Protein AF-A0A831RFX1-F1 (afdb_monomer)

Structure (mmCIF, N/CA/C/O backbone):
data_AF-A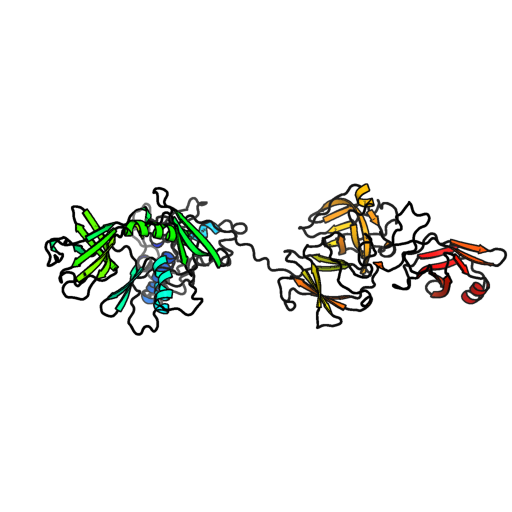0A831RFX1-F1
#
_entry.id   AF-A0A831RFX1-F1
#
loop_
_atom_site.group_PDB
_atom_site.id
_atom_site.type_symbol
_atom_site.label_atom_id
_atom_site.label_alt_id
_atom_site.label_comp_id
_atom_site.label_asym_id
_atom_site.label_entity_id
_atom_site.label_seq_id
_atom_site.pdbx_PDB_ins_code
_atom_site.Cartn_x
_atom_site.Cartn_y
_atom_site.Cartn_z
_atom_site.occupancy
_atom_site.B_iso_or_equiv
_atom_site.auth_seq_id
_atom_site.auth_comp_id
_atom_site.auth_asym_id
_atom_site.auth_atom_id
_atom_site.pdbx_PDB_model_num
ATOM 1 N N . ILE A 1 1 ? -43.584 5.632 16.855 1.00 89.50 1 ILE A N 1
ATOM 2 C CA . ILE A 1 1 ? -43.939 4.772 15.693 1.00 89.50 1 ILE A CA 1
ATOM 3 C C . ILE A 1 1 ? -45.349 4.185 15.824 1.00 89.50 1 ILE A C 1
ATOM 5 O O . ILE A 1 1 ? -46.243 4.682 15.152 1.00 89.50 1 ILE A O 1
ATOM 9 N N . ARG A 1 2 ? -45.600 3.218 16.727 1.00 91.12 2 ARG A N 1
ATOM 10 C CA . ARG A 1 2 ? -46.924 2.564 16.882 1.00 91.12 2 ARG A CA 1
ATOM 11 C C . ARG A 1 2 ? -48.089 3.548 17.038 1.00 91.12 2 ARG A C 1
ATOM 13 O O . ARG A 1 2 ? -49.099 3.414 16.359 1.00 91.12 2 ARG A O 1
ATOM 20 N N . GLY A 1 3 ? -47.924 4.561 17.892 1.00 93.25 3 GLY A N 1
ATOM 21 C CA . GLY A 1 3 ? -48.944 5.592 18.096 1.00 93.25 3 GLY A CA 1
ATO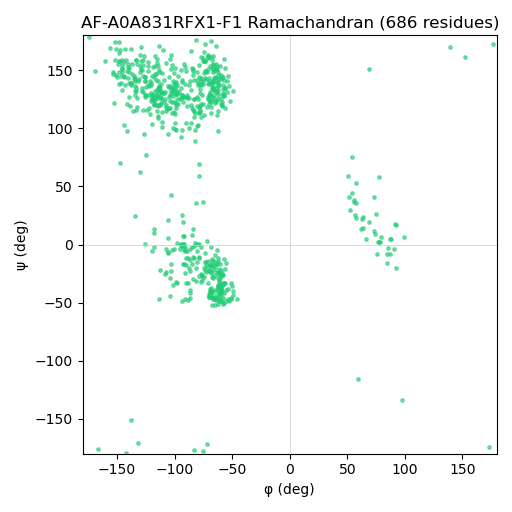M 22 C C . GLY A 1 3 ? -49.261 6.395 16.830 1.00 93.25 3 GLY A C 1
ATOM 23 O O . GLY A 1 3 ? -50.419 6.694 16.583 1.00 93.25 3 GLY A O 1
ATOM 24 N N . TRP A 1 4 ? -48.271 6.685 15.986 1.00 93.69 4 TRP A N 1
ATOM 25 C CA . TRP A 1 4 ? -48.515 7.366 14.713 1.00 93.69 4 TRP A CA 1
ATOM 26 C C . TRP A 1 4 ? -49.292 6.458 13.747 1.00 93.69 4 TRP A C 1
ATOM 28 O O . TRP A 1 4 ? -50.297 6.871 13.183 1.00 93.69 4 TRP A O 1
ATOM 38 N N . TRP A 1 5 ? -48.903 5.189 13.622 1.00 95.69 5 TRP A N 1
ATOM 39 C CA . TRP A 1 5 ? -49.553 4.238 12.713 1.00 95.69 5 TRP A CA 1
ATOM 40 C C . TRP A 1 5 ? -51.009 3.912 13.081 1.00 95.69 5 TRP A C 1
ATOM 42 O O . TRP A 1 5 ? -51.865 3.773 12.206 1.00 95.69 5 TRP A O 1
ATOM 52 N N . ALA A 1 6 ? -51.285 3.774 14.381 1.00 95.88 6 ALA A N 1
ATOM 53 C CA . ALA A 1 6 ? -52.551 3.257 14.894 1.00 95.88 6 ALA A CA 1
ATOM 54 C C . ALA A 1 6 ? -53.622 4.329 15.162 1.00 95.88 6 ALA A C 1
ATOM 56 O O . ALA A 1 6 ? -54.744 3.962 15.504 1.00 95.88 6 ALA A O 1
ATOM 57 N N . ASN A 1 7 ? -53.312 5.623 15.020 1.00 95.75 7 ASN A N 1
ATOM 58 C CA . ASN A 1 7 ? -54.237 6.708 15.363 1.00 95.75 7 ASN A CA 1
ATOM 59 C C . ASN A 1 7 ? -54.600 7.593 14.159 1.00 95.75 7 ASN A C 1
ATOM 61 O O . ASN A 1 7 ? -53.792 7.730 13.238 1.00 95.75 7 ASN A O 1
ATOM 65 N N . PRO A 1 8 ? -55.786 8.235 14.168 1.00 95.81 8 PRO A N 1
ATOM 66 C CA . PRO A 1 8 ? -56.120 9.284 13.208 1.00 95.81 8 PRO A CA 1
ATOM 67 C C . PRO A 1 8 ? -55.226 10.512 13.413 1.00 95.81 8 PRO A C 1
ATOM 69 O O . PRO A 1 8 ? -54.899 10.866 14.551 1.00 95.81 8 PRO A O 1
ATOM 72 N N . HIS A 1 9 ? -54.841 11.182 12.328 1.00 95.44 9 HIS A N 1
ATOM 73 C CA . HIS A 1 9 ? -53.984 12.372 12.392 1.00 95.44 9 HIS A CA 1
ATOM 74 C C . HIS A 1 9 ? -54.807 13.640 12.256 1.00 95.44 9 HIS A C 1
ATOM 76 O O . HIS A 1 9 ? -55.821 13.653 11.570 1.00 95.44 9 HIS A O 1
ATOM 82 N N . TYR A 1 10 ? -54.363 14.705 12.914 1.00 96.00 10 TYR A N 1
ATOM 83 C CA . TYR A 1 10 ? -55.032 16.000 12.924 1.00 96.00 10 TYR A CA 1
ATOM 84 C C . TYR A 1 10 ? -53.985 17.078 12.691 1.00 96.00 10 TYR A C 1
ATOM 86 O O . TYR A 1 10 ? -52.983 17.114 13.410 1.00 96.00 10 TYR A O 1
ATOM 94 N N . GLU A 1 11 ? -54.237 17.953 11.724 1.00 94.25 11 GLU A N 1
ATOM 95 C CA . GLU A 1 11 ? -53.376 19.102 11.469 1.00 94.25 11 GLU A CA 1
ATOM 96 C C . GLU A 1 11 ? -53.373 20.073 12.653 1.00 94.25 11 GLU A C 1
ATOM 98 O O . GLU A 1 11 ? -54.310 20.115 13.462 1.00 94.25 11 GLU A O 1
ATOM 103 N N . ARG A 1 12 ? -52.290 20.848 12.767 1.00 95.31 12 ARG A N 1
ATOM 104 C CA . ARG A 1 12 ? -52.111 21.862 13.817 1.00 95.31 12 ARG A CA 1
ATOM 105 C C . ARG A 1 12 ? -51.693 23.226 13.251 1.00 95.31 12 ARG A C 1
ATOM 107 O O . ARG A 1 12 ? -50.597 23.694 13.572 1.00 95.31 12 ARG A O 1
ATOM 114 N N . PRO A 1 13 ? -52.515 23.886 12.413 1.00 92.00 13 PRO A N 1
ATOM 115 C CA . PRO A 1 13 ? -52.197 25.224 11.915 1.00 92.00 13 PRO A CA 1
ATOM 116 C C . PRO A 1 13 ? -52.022 26.200 13.089 1.00 92.00 13 PRO A C 1
ATOM 118 O O . PRO A 1 13 ? -52.894 26.321 13.949 1.00 92.00 13 PRO A O 1
ATOM 121 N N . GLY A 1 14 ? -50.857 26.849 13.171 1.00 92.69 14 GLY A N 1
ATOM 122 C CA . GLY A 1 14 ? -50.517 27.738 14.291 1.00 92.69 14 GLY A CA 1
ATOM 123 C C . GLY A 1 14 ? -50.455 27.045 15.662 1.00 92.69 14 GLY A C 1
ATOM 124 O O . GLY A 1 14 ? -50.632 27.700 16.683 1.00 92.69 14 GLY A O 1
ATOM 125 N N . GLY A 1 15 ? -50.256 25.721 15.708 1.00 93.25 15 GLY A N 1
ATOM 126 C CA . GLY A 1 15 ? -50.188 24.933 16.947 1.00 93.25 15 GLY A CA 1
ATOM 127 C C . GLY A 1 15 ? -51.539 24.434 17.486 1.00 93.25 15 GLY A C 1
ATOM 128 O O . GLY A 1 15 ? -51.561 23.593 18.392 1.00 93.25 15 GLY A O 1
ATOM 129 N N . VAL A 1 16 ? -52.666 24.869 16.909 1.00 93.88 16 VAL A N 1
ATOM 130 C CA . VAL A 1 16 ? -54.023 24.495 17.349 1.00 93.88 16 VAL A CA 1
ATOM 131 C C . VAL A 1 16 ? -54.544 23.306 16.546 1.00 93.88 16 VAL A C 1
ATOM 133 O O . VAL A 1 16 ? -54.576 23.348 15.324 1.00 93.88 16 VAL A O 1
ATOM 136 N N . ARG A 1 17 ? -54.980 22.241 17.228 1.00 94.31 17 ARG A N 1
ATOM 137 C CA . ARG A 1 17 ? -55.474 21.005 16.595 1.00 94.31 17 ARG A CA 1
ATOM 138 C C . ARG A 1 17 ? -56.802 21.233 15.864 1.00 94.31 17 ARG A C 1
ATOM 140 O O . ARG A 1 17 ? -57.764 21.687 16.476 1.00 94.31 17 ARG A O 1
ATOM 147 N N . SER A 1 18 ? -56.873 20.834 14.597 1.00 95.62 18 SER A N 1
ATOM 148 C CA . SER A 1 18 ? -58.113 20.816 13.812 1.00 95.62 18 SER A CA 1
ATOM 149 C C . SER A 1 18 ? -59.157 19.850 14.394 1.00 95.62 18 SER A C 1
ATOM 151 O O . SER A 1 18 ? -58.810 18.829 14.985 1.00 95.62 18 SER A O 1
ATOM 153 N N . ALA A 1 19 ? -60.447 20.150 14.205 1.00 94.81 19 ALA A N 1
ATOM 154 C CA . ALA A 1 19 ? -61.547 19.295 14.668 1.00 94.81 19 ALA A CA 1
ATOM 155 C C . ALA A 1 19 ? -61.736 18.034 13.806 1.00 94.81 19 ALA A C 1
ATOM 157 O O . ALA A 1 19 ? -62.194 17.005 14.298 1.00 94.81 19 ALA A O 1
ATOM 158 N N . THR A 1 20 ? -61.371 18.103 12.526 1.00 95.31 20 THR A N 1
ATOM 159 C CA . THR A 1 20 ? -61.455 16.989 11.579 1.00 95.31 20 THR A CA 1
ATOM 160 C C . THR A 1 20 ? -60.089 16.326 11.396 1.00 95.31 20 THR A C 1
ATOM 162 O O . THR A 1 20 ? -59.081 17.036 11.302 1.00 95.31 20 THR A O 1
ATOM 165 N N . PRO A 1 21 ? -60.026 14.983 11.341 1.00 95.38 21 PRO A N 1
ATOM 166 C CA . PRO A 1 21 ? -58.794 14.292 11.001 1.00 95.38 21 PRO A CA 1
ATOM 167 C C . PRO A 1 21 ? -58.449 14.479 9.517 1.00 95.38 21 PRO A C 1
ATOM 169 O O . PRO A 1 21 ? -59.299 14.839 8.700 1.00 95.38 21 PRO A O 1
ATOM 172 N N . THR A 1 22 ? -57.195 14.210 9.168 1.00 95.69 22 THR A N 1
ATOM 173 C CA . THR A 1 22 ? -56.744 14.095 7.777 1.00 95.69 22 THR A CA 1
ATOM 174 C C . THR A 1 22 ? -57.339 12.846 7.114 1.00 95.69 22 THR A C 1
ATOM 176 O O . THR A 1 22 ? -57.982 12.017 7.760 1.00 95.69 22 THR A O 1
ATOM 179 N N . SER A 1 23 ? -57.095 12.665 5.813 1.00 95.56 23 SER A N 1
ATOM 180 C CA . SER A 1 23 ? -57.487 11.454 5.074 1.00 95.56 23 SER A CA 1
ATOM 181 C C . SER A 1 23 ? -56.714 10.192 5.484 1.00 95.56 23 SER A C 1
ATOM 183 O O . SER A 1 23 ? -56.991 9.109 4.963 1.00 95.56 23 SER A O 1
ATOM 185 N N . TRP A 1 24 ? -55.750 10.303 6.406 1.00 94.56 24 TRP A N 1
ATOM 186 C CA . TRP A 1 24 ? -55.017 9.161 6.936 1.00 94.56 24 TRP A CA 1
ATOM 187 C C . TRP A 1 24 ? -55.963 8.159 7.606 1.00 94.56 24 TRP A C 1
ATOM 189 O O . TRP A 1 24 ? -56.627 8.464 8.598 1.00 94.56 24 TRP A O 1
ATOM 199 N N . GLN A 1 25 ? -55.967 6.928 7.097 1.00 95.44 25 GLN A N 1
ATOM 200 C CA . GLN A 1 25 ? -56.646 5.808 7.736 1.00 95.44 25 GLN A CA 1
ATOM 201 C C . GLN A 1 25 ? -55.663 5.060 8.648 1.00 95.44 25 GLN A C 1
ATOM 203 O O . GLN A 1 25 ? -54.633 4.577 8.160 1.00 95.44 25 GLN A O 1
ATOM 208 N N . PRO A 1 26 ? -55.963 4.917 9.953 1.00 96.31 26 PRO A N 1
ATOM 209 C CA . PRO A 1 26 ? -55.135 4.138 10.862 1.00 96.31 26 PRO A CA 1
ATOM 210 C C . PRO A 1 26 ? -54.885 2.729 10.331 1.00 96.31 26 PRO A C 1
ATOM 212 O O . PRO A 1 26 ? -55.809 2.057 9.875 1.00 96.31 26 PRO A O 1
ATOM 215 N N . ARG A 1 27 ? -53.638 2.259 10.430 1.00 96.75 27 ARG A N 1
ATOM 216 C CA . ARG A 1 27 ? -53.227 0.901 10.030 1.00 96.75 27 ARG A CA 1
ATOM 217 C C . ARG A 1 27 ? -53.378 0.587 8.533 1.00 96.75 27 ARG A C 1
ATOM 219 O O . ARG A 1 27 ? -53.289 -0.578 8.154 1.00 96.75 27 ARG A O 1
ATOM 226 N N . SER A 1 28 ? -53.584 1.589 7.678 1.00 95.75 28 SER A N 1
ATOM 227 C CA . SER A 1 28 ? -53.876 1.387 6.247 1.00 95.75 28 SER A CA 1
ATOM 228 C C . SER A 1 28 ? -52.706 0.863 5.412 1.00 95.75 28 SER A C 1
ATOM 230 O O . SER A 1 28 ? -52.940 0.260 4.370 1.00 95.75 28 SER A O 1
ATOM 232 N N . LYS A 1 29 ? -51.460 1.053 5.861 1.00 95.19 29 LYS A N 1
ATOM 233 C CA . LYS A 1 29 ? -50.250 0.565 5.180 1.00 95.19 29 LYS A CA 1
ATOM 234 C C . LYS A 1 29 ? -49.127 0.237 6.172 1.00 95.19 29 LYS A C 1
ATOM 236 O O . LYS A 1 29 ? -49.134 0.815 7.263 1.00 95.19 29 LYS A O 1
ATOM 241 N N . PRO A 1 30 ? -48.173 -0.645 5.828 1.00 95.44 30 PRO A N 1
ATOM 242 C CA . PRO A 1 30 ? -46.989 -0.879 6.653 1.00 95.44 30 PRO A CA 1
ATOM 243 C C . PRO A 1 30 ? -46.065 0.352 6.701 1.00 95.44 30 PRO A C 1
ATOM 245 O O . PRO A 1 30 ? -46.152 1.257 5.866 1.00 95.44 30 PRO A O 1
ATOM 248 N N . ILE A 1 31 ? -45.178 0.377 7.694 1.00 95.00 31 ILE A N 1
ATOM 249 C CA . ILE A 1 31 ? -44.083 1.338 7.855 1.00 95.00 31 ILE A CA 1
ATOM 250 C C . ILE A 1 31 ? -42.795 0.687 7.373 1.00 95.00 31 ILE A C 1
ATOM 252 O O . ILE A 1 31 ? -42.556 -0.487 7.639 1.00 95.00 31 ILE A O 1
ATOM 256 N N . TRP A 1 32 ? -41.978 1.463 6.669 1.00 95.31 32 TRP A N 1
ATOM 257 C CA . TRP A 1 32 ? -40.612 1.105 6.307 1.00 95.31 32 TRP A CA 1
ATOM 258 C C . TRP A 1 32 ? -39.680 2.053 7.054 1.00 95.31 32 TRP A C 1
ATOM 260 O O . TRP A 1 32 ? -39.924 3.262 7.072 1.00 95.31 32 TRP A O 1
ATOM 270 N N . LEU A 1 33 ? -38.642 1.515 7.688 1.00 93.81 33 LEU A N 1
ATOM 271 C CA . LEU A 1 33 ? -37.573 2.328 8.261 1.00 93.81 33 LEU A CA 1
ATOM 272 C C . LEU A 1 33 ? -36.462 2.401 7.222 1.00 93.81 33 LEU A C 1
ATOM 274 O O . LEU A 1 33 ? -35.638 1.499 7.148 1.00 93.81 33 LEU A O 1
ATOM 278 N N . THR A 1 34 ? -36.487 3.438 6.385 1.00 93.19 34 THR A N 1
ATOM 279 C CA . THR A 1 34 ? -35.482 3.649 5.326 1.00 93.19 34 THR A CA 1
ATOM 280 C C . THR A 1 34 ? -34.107 3.995 5.887 1.00 93.19 34 THR A C 1
ATOM 282 O O . THR A 1 34 ? -33.106 3.730 5.236 1.00 93.19 34 THR A O 1
ATOM 285 N N . GLU A 1 35 ? -34.073 4.545 7.101 1.00 92.25 35 GLU A N 1
ATOM 286 C CA . GLU A 1 35 ? -32.866 4.776 7.886 1.00 92.25 35 GLU A CA 1
ATOM 287 C C . GLU A 1 35 ? -33.141 4.358 9.333 1.00 92.25 35 GLU A C 1
ATOM 289 O O . GLU A 1 35 ? -33.993 4.927 10.023 1.00 92.25 35 GLU A O 1
ATOM 294 N N . LEU A 1 36 ? -32.438 3.327 9.787 1.00 92.94 36 LEU A N 1
ATOM 295 C CA . LEU A 1 36 ? -32.452 2.850 11.162 1.00 92.94 36 LEU A CA 1
ATOM 296 C C . LEU A 1 36 ? -31.020 2.849 11.680 1.00 92.94 36 LEU A C 1
ATOM 298 O O . LEU A 1 36 ? -30.210 2.068 11.203 1.00 92.94 36 LEU A O 1
ATOM 302 N N . GLY A 1 37 ? -30.710 3.659 12.681 1.00 93.94 37 GLY A N 1
ATOM 303 C CA . GLY A 1 37 ? -29.394 3.649 13.311 1.00 93.94 37 GLY A CA 1
ATOM 304 C C . GLY A 1 37 ? -29.271 4.731 14.368 1.00 93.94 37 GLY A C 1
ATOM 305 O O . GLY A 1 37 ? -30.146 5.587 14.503 1.00 93.94 37 GLY A O 1
ATOM 306 N N . CYS A 1 38 ? -28.165 4.700 15.099 1.00 95.62 38 CYS A N 1
ATOM 307 C CA . CYS A 1 38 ? -27.728 5.800 15.947 1.00 95.62 38 CYS A CA 1
ATOM 308 C C . CYS A 1 38 ? -26.227 6.055 15.718 1.00 95.62 38 CYS A C 1
ATOM 310 O O . CYS A 1 38 ? -25.526 5.160 15.221 1.00 95.62 38 CYS A O 1
ATOM 312 N N . PRO A 1 39 ? -25.721 7.256 16.043 1.00 95.00 39 PRO A N 1
ATOM 313 C CA . PRO A 1 39 ? -24.295 7.526 15.930 1.00 95.00 39 PRO A CA 1
ATOM 314 C C . PRO A 1 39 ? -23.522 6.678 16.951 1.00 95.00 39 PRO A C 1
ATOM 316 O O . PRO A 1 39 ? -24.030 6.395 18.042 1.00 95.00 39 PRO A O 1
ATOM 319 N N . ALA A 1 40 ? -22.295 6.278 16.614 1.00 94.19 40 ALA A N 1
ATOM 320 C CA . ALA A 1 40 ? -21.407 5.535 17.514 1.00 94.19 40 ALA A CA 1
ATOM 321 C C . ALA A 1 40 ? -20.726 6.465 18.530 1.00 94.19 40 ALA A C 1
ATOM 323 O O . ALA A 1 40 ? -19.502 6.597 18.587 1.00 94.19 40 ALA A O 1
ATOM 324 N N . ILE A 1 41 ? -21.551 7.155 19.310 1.00 93.56 41 ILE A N 1
ATOM 325 C CA . ILE A 1 41 ? -21.161 8.111 20.344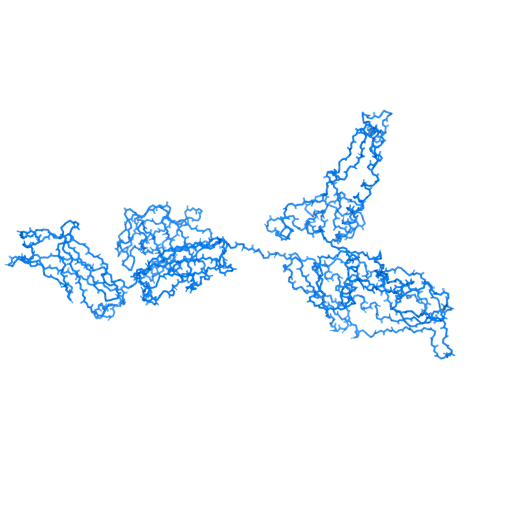 1.00 93.56 41 ILE A CA 1
ATOM 326 C C . ILE A 1 41 ? -21.834 7.665 21.634 1.00 93.56 41 ILE A C 1
ATOM 328 O O . ILE A 1 41 ? -22.971 7.196 21.590 1.00 93.56 41 ILE A O 1
ATOM 332 N N . ASP A 1 42 ? -21.176 7.819 22.779 1.00 91.81 42 ASP A N 1
ATOM 333 C CA . ASP A 1 42 ? -21.789 7.578 24.078 1.00 91.81 42 ASP A CA 1
ATOM 334 C C . ASP A 1 42 ? -23.140 8.302 24.170 1.00 91.81 42 ASP A C 1
ATOM 336 O O . ASP A 1 42 ? -23.276 9.470 23.798 1.00 91.81 42 ASP A O 1
ATOM 340 N N . MET A 1 43 ? -24.161 7.570 24.618 1.00 93.62 43 MET A N 1
ATOM 341 C CA . MET A 1 43 ? -25.557 8.018 24.613 1.00 93.62 43 MET A CA 1
ATOM 342 C C . MET A 1 43 ? -26.167 8.284 23.221 1.00 93.62 43 MET A C 1
ATOM 344 O O . MET A 1 43 ? -27.170 8.989 23.115 1.00 93.62 43 MET A O 1
ATOM 348 N N . GLY A 1 44 ? -25.635 7.681 22.153 1.00 94.38 44 GLY A N 1
ATOM 349 C CA . GLY A 1 44 ? -26.139 7.803 20.777 1.00 94.38 44 GLY A CA 1
ATOM 350 C C . GLY A 1 44 ? -27.639 7.538 20.633 1.00 94.38 44 GLY A C 1
ATOM 351 O O . GLY A 1 44 ? -28.327 8.199 19.855 1.00 94.38 44 GLY A O 1
ATOM 352 N N . THR A 1 45 ? -28.186 6.640 21.452 1.00 95.44 45 THR A N 1
ATOM 353 C CA . THR A 1 45 ? -29.620 6.329 21.483 1.00 95.44 45 THR A CA 1
ATOM 354 C C . THR A 1 45 ? -30.509 7.446 22.024 1.00 95.44 45 THR A C 1
ATOM 356 O O . THR A 1 45 ? -31.713 7.410 21.777 1.00 95.44 45 THR A O 1
ATOM 359 N N . ASN A 1 46 ? -29.965 8.437 22.742 1.00 95.69 46 ASN A N 1
ATOM 360 C CA . ASN A 1 46 ? -30.743 9.579 23.240 1.00 95.69 46 ASN A CA 1
ATOM 361 C C . ASN A 1 46 ? -31.234 10.469 22.098 1.00 95.69 46 ASN A C 1
ATOM 363 O O . ASN A 1 46 ? -32.261 11.137 22.226 1.00 95.69 46 ASN A O 1
ATOM 367 N N . GLN A 1 47 ? -30.497 10.487 20.987 1.00 94.38 47 GLN A N 1
ATOM 368 C CA . GLN A 1 47 ? -30.839 11.276 19.815 1.00 94.38 47 GLN A CA 1
ATOM 369 C C . GLN A 1 47 ? -30.383 10.553 18.534 1.00 94.38 47 GLN A C 1
ATOM 371 O O . GLN A 1 47 ? -29.450 10.991 17.873 1.00 94.38 47 GLN A O 1
ATOM 376 N N . PRO A 1 48 ? -31.025 9.434 18.141 1.00 93.56 48 PRO A N 1
ATOM 377 C CA . PRO A 1 48 ? -30.525 8.579 17.056 1.00 93.56 48 PRO A CA 1
ATOM 378 C C . PRO A 1 48 ? -30.394 9.290 15.698 1.00 93.56 48 PRO A C 1
ATOM 380 O O . PRO A 1 48 ? -29.627 8.862 14.840 1.00 93.56 48 PRO A O 1
ATOM 383 N N . ASN A 1 49 ? -31.133 10.386 15.511 1.00 90.50 49 ASN A N 1
ATOM 384 C CA . ASN A 1 49 ? -31.177 11.171 14.283 1.00 90.50 49 ASN A CA 1
ATOM 385 C C . ASN A 1 49 ? -30.037 12.194 14.128 1.00 90.50 49 ASN A C 1
ATOM 387 O O . ASN A 1 49 ? -29.938 12.789 13.058 1.00 90.50 49 ASN A O 1
ATOM 391 N N . VAL A 1 50 ? -29.237 12.476 15.166 1.00 91.44 50 VAL A N 1
ATOM 392 C CA . VAL A 1 50 ? -28.159 13.477 15.051 1.00 91.44 50 VAL A CA 1
ATOM 393 C C . VAL A 1 50 ? -26.914 12.867 14.439 1.00 91.44 50 VAL A C 1
ATOM 395 O O . VAL A 1 50 ? -26.563 11.731 14.751 1.00 91.44 50 VAL A O 1
ATOM 398 N N . PHE A 1 51 ? -26.233 13.636 13.596 1.00 86.75 51 PHE A N 1
ATOM 399 C CA . PHE A 1 51 ? -24.956 13.260 13.008 1.00 86.75 51 PHE A CA 1
ATOM 400 C C . PHE A 1 51 ? -23.858 14.226 13.454 1.00 86.75 51 PHE A C 1
ATOM 402 O O . PHE A 1 51 ? -24.090 15.421 13.649 1.00 86.75 51 PHE A O 1
ATOM 409 N N . TYR A 1 52 ? -22.649 13.689 13.594 1.00 87.81 52 TYR A N 1
ATOM 410 C CA . TYR A 1 52 ? -21.457 14.466 13.894 1.00 87.81 52 TYR A CA 1
ATOM 411 C C . TYR A 1 52 ? -20.662 14.708 12.609 1.00 87.81 52 TYR A C 1
ATOM 413 O O . TYR A 1 52 ? -20.102 13.778 12.029 1.00 87.81 52 TYR A O 1
ATOM 421 N N . ASP A 1 53 ? -20.605 15.965 12.178 1.00 88.56 53 ASP A N 1
ATOM 422 C CA . ASP A 1 53 ? -19.732 16.427 11.099 1.00 88.56 53 ASP A CA 1
ATOM 423 C C . ASP A 1 53 ? -19.226 17.840 11.422 1.00 88.56 53 ASP A C 1
ATOM 425 O O . ASP A 1 53 ? -19.966 18.805 11.246 1.00 88.56 53 ASP A O 1
ATOM 429 N N . PRO A 1 54 ? -17.976 18.019 11.882 1.00 83.44 54 PRO A N 1
ATOM 430 C CA . PRO A 1 54 ? -17.438 19.333 12.245 1.00 83.44 54 PRO A CA 1
ATOM 431 C C . PRO A 1 54 ? -17.510 20.396 11.138 1.00 83.44 54 PRO A C 1
ATOM 433 O O . PRO A 1 54 ? -17.333 21.579 11.419 1.00 83.44 54 PRO A O 1
ATOM 436 N N . LYS A 1 55 ? -17.734 19.990 9.881 1.00 84.88 55 LYS A N 1
ATOM 437 C CA . LYS A 1 55 ? -17.851 20.886 8.724 1.00 84.88 55 LYS A CA 1
ATOM 438 C C . LYS A 1 55 ? -19.288 21.356 8.465 1.00 84.88 55 LYS A C 1
ATOM 440 O O . LYS A 1 55 ? -19.477 22.264 7.659 1.00 84.88 55 LYS A O 1
ATOM 445 N N . SER A 1 56 ? -20.284 20.752 9.113 1.00 86.00 56 SER A N 1
ATOM 446 C CA . SER A 1 56 ? -21.705 21.040 8.914 1.00 86.00 56 SER A CA 1
ATOM 447 C C . SER A 1 56 ? -22.267 21.934 10.021 1.00 86.00 56 SER A C 1
ATOM 449 O O . SER A 1 56 ? -21.973 21.742 11.200 1.00 86.00 56 SER A O 1
ATOM 451 N N . SER A 1 57 ? -23.141 22.878 9.656 1.00 85.62 57 SER A N 1
ATOM 452 C CA . SER A 1 57 ? -23.908 23.687 10.617 1.00 85.62 57 SER A CA 1
ATOM 453 C C . SER A 1 57 ? -24.972 22.887 11.374 1.00 85.62 57 SER A C 1
ATOM 455 O O . SER A 1 57 ? -25.442 23.334 12.413 1.00 85.62 57 SER A O 1
ATOM 457 N N . GLU A 1 58 ? -25.339 21.712 10.862 1.00 84.00 58 GLU A N 1
ATOM 458 C CA . GLU A 1 58 ? -26.325 20.794 11.451 1.00 84.00 58 GLU A CA 1
ATOM 459 C C . GLU A 1 58 ? -25.668 19.736 12.364 1.00 84.00 58 GLU A C 1
ATOM 461 O O . GLU A 1 58 ? -26.316 18.789 12.805 1.00 84.00 58 GLU A O 1
ATOM 466 N N . SER A 1 59 ? -24.365 19.870 12.633 1.00 89.00 59 SER A N 1
ATOM 467 C CA . SER A 1 59 ? -23.602 18.946 13.471 1.00 89.00 59 SER A CA 1
ATOM 468 C C . SER A 1 59 ? -23.994 19.050 14.938 1.00 89.00 59 SER A C 1
ATOM 470 O O . SER A 1 59 ? -23.963 20.135 15.525 1.00 89.00 59 SER A O 1
ATOM 472 N N . ALA A 1 60 ? -24.308 17.913 15.554 1.00 91.44 60 ALA A N 1
ATOM 473 C CA . ALA A 1 60 ? -24.647 17.852 16.968 1.00 91.44 60 ALA A CA 1
ATOM 474 C C . ALA A 1 60 ? -24.163 16.552 17.617 1.00 91.44 60 ALA A C 1
ATOM 476 O O . ALA A 1 60 ? -24.077 15.502 16.981 1.00 91.44 60 ALA A O 1
ATOM 477 N N . LEU A 1 61 ? -23.879 16.631 18.918 1.00 93.50 61 LEU A N 1
ATOM 478 C CA . LEU A 1 61 ? -23.726 15.454 19.767 1.00 93.50 61 LEU A CA 1
ATOM 479 C C . LEU A 1 61 ? -25.086 15.078 20.376 1.00 93.50 61 LEU A C 1
ATOM 481 O O . LEU A 1 61 ? -25.890 15.978 20.642 1.00 93.50 61 LEU A O 1
ATOM 485 N N . PRO A 1 62 ? -25.342 13.783 20.637 1.00 95.25 62 PRO A N 1
ATOM 486 C CA . PRO A 1 62 ? -26.547 13.350 21.335 1.00 95.25 62 PRO A CA 1
ATOM 487 C C . PRO A 1 62 ? -26.694 14.034 22.697 1.00 95.25 62 PRO A C 1
ATOM 489 O O . PRO A 1 62 ? -25.707 14.367 23.358 1.00 95.25 62 PRO A O 1
ATOM 492 N N . TYR A 1 63 ? -27.932 14.205 23.163 1.00 94.56 63 TYR A N 1
ATOM 493 C CA . TYR A 1 63 ? -28.176 14.805 24.474 1.00 94.56 63 TYR A CA 1
ATOM 494 C C . TYR A 1 63 ? -27.429 14.081 25.599 1.00 94.56 63 TYR A C 1
ATOM 496 O O . TYR A 1 63 ? -27.524 12.859 25.733 1.00 94.56 63 TYR A O 1
ATOM 504 N N . TYR A 1 64 ? -26.743 14.876 26.428 1.00 94.12 64 TYR A N 1
ATOM 505 C CA . TYR A 1 64 ? -25.944 14.449 27.586 1.00 94.12 64 TYR A CA 1
ATOM 506 C C . TYR A 1 64 ? -24.689 13.623 27.259 1.00 94.12 64 TYR A C 1
ATOM 508 O O . TYR A 1 64 ? -23.990 13.200 28.178 1.00 94.12 64 TYR A O 1
ATOM 516 N N . SER A 1 65 ? -24.379 13.444 25.973 1.00 91.88 65 SER A N 1
ATOM 517 C CA . SER A 1 65 ? -23.174 12.766 25.506 1.00 91.88 65 SER A CA 1
ATOM 518 C C . SER A 1 65 ? -21.901 13.522 25.894 1.00 91.88 65 SER A C 1
ATOM 520 O O . SER A 1 65 ? -21.850 14.756 25.855 1.00 91.88 65 SER A O 1
ATOM 522 N N . LYS A 1 66 ? -20.845 12.771 26.213 1.00 88.50 66 LYS A N 1
ATOM 523 C CA . LYS A 1 66 ? -19.476 13.270 26.397 1.00 88.50 66 LYS A CA 1
ATOM 524 C C . LYS A 1 66 ? -18.705 13.361 25.066 1.00 88.50 66 LYS A C 1
ATOM 526 O O . LYS A 1 66 ? -17.562 13.815 25.070 1.00 88.50 66 LYS A O 1
ATOM 531 N N . GLY A 1 67 ? -19.299 12.957 23.939 1.00 88.56 67 GLY A N 1
ATOM 532 C CA . GLY A 1 67 ? -18.672 12.983 22.612 1.00 88.56 67 GLY A CA 1
ATOM 533 C C . GLY A 1 67 ? -17.623 11.885 22.405 1.00 88.56 67 GLY A C 1
ATOM 534 O O . GLY A 1 67 ? -16.680 12.061 21.633 1.00 88.56 67 GLY A O 1
ATOM 535 N N . ILE A 1 68 ? -17.749 10.770 23.121 1.00 87.62 68 ILE A N 1
ATOM 536 C CA . ILE A 1 68 ? -16.797 9.658 23.127 1.00 87.62 68 ILE A CA 1
ATOM 537 C C . ILE A 1 68 ? -17.300 8.567 22.184 1.00 87.62 68 ILE A C 1
ATOM 539 O O . ILE A 1 68 ? -18.478 8.233 22.208 1.00 87.62 68 ILE A O 1
ATOM 543 N N . ARG A 1 69 ? -16.409 7.971 21.381 1.00 89.50 69 ARG A N 1
ATOM 544 C CA . ARG A 1 69 ? -16.764 6.834 20.516 1.00 89.50 69 ARG A CA 1
ATOM 545 C C . ARG A 1 69 ? -17.326 5.678 21.347 1.00 89.50 69 ARG A C 1
ATOM 547 O O . ARG A 1 69 ? -16.698 5.230 22.308 1.00 89.50 69 ARG A O 1
ATOM 554 N N . ASP A 1 70 ? -18.472 5.162 20.924 1.00 90.25 70 ASP A N 1
ATOM 555 C CA . ASP A 1 70 ? -19.121 4.006 21.527 1.00 90.25 70 ASP A CA 1
ATOM 556 C C . ASP A 1 70 ? -19.731 3.125 20.431 1.00 90.25 70 ASP A C 1
ATOM 558 O O . ASP A 1 70 ? -20.818 3.382 19.924 1.00 90.25 70 ASP A O 1
ATOM 562 N N . ASP A 1 71 ? -19.017 2.072 20.044 1.00 92.38 71 ASP A N 1
ATOM 563 C CA . ASP A 1 71 ? -19.532 1.114 19.061 1.00 92.38 71 ASP A CA 1
ATOM 564 C C . ASP A 1 71 ? -20.558 0.155 19.703 1.00 92.38 71 ASP A C 1
ATOM 566 O O . ASP A 1 71 ? -21.455 -0.357 19.030 1.00 92.38 71 ASP A O 1
ATOM 570 N N . LEU A 1 72 ? -20.469 -0.067 21.025 1.00 93.00 72 LEU A N 1
ATOM 571 C CA . LEU A 1 72 ? -21.384 -0.946 21.755 1.00 93.00 72 LEU A CA 1
ATOM 572 C C . LEU A 1 72 ? -22.796 -0.360 21.781 1.00 93.00 72 LEU A C 1
ATOM 574 O O . LEU A 1 72 ? -23.748 -1.089 21.530 1.00 93.00 72 LEU A O 1
ATOM 578 N N . ILE A 1 73 ? -22.950 0.938 22.057 1.00 93.69 73 ILE A N 1
ATOM 579 C CA . ILE A 1 73 ? -24.281 1.566 22.088 1.00 93.69 73 ILE A CA 1
ATOM 580 C C . ILE A 1 73 ? -24.970 1.509 20.720 1.00 93.69 73 ILE A C 1
ATOM 582 O O . ILE A 1 73 ? -26.178 1.282 20.657 1.00 93.69 73 ILE A O 1
ATOM 586 N N . GLN A 1 74 ? -24.203 1.632 19.630 1.00 94.00 74 GLN A N 1
ATOM 587 C CA . GLN A 1 74 ? -24.722 1.466 18.274 1.00 94.00 74 GLN A CA 1
ATOM 588 C C . GLN A 1 74 ? -25.215 0.035 18.047 1.00 94.00 74 GLN A C 1
ATOM 590 O O . GLN A 1 74 ? -26.342 -0.164 17.593 1.00 94.00 74 GLN A O 1
ATOM 595 N N . ARG A 1 75 ? -24.416 -0.970 18.418 1.00 93.56 75 ARG A N 1
ATOM 596 C CA . ARG A 1 75 ? -24.840 -2.372 18.345 1.00 93.56 75 ARG A CA 1
ATOM 597 C C . ARG A 1 75 ? -26.112 -2.624 19.159 1.00 93.56 75 ARG A C 1
ATOM 599 O O . ARG A 1 75 ? -27.072 -3.158 18.612 1.00 93.56 75 ARG A O 1
ATOM 606 N N . LEU A 1 76 ? -26.136 -2.196 20.422 1.00 94.00 76 LEU A N 1
ATOM 607 C CA . LEU A 1 76 ? -27.279 -2.377 21.322 1.00 94.00 76 LEU A CA 1
ATOM 608 C C . LEU A 1 76 ? -28.548 -1.710 20.779 1.00 94.00 76 LEU A C 1
ATOM 610 O O . LEU A 1 76 ? -29.636 -2.258 20.926 1.00 94.00 76 LEU A O 1
ATOM 614 N N . TYR A 1 77 ? -28.427 -0.552 20.124 1.00 95.00 77 TYR A N 1
ATOM 615 C CA . TYR A 1 77 ? -29.551 0.090 19.444 1.00 95.00 77 TYR A CA 1
ATOM 616 C C . TYR A 1 77 ? -30.139 -0.805 18.349 1.00 95.00 77 TYR A C 1
ATOM 618 O O . TYR A 1 77 ? -31.356 -0.988 18.287 1.00 95.00 77 TYR A O 1
ATOM 626 N N . HIS A 1 78 ? -29.284 -1.364 17.488 1.00 93.06 78 HIS A N 1
ATOM 627 C CA . HIS A 1 78 ? -29.730 -2.244 16.412 1.00 93.06 78 HIS A CA 1
ATOM 628 C C . HIS A 1 78 ? -30.337 -3.539 16.951 1.00 93.06 78 HIS A C 1
ATOM 630 O O . HIS A 1 78 ? -31.426 -3.899 16.510 1.00 93.06 78 HIS A O 1
ATOM 636 N N . GLU A 1 79 ? -29.692 -4.189 17.923 1.00 92.62 79 GLU A N 1
ATOM 637 C CA . GLU A 1 79 ? -30.211 -5.395 18.585 1.00 92.62 79 GLU A CA 1
ATOM 638 C C . GLU A 1 79 ? -31.581 -5.116 19.213 1.00 92.62 79 GLU A C 1
ATOM 640 O O . GLU A 1 79 ? -32.561 -5.769 18.866 1.00 92.62 79 GLU A O 1
ATOM 645 N N . ALA A 1 80 ? -31.708 -4.055 20.018 1.00 94.31 80 ALA A N 1
ATOM 646 C CA . ALA A 1 80 ? -32.975 -3.698 20.654 1.00 94.31 80 ALA A CA 1
ATOM 647 C C . ALA A 1 80 ? -34.095 -3.411 19.639 1.00 94.31 80 ALA A C 1
ATOM 649 O O . ALA A 1 80 ? -35.244 -3.810 19.845 1.00 94.31 80 ALA A O 1
ATOM 650 N N . MET A 1 81 ? -33.786 -2.714 18.541 1.00 93.19 81 MET A N 1
ATOM 651 C CA . MET A 1 81 ? -34.772 -2.394 17.507 1.00 93.19 81 MET A CA 1
ATOM 652 C C . MET A 1 81 ? -35.197 -3.635 16.720 1.00 93.19 81 MET A C 1
ATOM 654 O O . MET A 1 81 ? -36.391 -3.812 16.472 1.00 93.19 81 MET A O 1
ATOM 658 N N . LEU A 1 82 ? -34.249 -4.488 16.334 1.00 92.25 82 LEU A N 1
ATOM 659 C CA . LEU A 1 82 ? -34.532 -5.711 15.589 1.00 92.25 82 LEU A CA 1
ATOM 660 C C . LEU A 1 82 ? -35.303 -6.710 16.458 1.00 92.25 82 LEU A C 1
ATOM 662 O O . LEU A 1 82 ? -36.391 -7.125 16.059 1.00 92.25 82 LEU A O 1
ATOM 666 N N . ASP A 1 83 ? -34.815 -7.010 17.660 1.00 93.56 83 ASP A N 1
ATOM 667 C CA . ASP A 1 83 ? -35.420 -7.992 18.567 1.00 93.56 83 ASP A CA 1
ATOM 668 C C . ASP A 1 83 ? -36.856 -7.608 18.940 1.00 93.56 83 ASP A C 1
ATOM 670 O O . ASP A 1 83 ? -37.778 -8.434 18.899 1.00 93.56 83 ASP A O 1
ATOM 674 N N . TYR A 1 84 ? -37.077 -6.327 19.261 1.00 93.56 84 TYR A N 1
ATOM 675 C CA . TYR A 1 84 ? -38.404 -5.845 19.624 1.00 93.56 84 TYR A CA 1
ATOM 676 C C . TYR A 1 84 ? -39.379 -5.955 18.451 1.00 93.56 84 TYR A C 1
ATOM 678 O O . TYR A 1 84 ? -40.469 -6.512 18.604 1.00 93.56 84 TYR A O 1
ATOM 686 N N . TRP A 1 85 ? -39.024 -5.430 17.274 1.00 92.44 85 TRP A N 1
ATOM 687 C CA . TRP A 1 85 ? -39.965 -5.361 16.152 1.00 92.44 85 TRP A CA 1
ATOM 688 C C . TRP A 1 85 ? -40.187 -6.702 15.456 1.00 92.44 85 TRP A C 1
ATOM 690 O O . TRP A 1 85 ? -41.290 -6.919 14.961 1.00 92.44 85 TRP A O 1
ATOM 700 N N . GLN A 1 86 ? -39.226 -7.626 15.502 1.00 91.81 86 GLN A N 1
ATOM 701 C CA . GLN A 1 86 ? -39.416 -9.000 15.023 1.00 91.81 86 GLN A CA 1
ATOM 702 C C . GLN A 1 86 ? -40.559 -9.728 15.743 1.00 91.81 86 GLN A C 1
ATOM 704 O O . GLN A 1 86 ? -41.265 -10.527 15.135 1.00 91.81 86 GLN A O 1
ATOM 709 N N . THR A 1 87 ? -40.764 -9.447 17.031 1.00 93.25 87 THR A N 1
ATOM 710 C CA . THR A 1 87 ? -41.692 -10.209 17.885 1.00 93.25 87 THR A CA 1
ATOM 711 C C . THR A 1 87 ? -42.917 -9.408 18.338 1.00 93.25 87 THR A C 1
ATOM 713 O O . THR A 1 87 ? -43.954 -9.991 18.645 1.00 93.25 87 THR A O 1
ATOM 716 N N . HIS A 1 88 ? -42.844 -8.071 18.342 1.00 93.44 88 HIS A N 1
ATOM 717 C CA . HIS A 1 88 ? -43.885 -7.184 18.885 1.00 93.44 88 HIS A CA 1
ATOM 718 C C . HIS A 1 88 ? -44.518 -6.239 17.844 1.00 93.44 88 HIS A C 1
ATOM 720 O O . HIS A 1 88 ? -45.211 -5.275 18.215 1.00 93.44 88 HIS A O 1
ATOM 726 N N . ALA A 1 89 ? -44.294 -6.467 16.544 1.00 94.31 89 ALA A N 1
ATOM 727 C CA . ALA A 1 89 ? -44.960 -5.711 15.486 1.00 94.31 89 ALA A CA 1
ATOM 728 C C . ALA A 1 89 ? -46.470 -6.034 15.442 1.00 94.31 89 ALA A C 1
ATOM 730 O O . ALA A 1 89 ? -46.856 -7.176 15.194 1.00 94.31 89 ALA A O 1
ATOM 731 N N . PRO A 1 90 ? -47.366 -5.048 15.656 1.00 95.06 90 PRO A N 1
ATOM 732 C CA . PRO A 1 90 ? -48.802 -5.301 15.600 1.00 95.06 90 PRO A CA 1
ATOM 733 C C . PRO A 1 90 ? -49.251 -5.577 14.161 1.00 95.06 90 PRO A C 1
ATOM 735 O O . PRO A 1 90 ? -48.844 -4.873 13.243 1.00 95.06 90 PRO A O 1
ATOM 738 N N . VAL A 1 91 ? -50.144 -6.544 13.963 1.00 95.69 91 VAL A N 1
ATOM 739 C CA . VAL A 1 91 ? -50.732 -6.862 12.648 1.00 95.69 91 VAL A CA 1
ATOM 740 C C . VAL A 1 91 ? -51.855 -5.884 12.320 1.00 95.69 91 VAL A C 1
ATOM 742 O O . VAL A 1 91 ? -52.599 -5.502 13.217 1.00 95.69 91 VAL A O 1
ATOM 745 N N . SER A 1 92 ? -52.003 -5.445 11.070 1.00 96.38 92 SER A N 1
ATOM 746 C CA . SER A 1 92 ? -53.126 -4.616 10.612 1.00 96.38 92 SER A CA 1
ATOM 747 C C . SER A 1 92 ? -54.380 -5.437 10.347 1.00 96.38 92 SER A C 1
ATOM 749 O O . SER A 1 92 ? -54.322 -6.463 9.682 1.00 96.38 92 SER A O 1
ATOM 751 N N . SER A 1 93 ? -55.540 -4.932 10.764 1.00 94.75 93 SER A N 1
ATOM 752 C CA . SER A 1 93 ? -56.835 -5.492 10.362 1.00 94.75 93 SER A CA 1
ATOM 753 C C . SER A 1 93 ? -57.268 -5.073 8.952 1.00 94.75 93 SER A C 1
ATOM 755 O O . SER A 1 93 ? -58.254 -5.602 8.459 1.00 94.75 93 SER A O 1
ATOM 757 N N . VAL A 1 94 ? -56.582 -4.108 8.324 1.00 95.12 94 VAL A N 1
ATOM 758 C CA . VAL A 1 94 ? -56.923 -3.598 6.983 1.00 95.12 94 VAL A CA 1
ATOM 759 C C . VAL A 1 94 ? -56.268 -4.445 5.892 1.00 95.12 94 VAL A C 1
ATOM 761 O O . VAL A 1 94 ? -56.934 -4.828 4.940 1.00 95.12 94 VAL A O 1
ATOM 764 N N . TYR A 1 95 ? -54.976 -4.755 6.040 1.00 94.88 95 TYR A N 1
ATOM 765 C CA . TYR A 1 95 ? -54.202 -5.504 5.039 1.00 94.88 95 TYR A CA 1
ATOM 766 C C . TYR A 1 95 ? -53.662 -6.856 5.539 1.00 94.88 95 TYR A C 1
ATOM 768 O O . TYR A 1 95 ? -53.019 -7.568 4.778 1.00 94.88 95 TYR A O 1
ATOM 776 N N . GLY A 1 96 ? -53.890 -7.222 6.806 1.00 95.38 96 GLY A N 1
ATOM 777 C CA . GLY A 1 96 ? -53.561 -8.549 7.344 1.00 95.38 96 GLY A CA 1
ATOM 778 C C . GLY A 1 96 ? -52.083 -8.826 7.657 1.00 95.38 96 GLY A C 1
ATOM 779 O O . GLY A 1 96 ? -51.774 -9.933 8.080 1.00 95.38 96 GLY A O 1
ATOM 780 N N . GLY A 1 97 ? -51.172 -7.860 7.484 1.00 94.75 97 GLY A N 1
ATOM 781 C CA . GLY A 1 97 ? -49.729 -8.021 7.746 1.00 94.75 97 GLY A CA 1
ATOM 782 C C . GLY A 1 97 ? -49.203 -7.166 8.910 1.00 94.75 97 GLY A C 1
ATOM 783 O O . GLY A 1 97 ? -49.933 -6.300 9.408 1.00 94.75 97 GLY A O 1
ATOM 784 N N . PRO A 1 98 ? -47.948 -7.367 9.357 1.00 95.44 98 PRO A N 1
ATOM 785 C CA . PRO A 1 98 ? -47.353 -6.591 10.444 1.00 95.44 98 PRO A CA 1
ATOM 786 C C . PRO A 1 98 ? -47.209 -5.106 10.081 1.00 95.44 98 PRO A C 1
ATOM 788 O O . PRO A 1 98 ? -47.068 -4.733 8.915 1.00 95.44 98 PRO A O 1
ATOM 791 N N . MET A 1 99 ? -47.255 -4.235 11.092 1.00 95.81 99 MET A N 1
ATOM 792 C CA . MET A 1 99 ? -47.010 -2.794 10.962 1.00 95.81 99 MET A CA 1
ATOM 793 C C . MET A 1 99 ? -45.616 -2.519 10.408 1.00 95.81 99 MET A C 1
ATOM 795 O O . MET A 1 99 ? -45.450 -1.604 9.611 1.00 95.81 99 MET A O 1
ATOM 799 N N . LEU A 1 100 ? -44.630 -3.278 10.873 1.00 94.94 100 LEU A N 1
ATOM 800 C CA . LEU A 1 100 ? -43.235 -3.165 10.493 1.00 94.94 100 LEU A CA 1
ATOM 801 C C . LEU A 1 100 ? -42.700 -4.586 10.341 1.00 94.94 100 LEU A C 1
ATOM 803 O O . LEU A 1 100 ? -42.751 -5.363 11.288 1.00 94.94 100 LEU A O 1
ATOM 807 N N . GLU A 1 101 ? -42.245 -4.911 9.141 1.00 91.44 101 GLU A N 1
ATOM 808 C CA . GLU A 1 101 ? -41.580 -6.176 8.837 1.00 91.44 101 GLU A CA 1
ATOM 809 C C . GLU A 1 101 ? -40.064 -5.952 8.962 1.00 91.44 101 GLU A C 1
ATOM 811 O O . GLU A 1 101 ? -39.584 -4.954 8.416 1.00 91.44 101 GLU A O 1
ATOM 816 N N . PRO A 1 102 ? -39.297 -6.843 9.613 1.00 88.62 102 PRO A N 1
ATOM 817 C CA . PRO A 1 102 ? -37.836 -6.757 9.678 1.00 88.62 102 PRO A CA 1
ATOM 818 C C . PRO A 1 102 ? -37.154 -6.572 8.316 1.00 88.62 102 PRO A C 1
ATOM 820 O O . PRO A 1 102 ? -36.207 -5.801 8.207 1.00 88.62 102 PRO A O 1
ATOM 823 N N . ALA A 1 103 ? -37.681 -7.192 7.254 1.00 91.44 103 ALA A N 1
ATOM 824 C CA . ALA A 1 103 ? -37.182 -7.013 5.886 1.00 91.44 103 ALA A CA 1
ATOM 825 C C . ALA A 1 103 ? -37.316 -5.570 5.348 1.00 91.44 103 ALA A C 1
ATOM 827 O O . ALA A 1 103 ? -36.669 -5.220 4.367 1.00 91.44 103 ALA A O 1
ATOM 828 N N . ASN A 1 104 ? -38.134 -4.731 5.991 1.00 93.94 104 ASN A N 1
ATOM 829 C CA . ASN A 1 104 ? -38.347 -3.321 5.656 1.00 93.94 104 ASN A CA 1
ATOM 830 C C . ASN A 1 104 ? -37.663 -2.370 6.663 1.00 93.94 104 ASN A C 1
ATOM 832 O O . ASN A 1 104 ? -38.069 -1.210 6.801 1.00 93.94 104 ASN A O 1
ATOM 836 N N . MET A 1 105 ? -36.664 -2.863 7.402 1.00 94.06 105 MET A N 1
ATOM 837 C CA . MET A 1 105 ? -35.824 -2.085 8.313 1.00 94.06 105 MET A CA 1
ATOM 838 C C . MET A 1 105 ? -34.403 -2.003 7.751 1.00 94.06 105 MET A C 1
ATOM 840 O O . MET A 1 105 ? -33.648 -2.969 7.800 1.00 94.06 105 MET A O 1
ATOM 844 N N . PHE A 1 106 ? -34.036 -0.841 7.218 1.00 93.50 106 PHE A N 1
ATOM 845 C CA . PHE A 1 106 ? -32.766 -0.626 6.534 1.00 93.50 106 PHE A CA 1
ATOM 846 C C . PHE A 1 106 ? -31.777 0.076 7.464 1.00 93.50 106 PHE A C 1
ATOM 848 O O . PHE A 1 106 ? -31.993 1.212 7.889 1.00 93.50 106 PHE A O 1
ATOM 855 N N . ALA A 1 107 ? -30.702 -0.629 7.816 1.00 91.62 107 ALA A N 1
ATOM 856 C CA . ALA A 1 107 ? -29.699 -0.124 8.739 1.00 91.62 107 ALA A CA 1
ATOM 857 C C . ALA A 1 107 ? -28.872 1.004 8.098 1.00 91.62 107 ALA A C 1
ATOM 859 O O . ALA A 1 107 ? -28.277 0.841 7.032 1.00 91.62 107 ALA A O 1
ATOM 860 N N . TRP A 1 108 ? -28.828 2.144 8.776 1.00 90.81 108 TRP A N 1
ATOM 861 C CA . TRP A 1 108 ? -28.026 3.301 8.416 1.00 90.81 108 TRP A CA 1
ATOM 862 C C . TRP A 1 108 ? -26.724 3.296 9.241 1.00 90.81 108 TRP A C 1
ATOM 864 O O . TRP A 1 108 ? -26.792 3.125 10.455 1.00 90.81 108 TRP A O 1
ATOM 874 N N . THR A 1 109 ? -25.527 3.479 8.677 1.00 88.81 109 THR A N 1
ATOM 875 C CA . THR A 1 109 ? -25.197 3.668 7.252 1.00 88.81 109 THR A CA 1
ATOM 876 C C . THR A 1 109 ? -24.264 2.562 6.759 1.00 88.81 109 THR A C 1
ATOM 878 O O . THR A 1 109 ? -23.076 2.511 7.094 1.00 88.81 109 THR A O 1
ATOM 881 N N . TRP A 1 110 ? -24.829 1.605 6.013 1.00 85.12 110 TRP A N 1
ATOM 882 C CA . TRP A 1 110 ? -24.032 0.635 5.266 1.00 85.12 110 TRP A CA 1
ATOM 883 C C . TRP A 1 110 ? -23.381 1.343 4.077 1.00 85.12 110 TRP A C 1
ATOM 885 O O . TRP A 1 110 ? -24.066 1.873 3.203 1.00 85.12 110 TRP A O 1
ATOM 895 N N . ASP A 1 111 ? -22.053 1.346 4.061 1.00 86.06 111 ASP A N 1
ATOM 896 C CA . ASP A 1 111 ? -21.234 2.055 3.084 1.00 86.06 111 ASP A CA 1
ATOM 897 C C . ASP A 1 111 ? -20.473 1.037 2.229 1.00 86.06 111 ASP A C 1
ATOM 899 O O . ASP A 1 111 ? -19.953 0.048 2.743 1.00 86.06 111 ASP A O 1
ATOM 903 N N . ALA A 1 112 ? -20.452 1.250 0.914 1.00 88.25 112 ALA A N 1
ATOM 904 C CA . ALA A 1 112 ? -19.804 0.340 -0.028 1.00 88.25 112 ALA A CA 1
ATOM 905 C C . ALA A 1 112 ? -18.276 0.504 -0.068 1.00 88.25 112 ALA A C 1
ATOM 907 O O . ALA A 1 112 ? -17.591 -0.322 -0.673 1.00 88.25 112 ALA A O 1
ATOM 908 N N . ARG A 1 113 ? -17.729 1.569 0.536 1.00 90.69 113 ARG A N 1
ATOM 909 C CA . ARG A 1 113 ? -16.282 1.766 0.630 1.00 90.69 113 ARG A CA 1
ATOM 910 C C . ARG A 1 113 ? -15.664 0.667 1.508 1.00 90.69 113 ARG A C 1
ATOM 912 O O . ARG A 1 113 ? -16.191 0.388 2.586 1.00 90.69 113 ARG A O 1
ATOM 919 N N . PRO A 1 114 ? -14.560 0.037 1.072 1.00 88.12 114 PRO A N 1
ATOM 920 C CA . PRO A 1 114 ? -13.956 -1.064 1.810 1.00 88.12 114 PRO A CA 1
ATOM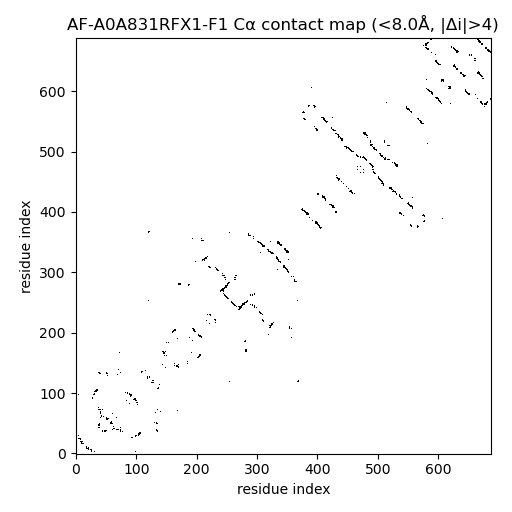 921 C C . PRO A 1 114 ? -13.378 -0.577 3.140 1.00 88.12 114 PRO A C 1
ATOM 923 O O . PRO A 1 114 ? -12.685 0.434 3.181 1.00 88.12 114 PRO A O 1
ATOM 926 N N . TYR A 1 115 ? -13.627 -1.317 4.217 1.00 85.12 115 TYR A N 1
ATOM 927 C CA . TYR A 1 115 ? -12.922 -1.143 5.488 1.00 85.12 115 TYR A CA 1
ATOM 928 C C . TYR A 1 115 ? -11.632 -1.991 5.474 1.00 85.12 115 TYR A C 1
ATOM 930 O O . TYR A 1 115 ? -11.701 -3.133 5.014 1.00 85.12 115 TYR A O 1
ATOM 938 N N . PRO A 1 116 ? -10.470 -1.494 5.950 1.00 84.12 116 PRO A N 1
ATOM 939 C CA . PRO A 1 116 ? -10.258 -0.222 6.652 1.00 84.12 116 PRO A CA 1
ATOM 940 C C . PRO A 1 116 ? -9.875 0.963 5.744 1.00 84.12 116 PRO A C 1
ATOM 942 O O . PRO A 1 116 ? -9.682 2.073 6.240 1.00 84.12 116 PRO A O 1
ATOM 945 N N . ASP A 1 117 ? -9.781 0.763 4.423 1.00 84.94 117 ASP A N 1
ATOM 946 C CA . ASP A 1 117 ? -9.424 1.821 3.465 1.00 84.94 117 ASP A CA 1
ATOM 947 C C . ASP A 1 117 ? -10.285 3.082 3.649 1.00 84.94 117 ASP A C 1
ATOM 949 O O . ASP A 1 117 ? -9.752 4.185 3.734 1.00 84.94 117 ASP A O 1
ATOM 953 N N . PHE A 1 118 ? -11.603 2.940 3.777 1.00 87.19 118 PHE A N 1
ATOM 954 C CA . PHE A 1 118 ? -12.435 3.908 4.479 1.00 87.19 118 PHE A CA 1
ATOM 955 C C . PHE A 1 118 ? -12.621 3.416 5.924 1.00 87.19 118 PHE A C 1
ATOM 957 O O . PHE A 1 118 ? -13.069 2.285 6.123 1.00 87.19 118 PHE A O 1
ATOM 964 N N . PRO A 1 119 ? -12.300 4.230 6.944 1.00 87.19 119 PRO A N 1
ATOM 965 C CA . PRO A 1 119 ? -12.100 5.683 6.885 1.00 87.19 119 PRO A CA 1
ATOM 966 C C . PRO A 1 119 ? -10.666 6.181 6.676 1.00 87.19 119 PRO A C 1
ATOM 968 O O . PRO A 1 119 ? -10.457 7.395 6.653 1.00 87.19 119 PRO A O 1
ATOM 971 N N . LEU A 1 120 ? -9.674 5.297 6.592 1.00 85.31 120 LEU A N 1
ATOM 972 C CA . LEU A 1 120 ? -8.291 5.700 6.826 1.00 85.31 120 LEU A CA 1
ATOM 973 C C . LEU A 1 120 ? -7.627 6.476 5.666 1.00 85.31 120 LEU A C 1
ATOM 975 O O . LEU A 1 120 ? -6.783 7.338 5.908 1.00 85.31 120 LEU A O 1
ATOM 979 N N . ARG A 1 121 ? -8.006 6.235 4.403 1.00 81.94 121 ARG A N 1
ATOM 980 C CA . ARG A 1 121 ? -7.453 6.918 3.215 1.00 81.94 121 ARG A CA 1
ATOM 981 C C . ARG A 1 121 ? -8.051 8.314 3.033 1.00 81.94 121 ARG A C 1
ATOM 983 O O . ARG A 1 121 ? -8.800 8.581 2.089 1.00 81.94 121 ARG A O 1
ATOM 990 N N . THR A 1 122 ? -7.699 9.233 3.930 1.00 82.38 122 THR A N 1
ATOM 991 C CA . THR A 1 122 ? -8.252 10.601 3.935 1.00 82.38 122 THR A CA 1
ATOM 992 C C . THR A 1 122 ? -7.835 11.458 2.731 1.00 82.38 122 THR A C 1
ATOM 994 O O . THR A 1 122 ? -8.519 12.429 2.397 1.00 82.38 122 THR A O 1
ATOM 997 N N . SER A 1 123 ? -6.771 11.060 2.023 1.00 80.12 123 SER A N 1
ATOM 998 C CA . SER A 1 123 ? -6.367 11.625 0.728 1.00 80.12 123 SER A CA 1
ATOM 999 C C . SER A 1 123 ? -7.367 11.329 -0.398 1.00 80.12 123 SER A C 1
ATOM 1001 O O . SER A 1 123 ? -7.509 12.136 -1.317 1.00 80.12 123 SER A O 1
ATOM 1003 N N . VAL A 1 124 ? -8.098 10.212 -0.306 1.00 85.19 124 VAL A N 1
ATOM 1004 C CA . VAL A 1 124 ? -9.165 9.824 -1.242 1.00 85.19 124 VAL A CA 1
ATOM 1005 C C . VAL A 1 124 ? -10.516 10.362 -0.766 1.00 85.19 124 VAL A C 1
ATOM 1007 O O . VAL A 1 124 ? -11.253 10.967 -1.547 1.00 85.19 124 VAL A O 1
ATOM 1010 N N . TRP A 1 125 ? -10.837 10.187 0.522 1.00 86.75 125 TRP A N 1
ATOM 1011 C CA . TRP A 1 125 ? -12.130 10.558 1.106 1.00 86.75 125 TRP A CA 1
ATOM 1012 C C . TRP A 1 125 ? -11.987 11.561 2.253 1.00 86.75 125 TRP A C 1
ATOM 1014 O O . TRP A 1 125 ? -11.512 11.244 3.342 1.00 86.75 125 TRP A O 1
ATOM 1024 N N . ARG A 1 126 ? -12.473 12.789 2.043 1.00 85.38 126 ARG A N 1
ATOM 1025 C CA . ARG A 1 126 ? -12.360 13.884 3.026 1.00 85.38 126 ARG A CA 1
ATOM 1026 C C . ARG A 1 126 ? -13.242 13.725 4.272 1.00 85.38 126 ARG A C 1
ATOM 1028 O O . ARG A 1 126 ? -13.075 14.497 5.220 1.00 85.38 126 ARG A O 1
ATOM 1035 N N . ASP A 1 127 ? -14.214 12.821 4.245 1.00 88.00 127 ASP A N 1
ATOM 1036 C CA . ASP A 1 127 ? -15.182 12.537 5.312 1.00 88.00 127 ASP A CA 1
ATOM 1037 C C . ASP A 1 127 ? -14.751 11.384 6.236 1.00 88.00 127 ASP A C 1
ATOM 1039 O O . ASP A 1 127 ? -15.438 11.117 7.217 1.00 88.00 127 ASP A O 1
ATOM 1043 N N . GLY A 1 128 ? -13.591 10.758 5.993 1.00 88.69 128 GLY A N 1
ATOM 1044 C CA . GLY A 1 128 ? -13.031 9.694 6.840 1.00 88.69 128 GLY A CA 1
ATOM 1045 C C . GLY A 1 128 ? -13.073 9.976 8.353 1.00 88.69 128 GLY A C 1
ATOM 1046 O O . GLY A 1 128 ? -13.563 9.130 9.102 1.00 88.69 128 GLY A O 1
ATOM 1047 N N . PRO A 1 129 ? -12.676 11.171 8.842 1.00 87.62 129 PRO A N 1
ATOM 1048 C CA . PRO A 1 129 ? -12.709 11.484 10.275 1.00 87.62 129 PRO A CA 1
ATOM 1049 C C . PRO A 1 129 ? -14.090 11.359 10.932 1.00 87.62 129 PRO A C 1
ATOM 1051 O O . PRO A 1 129 ? -14.176 11.093 12.133 1.00 87.62 129 PRO A O 1
ATOM 1054 N N . ASN A 1 130 ? -15.170 11.519 10.163 1.00 90.56 130 ASN A N 1
ATOM 1055 C CA . ASN A 1 130 ? -16.525 11.440 10.693 1.00 90.56 130 ASN A CA 1
ATOM 1056 C C . ASN A 1 130 ? -16.895 9.982 11.039 1.00 90.56 130 ASN A C 1
ATOM 1058 O O . ASN A 1 130 ? -17.744 9.779 11.907 1.00 90.56 130 ASN A O 1
ATOM 1062 N N . TRP A 1 131 ? -16.252 8.967 10.431 1.00 91.31 131 TRP A N 1
ATOM 1063 C CA . TRP A 1 131 ? -16.522 7.539 10.693 1.00 91.31 131 TRP A CA 1
ATOM 1064 C C . TRP A 1 131 ? -16.536 7.209 12.171 1.00 91.31 131 TRP A C 1
ATOM 1066 O O . TRP A 1 131 ? -17.461 6.562 12.660 1.00 91.31 131 TRP A O 1
ATOM 1076 N N . ARG A 1 132 ? -15.567 7.763 12.901 1.00 88.62 132 ARG A N 1
ATOM 1077 C CA . ARG A 1 132 ? -15.353 7.517 14.324 1.00 88.62 132 ARG A CA 1
ATOM 1078 C C . ARG A 1 132 ? -16.597 7.751 15.183 1.00 88.62 132 ARG A C 1
ATOM 1080 O O . ARG A 1 132 ? -16.797 7.001 16.129 1.00 88.62 132 ARG A O 1
ATOM 1087 N N . LEU A 1 133 ? -17.391 8.776 14.873 1.00 91.94 133 LEU A N 1
ATOM 1088 C CA . LEU A 1 133 ? -18.550 9.207 15.667 1.00 91.94 133 LEU A CA 1
ATOM 1089 C C . LEU A 1 133 ? -19.869 9.143 14.875 1.00 91.94 133 LEU A C 1
ATOM 1091 O O . LEU A 1 133 ? -20.938 9.379 15.426 1.00 91.94 133 LEU A O 1
ATOM 1095 N N . GLY A 1 134 ? -19.817 8.828 13.583 1.00 92.31 134 GLY A N 1
ATOM 1096 C CA . GLY A 1 134 ? -20.994 8.723 12.727 1.00 92.31 134 GLY A CA 1
ATOM 1097 C C . GLY A 1 134 ? -21.698 7.368 12.817 1.00 92.31 134 GLY A C 1
ATOM 1098 O O . GLY A 1 134 ? -21.300 6.466 13.559 1.00 92.31 134 GLY A O 1
ATOM 1099 N N . HIS A 1 135 ? -22.741 7.213 12.004 1.00 94.00 135 HIS A N 1
ATOM 1100 C CA . HIS A 1 135 ? -23.582 6.011 11.934 1.00 94.00 135 HIS A CA 1
ATOM 1101 C C . HIS A 1 135 ? -22.975 4.850 11.139 1.00 94.00 135 HIS A C 1
ATOM 1103 O O . HIS A 1 135 ? -23.628 3.822 10.983 1.00 94.00 135 HIS A O 1
ATOM 1109 N N . TRP A 1 136 ? -21.770 4.998 10.586 1.00 93.38 136 TRP A N 1
ATOM 1110 C CA . TRP A 1 136 ? -21.179 3.989 9.704 1.00 93.38 136 TRP A CA 1
ATOM 1111 C C . TRP A 1 136 ? -21.090 2.616 10.364 1.00 93.38 136 TRP A C 1
ATOM 1113 O O . TRP A 1 136 ? -20.682 2.493 11.515 1.00 93.38 136 TRP A O 1
ATOM 1123 N N . LEU A 1 137 ? -21.484 1.591 9.613 1.00 92.19 137 LEU A N 1
ATOM 1124 C CA . LEU A 1 137 ? -21.492 0.199 10.057 1.00 92.19 137 LEU A CA 1
ATOM 1125 C C . LEU A 1 137 ? -20.270 -0.619 9.595 1.00 92.19 137 LEU A C 1
ATOM 1127 O O . LEU A 1 137 ? -19.852 -1.511 10.343 1.00 92.19 137 LEU A O 1
ATOM 1131 N N . PRO A 1 138 ? -19.664 -0.365 8.412 1.00 90.56 138 PRO A N 1
ATOM 1132 C CA . PRO A 1 138 ? -18.446 -1.070 8.011 1.00 90.56 138 PRO A CA 1
ATOM 1133 C C . PRO A 1 138 ? -17.321 -0.911 9.039 1.00 90.56 138 PRO A C 1
ATOM 1135 O O . PRO A 1 138 ? -17.096 0.183 9.559 1.00 90.56 138 PRO A O 1
ATOM 1138 N N . GLY A 1 139 ? -16.656 -2.023 9.361 1.00 88.00 139 GLY A N 1
ATOM 1139 C CA . GLY A 1 139 ? -15.648 -2.123 10.426 1.00 88.00 139 GLY A CA 1
ATOM 1140 C C . GLY A 1 139 ? -16.208 -2.370 11.834 1.00 88.00 139 GLY A C 1
ATOM 1141 O O . GLY A 1 139 ? -15.468 -2.795 12.713 1.00 88.00 139 GLY A O 1
ATOM 1142 N N . ARG A 1 140 ? -17.513 -2.157 12.057 1.00 89.19 140 ARG A N 1
ATOM 1143 C CA . ARG A 1 140 ? -18.190 -2.408 13.348 1.00 89.19 140 ARG A CA 1
ATOM 1144 C C . ARG A 1 140 ? -19.095 -3.636 13.331 1.00 89.19 140 ARG A C 1
ATOM 1146 O O . ARG A 1 140 ? -19.394 -4.215 14.375 1.00 89.19 140 ARG A O 1
ATOM 1153 N N . LEU A 1 141 ? -19.563 -4.031 12.150 1.00 84.62 141 LEU A N 1
ATOM 1154 C CA . LEU A 1 141 ? -20.369 -5.236 11.981 1.00 84.62 141 LEU A CA 1
ATOM 1155 C C . LEU A 1 141 ? -19.519 -6.493 12.173 1.00 84.62 141 LEU A C 1
ATOM 1157 O O . LEU A 1 141 ? -18.400 -6.579 11.680 1.00 84.62 141 LEU A O 1
ATOM 1161 N N . GLY A 1 142 ? -20.076 -7.478 12.878 1.00 82.62 142 GLY A N 1
ATOM 1162 C CA . GLY A 1 142 ? -19.404 -8.750 13.158 1.00 82.62 142 GLY A CA 1
ATOM 1163 C C . GLY A 1 142 ? -18.495 -8.743 14.390 1.00 82.62 142 GLY A C 1
ATOM 1164 O O . GLY A 1 142 ? -17.980 -9.798 14.749 1.00 82.62 142 GLY A O 1
ATOM 1165 N N . LEU A 1 143 ? -18.338 -7.601 15.073 1.00 90.25 143 LEU A N 1
ATOM 1166 C CA . LEU A 1 143 ? -17.633 -7.552 16.354 1.00 90.25 143 LEU A CA 1
ATOM 1167 C C . LEU A 1 143 ? -18.311 -8.461 17.384 1.00 90.25 143 LEU A C 1
ATOM 1169 O O . LEU A 1 143 ? -19.538 -8.571 17.422 1.00 90.25 143 LEU A O 1
ATOM 1173 N N . VAL A 1 144 ? -17.523 -9.097 18.247 1.00 93.00 144 VAL A N 1
ATOM 1174 C CA . VAL A 1 144 ? -18.021 -10.049 19.252 1.00 93.00 144 VAL A CA 1
ATOM 1175 C C . VAL A 1 144 ? -18.186 -9.337 20.595 1.00 93.00 144 VAL A C 1
ATOM 1177 O O . VAL A 1 144 ? -17.419 -8.425 20.919 1.00 93.00 144 VAL A O 1
ATOM 1180 N N . THR A 1 145 ? -19.201 -9.710 21.381 1.00 94.75 145 THR A N 1
ATOM 1181 C CA . THR A 1 145 ? -19.347 -9.140 22.726 1.00 94.75 145 THR A CA 1
ATOM 1182 C C . THR A 1 145 ? -18.288 -9.709 23.664 1.00 94.75 145 THR A C 1
ATOM 1184 O O . THR A 1 145 ? -17.882 -10.865 23.546 1.00 94.75 145 THR A O 1
ATOM 1187 N N . LEU A 1 146 ? -17.873 -8.918 24.653 1.00 96.31 146 LEU A N 1
ATOM 1188 C CA . LEU A 1 146 ? -17.000 -9.401 25.722 1.00 96.31 146 LEU A CA 1
ATOM 1189 C C . LEU A 1 146 ? -17.608 -10.620 26.437 1.00 96.31 146 LEU A C 1
ATOM 1191 O O . LEU A 1 146 ? -16.895 -11.570 26.751 1.00 96.31 146 LEU A O 1
ATOM 1195 N N . ALA A 1 147 ? -18.926 -10.606 26.657 1.00 96.31 147 ALA A N 1
ATOM 1196 C CA . ALA A 1 147 ? -19.648 -11.707 27.283 1.00 96.31 147 ALA A CA 1
ATOM 1197 C C . ALA A 1 147 ? -19.522 -13.010 26.477 1.00 96.31 147 ALA A C 1
ATOM 1199 O O . ALA A 1 147 ? -19.289 -14.065 27.065 1.00 96.31 147 ALA A O 1
ATOM 1200 N N . ASP A 1 148 ? -19.620 -12.942 25.148 1.00 95.50 148 ASP A N 1
ATOM 1201 C CA . ASP A 1 148 ? -19.478 -14.112 24.276 1.00 95.50 148 ASP A CA 1
ATOM 1202 C C . ASP A 1 148 ? -18.044 -14.648 24.269 1.00 95.50 148 ASP A C 1
ATOM 1204 O O . ASP A 1 148 ? -17.856 -15.860 24.357 1.00 95.50 148 ASP A O 1
ATOM 1208 N N . VAL A 1 149 ? -17.034 -13.768 24.254 1.00 96.31 149 VAL A N 1
ATOM 1209 C CA . VAL A 1 149 ? -15.622 -14.183 24.351 1.00 96.31 149 VAL A CA 1
ATOM 1210 C C . VAL A 1 149 ? -15.359 -14.896 25.679 1.00 96.31 149 VAL A C 1
ATOM 1212 O O . VAL A 1 149 ? -14.815 -15.996 25.692 1.00 96.31 149 VAL A O 1
ATOM 1215 N N . VAL A 1 150 ? -15.790 -14.322 26.807 1.00 96.69 150 VAL A N 1
ATOM 1216 C CA . VAL A 1 150 ? -15.614 -14.950 28.129 1.00 96.69 150 VAL A CA 1
ATOM 1217 C C . VAL A 1 150 ? -16.383 -16.270 28.223 1.00 96.69 150 VAL A C 1
ATOM 1219 O O . VAL A 1 150 ? -15.872 -17.247 28.773 1.00 96.69 150 VAL A O 1
ATOM 1222 N N . ARG A 1 151 ? -17.591 -16.342 27.654 1.00 95.69 151 ARG A N 1
ATOM 1223 C CA . ARG A 1 151 ? -18.383 -17.577 27.595 1.00 95.69 151 ARG A CA 1
ATOM 1224 C C . ARG A 1 151 ? -17.673 -18.674 26.804 1.00 95.69 151 ARG A C 1
ATOM 1226 O O . ARG A 1 151 ? -17.707 -19.828 27.222 1.00 95.69 151 ARG A O 1
ATOM 1233 N N . ASP A 1 152 ? -17.032 -18.330 25.691 1.00 95.12 152 ASP A N 1
ATOM 1234 C CA . ASP A 1 152 ? -16.294 -19.300 24.883 1.00 95.12 152 ASP A CA 1
ATOM 1235 C C . ASP A 1 152 ? -15.015 -19.775 25.591 1.00 95.12 152 ASP A C 1
ATOM 1237 O O . ASP A 1 152 ? -14.777 -20.977 25.689 1.00 95.12 152 ASP A O 1
ATOM 1241 N N . LEU A 1 153 ? -14.259 -18.865 26.219 1.00 94.50 153 LEU A N 1
ATOM 1242 C CA . LEU A 1 153 ? -13.056 -19.209 26.996 1.00 94.50 153 LEU A CA 1
ATOM 1243 C C . LEU A 1 153 ? -13.342 -20.087 28.220 1.00 94.50 153 LEU A C 1
ATOM 1245 O O . LEU A 1 153 ? -12.481 -20.845 28.666 1.00 94.50 153 LEU A O 1
ATOM 1249 N N . THR A 1 154 ? -14.542 -19.977 28.782 1.00 94.25 154 THR A N 1
ATOM 1250 C CA . THR A 1 154 ? -14.976 -20.756 29.951 1.00 94.25 154 THR A CA 1
ATOM 1251 C C . THR A 1 154 ? -15.743 -22.023 29.574 1.00 94.25 154 THR A C 1
ATOM 1253 O O . THR A 1 154 ? -16.153 -22.804 30.442 1.00 94.25 154 THR A O 1
ATOM 1256 N N . LYS A 1 155 ? -15.914 -22.280 28.275 1.00 90.88 155 LYS A N 1
ATOM 1257 C CA . LYS A 1 155 ? -16.576 -23.478 27.778 1.00 90.88 155 LYS A CA 1
ATOM 1258 C C . LYS A 1 155 ? -15.790 -24.720 28.195 1.00 90.88 155 LYS A C 1
ATOM 1260 O O . LYS A 1 155 ? -14.591 -24.832 27.975 1.00 90.88 155 LYS A O 1
ATOM 1265 N N . GLY A 1 156 ? -16.489 -25.686 28.786 1.00 83.88 156 GLY A N 1
ATOM 1266 C CA . GLY A 1 156 ? -15.888 -26.958 29.196 1.00 83.88 156 GLY A CA 1
ATOM 1267 C C . GLY A 1 156 ? -15.274 -26.976 30.600 1.00 83.88 156 GLY A C 1
ATOM 1268 O O . GLY A 1 156 ? -14.759 -28.017 30.992 1.00 83.88 156 GLY A O 1
ATOM 1269 N N . LEU A 1 157 ? -15.392 -25.901 31.394 1.00 86.81 157 LEU A N 1
ATOM 1270 C CA . LEU A 1 157 ? -14.960 -25.905 32.804 1.00 86.81 157 LEU A CA 1
ATOM 1271 C C . LEU A 1 157 ? -15.784 -26.844 33.708 1.00 86.81 157 LEU A C 1
ATOM 1273 O O . LEU A 1 157 ? -15.377 -27.126 34.830 1.00 86.81 157 LEU A O 1
ATOM 1277 N N . GLY A 1 158 ? -16.945 -27.319 33.244 1.00 87.75 158 GLY A N 1
ATOM 1278 C CA . GLY A 1 158 ? -17.817 -28.216 34.013 1.00 87.75 158 GLY A CA 1
ATOM 1279 C C . GLY A 1 158 ? -18.578 -27.536 35.158 1.00 87.75 158 GLY A C 1
ATOM 1280 O O . GLY A 1 158 ? -19.222 -28.223 35.945 1.00 87.75 158 GLY A O 1
ATOM 1281 N N . VAL A 1 159 ? -18.532 -26.204 35.236 1.00 90.50 159 VAL A N 1
ATOM 1282 C CA . VAL A 1 159 ? -19.255 -25.378 36.213 1.00 90.50 159 VAL A CA 1
ATOM 1283 C C . VAL A 1 159 ? -20.134 -24.353 35.493 1.00 90.50 159 VAL A C 1
ATOM 1285 O O . VAL A 1 159 ? -19.785 -23.932 34.386 1.00 90.50 159 VAL A O 1
ATOM 1288 N N . PRO A 1 160 ? -21.279 -23.955 36.073 1.00 95.19 160 PRO A N 1
ATOM 1289 C CA . PRO A 1 160 ? -22.104 -22.902 35.499 1.00 95.19 160 PRO A CA 1
ATOM 1290 C C . PRO A 1 160 ? -21.382 -21.551 35.572 1.00 95.19 160 PRO A C 1
ATOM 1292 O O . PRO A 1 160 ? -20.741 -21.217 36.571 1.00 95.19 160 PRO A O 1
ATOM 1295 N N . VAL A 1 161 ? -21.509 -20.772 34.498 1.00 96.38 161 VAL A N 1
ATOM 1296 C CA . VAL A 1 161 ? -20.875 -19.459 34.348 1.00 96.38 161 VAL A CA 1
ATOM 1297 C C . VAL A 1 161 ? -21.923 -18.426 33.955 1.00 96.38 161 VAL A C 1
ATOM 1299 O O . VAL A 1 161 ? -22.692 -18.637 33.013 1.00 96.38 161 VAL A O 1
ATOM 1302 N N . ASP A 1 162 ? -21.915 -17.296 34.654 1.00 96.69 162 ASP A N 1
ATOM 1303 C CA . ASP A 1 162 ? -22.739 -16.129 34.375 1.00 96.69 162 ASP A CA 1
ATOM 1304 C C . ASP A 1 162 ? -21.869 -14.958 33.895 1.00 96.69 162 ASP A C 1
ATOM 1306 O O . ASP A 1 162 ? -20.962 -14.493 34.586 1.00 96.69 162 ASP A O 1
ATOM 1310 N N . VAL A 1 163 ? -22.171 -14.478 32.691 1.00 97.00 163 VAL A N 1
ATOM 1311 C CA . VAL A 1 163 ? -21.507 -13.342 32.034 1.00 97.00 163 VAL A CA 1
ATOM 1312 C C . VAL A 1 163 ? -22.475 -12.184 31.781 1.00 97.00 163 VAL A C 1
ATOM 1314 O O . VAL A 1 163 ? -22.129 -11.248 31.066 1.00 97.00 163 VAL A O 1
ATOM 1317 N N . SER A 1 164 ? -23.693 -12.216 32.338 1.00 95.56 164 SER A N 1
ATOM 1318 C CA . SER A 1 164 ? -24.695 -11.166 32.105 1.00 95.56 164 SER A CA 1
ATOM 1319 C C . SER A 1 164 ? -24.282 -9.807 32.681 1.00 95.56 164 SER A C 1
ATOM 1321 O O . SER A 1 164 ? -24.851 -8.784 32.313 1.00 95.56 164 SER A O 1
ATOM 1323 N N . GLY A 1 165 ? -23.305 -9.791 33.593 1.00 93.94 165 GLY A N 1
ATOM 1324 C CA . GLY A 1 165 ? -22.701 -8.580 34.148 1.00 93.94 165 GLY A CA 1
ATOM 1325 C C . GLY A 1 165 ? -21.605 -7.957 33.278 1.00 93.94 165 GLY A C 1
ATOM 1326 O O . GLY A 1 165 ? -21.011 -6.962 33.697 1.00 93.94 165 GLY A O 1
ATOM 1327 N N . LEU A 1 166 ? -21.312 -8.529 32.104 1.00 95.62 166 LEU A N 1
ATOM 1328 C CA . LEU A 1 166 ? -20.299 -8.029 31.179 1.00 95.62 166 LEU A CA 1
ATOM 1329 C C . LEU A 1 166 ? -20.927 -7.269 30.012 1.00 95.62 166 LEU A C 1
ATOM 1331 O O . LEU A 1 166 ? -21.854 -7.730 29.352 1.00 95.62 166 LEU A O 1
ATOM 1335 N N . SER A 1 167 ? -20.345 -6.114 29.715 1.00 92.56 167 SER A N 1
ATOM 1336 C CA . SER A 1 167 ? -20.680 -5.278 28.564 1.00 92.56 167 SER A CA 1
ATOM 1337 C C . SER A 1 167 ? -19.405 -4.803 27.865 1.00 92.56 167 SER A C 1
ATOM 1339 O O . SER A 1 167 ? -18.425 -4.430 28.505 1.00 92.56 167 SER A O 1
ATOM 1341 N N . GLY A 1 168 ? -19.370 -4.843 26.540 1.00 91.75 168 GLY A N 1
ATOM 1342 C CA . GLY A 1 168 ? -18.178 -4.459 25.785 1.00 91.75 168 GLY A CA 1
ATOM 1343 C C . GLY A 1 168 ? -18.101 -5.170 24.449 1.00 91.75 168 GLY A C 1
ATOM 1344 O O . GLY A 1 168 ? -18.746 -6.200 24.250 1.00 91.75 168 GLY A O 1
ATOM 1345 N N . LEU A 1 169 ? -17.299 -4.614 23.548 1.00 93.06 169 LEU A N 1
ATOM 1346 C CA . LEU A 1 169 ? -16.963 -5.228 22.269 1.00 93.06 169 LEU A CA 1
ATOM 1347 C C . LEU A 1 169 ? -15.481 -5.567 22.237 1.00 93.06 169 LEU A C 1
ATOM 1349 O O . LEU A 1 169 ? -14.654 -4.789 22.716 1.00 93.06 169 LEU A O 1
ATOM 1353 N N . VAL A 1 170 ? -15.173 -6.721 21.657 1.00 93.38 170 VAL A N 1
ATOM 1354 C CA . VAL A 1 170 ? -13.814 -7.192 21.406 1.00 93.38 170 VAL A CA 1
ATOM 1355 C C . VAL A 1 170 ? -13.588 -7.159 19.900 1.00 93.38 170 VAL A C 1
ATOM 1357 O O . VAL A 1 170 ? -14.240 -7.897 19.161 1.00 93.38 170 VAL A O 1
ATOM 1360 N N . THR A 1 171 ? -12.683 -6.285 19.450 1.00 91.00 171 THR A N 1
ATOM 1361 C CA . THR A 1 171 ? -12.331 -6.155 18.025 1.00 91.00 171 THR A CA 1
ATOM 1362 C C . THR A 1 171 ? -11.586 -7.385 17.526 1.00 91.00 171 THR A C 1
ATOM 1364 O O . THR A 1 171 ? -11.861 -7.899 16.448 1.00 91.00 171 THR A O 1
ATOM 1367 N N . GLY A 1 172 ? -10.675 -7.895 18.349 1.00 92.19 172 GLY A N 1
ATOM 1368 C CA . GLY A 1 172 ? -9.950 -9.129 18.103 1.00 92.19 172 GLY A CA 1
ATOM 1369 C C . GLY A 1 172 ? -9.198 -9.555 19.355 1.00 92.19 172 GLY A C 1
ATOM 1370 O O . GLY A 1 172 ? -8.785 -8.719 20.158 1.00 92.19 172 GLY A O 1
ATOM 1371 N N . PHE A 1 173 ? -9.035 -10.858 19.534 1.00 94.38 173 PHE A N 1
ATOM 1372 C CA . PHE A 1 173 ? -8.285 -11.447 20.636 1.00 94.38 173 PHE A CA 1
ATOM 1373 C C . PHE A 1 173 ? -7.587 -12.708 20.134 1.00 94.38 173 PHE A C 1
ATOM 1375 O O . PHE A 1 173 ? -8.213 -13.518 19.450 1.00 94.38 173 PHE A O 1
ATOM 1382 N N . VAL A 1 174 ? -6.298 -12.857 20.441 1.00 92.12 174 VAL A N 1
ATOM 1383 C CA . VAL A 1 174 ? -5.473 -13.942 19.896 1.00 92.12 174 VAL A CA 1
ATOM 1384 C C . VAL A 1 174 ? -4.901 -14.801 21.021 1.00 92.12 174 VAL A C 1
ATOM 1386 O O . VAL A 1 174 ? -4.286 -14.300 21.960 1.00 92.12 174 VAL A O 1
ATOM 1389 N N . ILE A 1 175 ? -5.069 -16.119 20.889 1.00 91.44 175 ILE A N 1
ATOM 1390 C CA . ILE A 1 175 ? -4.418 -17.138 21.720 1.00 91.44 175 ILE A CA 1
ATOM 1391 C C . ILE A 1 175 ? -3.412 -17.878 20.836 1.00 91.44 175 ILE A C 1
ATOM 1393 O O . ILE A 1 175 ? -3.778 -18.743 20.048 1.00 91.44 175 ILE A O 1
ATOM 1397 N N . GLU A 1 176 ? -2.133 -17.529 20.956 1.00 86.69 176 GLU A N 1
ATOM 1398 C CA . GLU A 1 176 ? -1.069 -18.049 20.075 1.00 86.69 176 GLU A CA 1
ATOM 1399 C C . GLU A 1 176 ? -0.465 -19.376 20.555 1.00 86.69 176 GLU A C 1
ATOM 1401 O O . GLU A 1 176 ? 0.281 -20.040 19.837 1.00 86.69 176 GLU A O 1
ATOM 1406 N N . ARG A 1 177 ? -0.754 -19.763 21.799 1.00 90.00 177 ARG A N 1
ATOM 1407 C CA . ARG A 1 177 ? -0.203 -20.959 22.439 1.00 90.00 177 ARG A CA 1
ATOM 1408 C C . ARG A 1 177 ? -1.218 -21.588 23.376 1.00 90.00 177 ARG A C 1
ATOM 1410 O O . ARG A 1 177 ? -2.109 -20.912 23.882 1.00 90.00 177 ARG A O 1
ATOM 1417 N N . ILE A 1 178 ? -1.024 -22.870 23.665 1.00 91.69 178 ILE A N 1
ATOM 1418 C CA . ILE A 1 178 ? -1.792 -23.573 24.694 1.00 91.69 178 ILE A CA 1
ATOM 1419 C C . ILE A 1 178 ? -1.565 -22.869 26.040 1.00 91.69 178 ILE A C 1
ATOM 1421 O O . ILE A 1 178 ? -0.423 -22.678 26.460 1.00 91.69 178 ILE A O 1
ATOM 1425 N N . MET A 1 179 ? -2.652 -22.477 26.700 1.00 92.56 179 MET A N 1
ATOM 1426 C CA . MET A 1 179 ? -2.651 -21.819 28.008 1.00 92.56 179 MET A CA 1
ATOM 1427 C C . MET A 1 179 ? -3.934 -22.155 28.772 1.00 92.56 179 MET A C 1
ATOM 1429 O O . MET A 1 179 ? -4.865 -22.728 28.201 1.00 92.56 179 MET A O 1
ATOM 1433 N N . SER A 1 180 ? -3.986 -21.832 30.065 1.00 92.38 180 SER A N 1
ATOM 1434 C CA . SER A 1 180 ? -5.204 -22.039 30.848 1.00 92.38 180 SER A CA 1
ATOM 1435 C C . SER A 1 180 ? -6.271 -20.988 30.514 1.00 92.38 180 SER A C 1
ATOM 1437 O O . SER A 1 180 ? -5.955 -19.883 30.071 1.00 92.38 180 SER A O 1
ATOM 1439 N N . ALA A 1 181 ? -7.546 -21.298 30.779 1.00 91.50 181 ALA A N 1
ATOM 1440 C CA . ALA A 1 181 ? -8.634 -20.326 30.631 1.00 91.50 181 ALA A CA 1
ATOM 1441 C C . ALA A 1 181 ? -8.407 -19.073 31.496 1.00 91.50 181 ALA A C 1
ATOM 1443 O O . ALA A 1 181 ? -8.748 -17.969 31.086 1.00 91.50 181 ALA A O 1
ATOM 1444 N N . ARG A 1 182 ? -7.783 -19.231 32.671 1.00 92.19 182 ARG A N 1
ATOM 1445 C CA . ARG A 1 182 ? -7.402 -18.112 33.540 1.00 92.19 182 ARG A CA 1
ATOM 1446 C C . ARG A 1 182 ? -6.391 -17.197 32.851 1.00 92.19 182 ARG A C 1
ATOM 1448 O O . ARG A 1 182 ? -6.643 -16.001 32.775 1.00 92.19 182 ARG A O 1
ATOM 1455 N N . ASP A 1 183 ? -5.312 -17.760 32.309 1.00 92.75 183 ASP A N 1
ATOM 1456 C CA . ASP A 1 183 ? -4.267 -16.976 31.634 1.00 92.75 183 ASP A CA 1
ATOM 1457 C C . ASP A 1 183 ? -4.824 -16.239 30.406 1.00 92.75 183 ASP A C 1
ATOM 1459 O O . ASP A 1 183 ? -4.424 -15.114 30.121 1.00 92.75 183 ASP A O 1
ATOM 1463 N N . ALA A 1 184 ? -5.777 -16.850 29.693 1.00 93.94 184 ALA A N 1
ATOM 1464 C CA . ALA A 1 184 ? -6.463 -16.212 28.570 1.00 93.94 184 ALA A CA 1
ATOM 1465 C C . ALA A 1 184 ? -7.420 -15.087 29.014 1.00 93.94 184 ALA A C 1
ATOM 1467 O O . ALA A 1 184 ? -7.583 -14.095 28.305 1.00 93.94 184 ALA A O 1
ATOM 1468 N N . LEU A 1 185 ? -8.054 -15.218 30.185 1.00 94.81 185 LEU A N 1
ATOM 1469 C CA . LEU A 1 185 ? -8.976 -14.217 30.729 1.00 94.81 185 LEU A CA 1
ATOM 1470 C C . LEU A 1 185 ? -8.258 -13.008 31.335 1.00 94.81 185 LEU A C 1
ATOM 1472 O O . LEU A 1 185 ? -8.790 -11.905 31.256 1.00 94.81 185 LEU A O 1
ATOM 1476 N N . GLU A 1 186 ? -7.071 -13.178 31.916 1.00 93.50 186 GLU A N 1
ATOM 1477 C CA . GLU A 1 186 ? -6.343 -12.104 32.608 1.00 93.50 186 GLU A CA 1
ATOM 1478 C C . GLU A 1 186 ? -6.136 -10.829 31.761 1.00 93.50 186 GLU A C 1
ATOM 1480 O O . GLU A 1 186 ? -6.462 -9.740 32.251 1.00 93.50 186 GLU A O 1
ATOM 1485 N N . PRO A 1 187 ? -5.688 -10.903 30.488 1.00 93.88 187 PRO A N 1
ATOM 1486 C CA . PRO A 1 187 ? -5.591 -9.727 29.625 1.00 93.88 187 PRO A CA 1
ATOM 1487 C C . PRO A 1 187 ? -6.939 -9.029 29.409 1.00 93.88 187 PRO A C 1
ATOM 1489 O O . PRO A 1 187 ? -7.002 -7.800 29.403 1.00 93.88 187 PRO A O 1
ATOM 1492 N N . LEU A 1 188 ? -8.029 -9.793 29.270 1.00 95.38 188 LEU A N 1
ATOM 1493 C CA . LEU A 1 188 ? -9.377 -9.249 29.092 1.00 95.38 188 LEU A CA 1
ATOM 1494 C C . LEU A 1 188 ? -9.878 -8.590 30.382 1.00 95.38 188 LEU A C 1
ATOM 1496 O O . LEU A 1 188 ? -10.380 -7.468 30.335 1.00 95.38 188 LEU A O 1
ATOM 1500 N N . MET A 1 189 ? -9.689 -9.241 31.533 1.00 95.19 189 MET A N 1
ATOM 1501 C CA . MET A 1 189 ? -10.023 -8.700 32.856 1.00 95.19 189 MET A CA 1
ATOM 1502 C C . MET A 1 189 ? -9.305 -7.374 33.103 1.00 95.19 189 MET A C 1
ATOM 1504 O O . MET A 1 189 ? -9.904 -6.415 33.594 1.00 95.19 189 MET A O 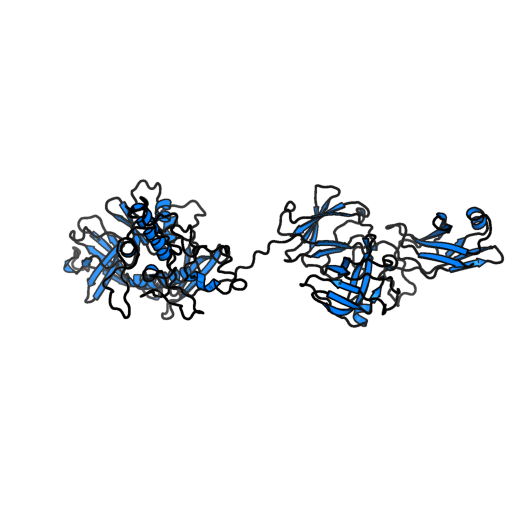1
ATOM 1508 N N . MET A 1 190 ? -8.032 -7.293 32.705 1.00 92.94 190 MET A N 1
ATOM 1509 C CA . MET A 1 190 ? -7.243 -6.074 32.811 1.00 92.94 190 MET A CA 1
ATOM 1510 C C . MET A 1 190 ? -7.718 -4.985 31.847 1.00 92.94 190 MET A C 1
ATOM 1512 O O . MET A 1 190 ? -7.853 -3.840 32.273 1.00 92.94 190 MET A O 1
ATOM 1516 N N . ALA A 1 191 ? -7.980 -5.316 30.579 1.00 92.75 191 ALA A N 1
ATOM 1517 C CA . ALA A 1 191 ? -8.390 -4.360 29.550 1.00 92.75 191 ALA A CA 1
ATOM 1518 C C . ALA A 1 191 ? -9.781 -3.764 29.822 1.00 92.75 191 ALA A C 1
ATOM 1520 O O . ALA A 1 191 ? -9.954 -2.543 29.794 1.00 92.75 191 ALA A O 1
ATOM 1521 N N . TYR A 1 192 ? -10.747 -4.622 30.152 1.00 92.75 192 TYR A N 1
ATOM 1522 C CA . TYR A 1 192 ? -12.158 -4.266 30.310 1.00 92.75 192 TYR A CA 1
ATOM 1523 C C . TYR A 1 192 ? -12.582 -4.038 31.767 1.00 92.75 192 TYR A C 1
ATOM 1525 O O . TYR A 1 192 ? -13.735 -3.709 31.999 1.00 92.75 192 TYR A O 1
ATOM 1533 N N . ALA A 1 193 ? -11.663 -4.159 32.732 1.00 94.50 193 ALA A N 1
ATOM 1534 C CA . ALA A 1 193 ? -11.891 -3.880 34.153 1.00 94.50 193 ALA A CA 1
ATOM 1535 C C . ALA A 1 193 ? -13.033 -4.693 34.788 1.00 94.50 193 ALA A C 1
ATOM 1537 O O . ALA A 1 193 ? -13.913 -4.134 35.442 1.00 94.50 193 ALA A O 1
ATOM 1538 N N . PHE A 1 194 ? -12.993 -6.018 34.650 1.00 95.69 194 PHE A N 1
ATOM 1539 C CA . PHE A 1 194 ? -13.953 -6.917 35.295 1.00 95.69 194 PHE A CA 1
ATOM 1540 C C . PHE A 1 194 ? -13.266 -7.951 36.185 1.00 95.69 194 PHE A C 1
ATOM 1542 O O . PHE A 1 194 ? -12.090 -8.272 36.007 1.00 95.69 194 PHE A O 1
ATOM 1549 N N . ASP A 1 195 ? -14.025 -8.476 37.142 1.00 95.31 195 ASP A N 1
ATOM 1550 C CA . ASP A 1 195 ? -13.607 -9.547 38.040 1.00 95.31 195 ASP A CA 1
ATOM 1551 C C . ASP A 1 195 ? -14.443 -10.806 37.792 1.00 95.31 195 ASP A C 1
ATOM 1553 O O . ASP A 1 195 ? -15.580 -10.731 37.324 1.00 95.31 195 ASP A O 1
ATOM 1557 N N . GLY A 1 196 ? -13.858 -11.963 38.105 1.00 94.38 196 GLY A N 1
ATOM 1558 C CA . GLY A 1 196 ? -14.530 -13.258 38.113 1.00 94.38 196 GLY A CA 1
ATOM 1559 C C . GLY A 1 196 ? -14.485 -13.845 39.517 1.00 94.38 196 GLY A C 1
ATOM 1560 O O . GLY A 1 196 ? -13.401 -13.983 40.086 1.00 94.38 196 GLY A O 1
ATOM 1561 N N . PHE A 1 197 ? -15.644 -14.182 40.069 1.00 93.19 197 PHE A N 1
ATOM 1562 C CA . PHE A 1 197 ? -15.780 -14.723 41.420 1.00 93.19 197 PHE A CA 1
ATOM 1563 C C . PHE A 1 197 ? -16.867 -15.793 41.464 1.00 93.19 197 PHE A C 1
ATOM 1565 O O . PHE A 1 197 ? -17.719 -15.866 40.582 1.00 93.19 197 PHE A O 1
ATOM 1572 N N . GLU A 1 198 ? -16.808 -16.659 42.467 1.00 91.81 198 GLU A N 1
ATOM 1573 C CA . GLU A 1 198 ? -17.834 -17.673 42.693 1.00 91.81 198 GLU A CA 1
ATOM 1574 C C . GLU A 1 198 ? -18.908 -17.116 43.629 1.00 91.81 198 GLU A C 1
ATOM 1576 O O . GLU A 1 198 ? -18.599 -16.390 44.570 1.00 91.81 198 GLU A O 1
ATOM 1581 N N . SER A 1 199 ? -20.166 -17.410 43.311 1.00 91.69 199 SER A N 1
ATOM 1582 C CA . SER A 1 199 ? -21.334 -17.049 44.104 1.00 91.69 199 SER A CA 1
ATOM 1583 C C . SER A 1 199 ? -22.432 -18.077 43.838 1.00 91.69 199 SER A C 1
ATOM 1585 O O . SER A 1 199 ? -22.846 -18.276 42.690 1.00 91.69 199 SER A O 1
ATOM 1587 N N . GLU A 1 200 ? -22.900 -18.743 44.894 1.00 90.62 200 GLU A N 1
ATOM 1588 C CA . GLU A 1 200 ? -23.979 -19.744 44.848 1.00 90.62 200 GLU A CA 1
ATOM 1589 C C . GLU A 1 200 ? -23.719 -20.912 43.869 1.00 90.62 200 GLU A C 1
ATOM 1591 O O . GLU A 1 200 ? -24.625 -21.415 43.204 1.00 90.62 200 GLU A O 1
ATOM 1596 N N . GLY A 1 201 ? -22.467 -21.356 43.760 1.00 90.56 201 GLY A N 1
ATOM 1597 C CA . GLY A 1 201 ? -22.021 -22.424 42.866 1.00 90.56 201 GLY A CA 1
ATOM 1598 C C . GLY A 1 201 ? -21.837 -21.995 41.408 1.00 90.56 201 GLY A C 1
ATOM 1599 O O . GLY A 1 201 ? -21.589 -22.852 40.558 1.00 90.56 201 GLY A O 1
ATOM 1600 N N . VAL A 1 202 ? -21.958 -20.698 41.103 1.00 95.06 202 VAL A N 1
ATOM 1601 C CA . VAL A 1 202 ? -21.832 -20.124 39.757 1.00 95.06 202 VAL A CA 1
ATOM 1602 C C . VAL A 1 202 ? -20.646 -19.170 39.715 1.00 95.06 202 VAL A C 1
ATOM 1604 O O . VAL A 1 202 ? -20.517 -18.290 40.564 1.00 95.06 202 VAL A O 1
ATOM 1607 N N . ILE A 1 203 ? -19.795 -19.291 38.695 1.00 95.31 203 ILE A N 1
ATOM 1608 C CA . ILE A 1 203 ? -18.759 -18.282 38.448 1.00 95.31 203 ILE A CA 1
ATOM 1609 C C . ILE A 1 203 ? -19.416 -17.091 37.752 1.00 95.31 203 ILE A C 1
ATOM 1611 O O . ILE A 1 203 ? -19.872 -17.209 36.615 1.00 95.31 203 ILE A O 1
ATOM 1615 N N . ARG A 1 204 ? -19.467 -15.946 38.429 1.00 96.00 204 ARG A N 1
ATOM 1616 C CA . ARG A 1 204 ? -20.030 -14.695 37.923 1.00 96.00 204 ARG A CA 1
ATOM 1617 C C . ARG A 1 204 ? -18.903 -13.768 37.481 1.00 96.00 204 ARG A C 1
ATOM 1619 O O . ARG A 1 204 ? -17.948 -13.547 38.224 1.00 96.00 204 ARG A O 1
ATOM 1626 N N . PHE A 1 205 ? -19.036 -13.201 36.288 1.00 97.00 205 PHE A N 1
ATOM 1627 C CA . PHE A 1 205 ? -18.154 -12.150 35.790 1.00 97.00 205 PHE A CA 1
ATOM 1628 C C . PHE A 1 205 ? -18.886 -10.811 35.774 1.00 97.00 205 PHE A C 1
ATOM 1630 O O . PHE A 1 205 ? -19.961 -10.686 35.179 1.00 97.00 205 PHE A O 1
ATOM 1637 N N . ARG A 1 206 ? -18.313 -9.802 36.436 1.00 95.25 206 ARG A N 1
ATOM 1638 C CA . ARG A 1 206 ? -18.920 -8.469 36.561 1.00 95.25 206 ARG A CA 1
ATOM 1639 C C . ARG A 1 206 ? -17.887 -7.361 36.445 1.00 95.25 206 ARG A C 1
ATOM 1641 O O . ARG A 1 206 ? -16.769 -7.482 36.946 1.00 95.25 206 ARG A O 1
ATOM 1648 N N . HIS A 1 207 ? -18.294 -6.266 35.811 1.00 94.75 207 HIS A N 1
ATOM 1649 C CA . HIS A 1 207 ? -17.502 -5.039 35.737 1.00 94.75 207 HIS A CA 1
ATOM 1650 C C . HIS A 1 207 ? -17.250 -4.413 37.108 1.00 94.75 207 HIS A C 1
ATOM 1652 O O . HIS A 1 207 ? -18.104 -4.437 37.998 1.00 94.75 207 HIS A O 1
ATOM 1658 N N . ARG A 1 208 ? -16.074 -3.802 37.252 1.00 93.69 208 ARG A N 1
ATOM 1659 C CA . ARG A 1 208 ? -15.728 -2.942 38.386 1.00 93.69 208 ARG A CA 1
ATOM 1660 C C . ARG A 1 208 ? -16.439 -1.590 38.271 1.00 93.69 208 ARG A C 1
ATOM 1662 O O . ARG A 1 208 ? -16.960 -1.229 37.221 1.00 93.69 208 ARG A O 1
ATOM 1669 N N . GLY A 1 209 ? -16.450 -0.835 39.370 1.00 90.19 209 GLY A N 1
ATOM 1670 C CA . GLY A 1 209 ? -17.063 0.500 39.425 1.00 90.19 209 GLY A CA 1
ATOM 1671 C C . GLY A 1 209 ? -18.523 0.525 39.884 1.00 90.19 209 GLY A C 1
ATOM 1672 O O . GLY A 1 209 ? -19.204 1.529 39.699 1.00 90.19 209 GLY A O 1
ATOM 1673 N N . SER A 1 210 ? -19.004 -0.557 40.502 1.00 89.31 210 SER A N 1
ATOM 1674 C CA . SER A 1 210 ? -20.328 -0.585 41.132 1.00 89.31 210 SER A CA 1
ATOM 1675 C C . SER A 1 210 ? -20.402 0.347 42.347 1.00 89.31 210 SER A C 1
ATOM 1677 O O . SER A 1 210 ? -19.406 0.574 43.037 1.00 89.31 210 SER A O 1
ATOM 1679 N N . ALA A 1 211 ? -21.598 0.871 42.623 1.00 91.62 211 ALA A N 1
ATOM 1680 C CA . ALA A 1 211 ? -21.866 1.623 43.846 1.00 91.62 211 ALA A CA 1
ATOM 1681 C C . ALA A 1 211 ? -21.787 0.708 45.089 1.00 91.62 211 ALA A C 1
ATOM 1683 O O . ALA A 1 211 ? -22.020 -0.498 44.962 1.00 91.62 211 ALA A O 1
ATOM 1684 N N . PRO A 1 212 ? -21.503 1.256 46.288 1.00 94.56 212 PRO A N 1
ATOM 1685 C CA . PRO A 1 212 ? -21.492 0.467 47.512 1.00 94.56 212 PRO A CA 1
ATOM 1686 C C . PRO A 1 212 ? -22.831 -0.238 47.765 1.00 94.56 212 PRO A C 1
ATOM 1688 O O . PRO A 1 212 ? -23.883 0.401 47.765 1.00 94.56 212 PRO A O 1
ATOM 1691 N N . VAL A 1 213 ? -22.788 -1.548 48.013 1.00 95.56 213 VAL A N 1
ATOM 1692 C CA . VAL A 1 213 ? -23.977 -2.374 48.297 1.00 95.56 213 VAL A CA 1
ATOM 1693 C C . VAL A 1 213 ? -24.331 -2.393 49.785 1.00 95.56 213 VAL A C 1
ATOM 1695 O O . VAL A 1 213 ? -25.462 -2.702 50.156 1.00 95.56 213 VAL A O 1
ATOM 1698 N N . MET A 1 214 ? -23.369 -2.053 50.645 1.00 94.94 214 MET A N 1
ATOM 1699 C CA . MET A 1 214 ? -23.520 -2.039 52.097 1.00 94.94 214 MET A CA 1
ATOM 1700 C C . MET A 1 214 ? -22.620 -0.971 52.723 1.00 94.94 214 MET A C 1
ATOM 1702 O O . MET A 1 214 ? -21.490 -0.762 52.280 1.00 94.94 214 MET A O 1
ATOM 1706 N N . THR A 1 215 ? -23.109 -0.328 53.782 1.00 95.69 215 THR A N 1
ATOM 1707 C CA . THR A 1 215 ? -22.304 0.541 54.650 1.00 95.69 215 THR A CA 1
ATOM 1708 C C . THR A 1 215 ? -21.946 -0.231 55.911 1.00 95.69 215 THR A C 1
ATOM 1710 O O . THR A 1 215 ? -22.842 -0.758 56.563 1.00 95.69 215 THR A O 1
ATOM 1713 N N . LEU A 1 216 ? -20.659 -0.278 56.252 1.00 94.06 216 LEU A N 1
ATOM 1714 C CA . LEU A 1 216 ? -20.146 -0.937 57.451 1.00 94.06 216 LEU A CA 1
ATOM 1715 C C . LEU A 1 216 ? -19.621 0.112 58.430 1.00 94.06 216 LEU A C 1
ATOM 1717 O O . LEU A 1 216 ? -18.816 0.974 58.064 1.00 94.06 216 LEU A O 1
ATOM 1721 N N . GLN A 1 217 ? -20.052 0.028 59.681 1.00 93.06 217 GLN A N 1
ATOM 1722 C CA . GLN A 1 217 ? -19.505 0.780 60.805 1.00 93.06 217 GLN A CA 1
ATOM 1723 C C . GLN A 1 217 ? -18.613 -0.129 61.661 1.00 93.06 217 GLN A C 1
ATOM 1725 O O . GLN A 1 217 ? -18.717 -1.351 61.576 1.00 93.06 217 GLN A O 1
ATOM 1730 N N . PRO A 1 218 ? -17.748 0.417 62.536 1.00 88.19 218 PRO A N 1
ATOM 1731 C CA . PRO A 1 218 ? -16.869 -0.408 63.364 1.00 88.19 218 PRO A CA 1
ATOM 1732 C C . PRO A 1 218 ? -17.630 -1.381 64.276 1.00 88.19 218 PRO A C 1
ATOM 1734 O O . PRO A 1 218 ? -17.102 -2.437 64.598 1.00 88.19 218 PRO A O 1
ATOM 1737 N N . GLY A 1 219 ? -18.869 -1.047 64.662 1.00 88.25 219 GLY A N 1
ATOM 1738 C CA . GLY A 1 219 ? -19.746 -1.933 65.434 1.00 88.25 219 GLY A CA 1
ATOM 1739 C C . GLY A 1 219 ? -20.325 -3.112 64.642 1.00 88.25 219 GLY A C 1
ATOM 1740 O O . GLY A 1 219 ? -20.800 -4.061 65.255 1.00 88.25 219 GLY A O 1
ATOM 1741 N N . ASP A 1 220 ? -20.258 -3.077 63.309 1.00 90.62 220 ASP A N 1
ATOM 1742 C CA . ASP A 1 220 ? -20.696 -4.170 62.429 1.00 90.62 220 ASP A CA 1
ATOM 1743 C C . ASP A 1 220 ? -19.568 -5.185 62.153 1.00 90.62 220 ASP A C 1
ATOM 1745 O O . ASP A 1 220 ? -19.774 -6.213 61.500 1.00 90.62 220 ASP A O 1
ATOM 1749 N N . LEU A 1 221 ? -18.355 -4.885 62.627 1.00 92.75 221 LEU A N 1
ATOM 1750 C CA . LEU A 1 221 ? -17.160 -5.703 62.462 1.00 92.75 221 LEU A CA 1
ATOM 1751 C C . LEU A 1 221 ? -16.890 -6.529 63.722 1.00 92.75 221 LEU A C 1
ATOM 1753 O O . LEU A 1 221 ? -17.205 -6.128 64.841 1.00 92.75 221 LEU A O 1
ATOM 1757 N N . ILE A 1 222 ? -16.250 -7.680 63.540 1.00 91.62 222 ILE A N 1
ATOM 1758 C CA . ILE A 1 222 ? -15.837 -8.539 64.647 1.00 91.62 222 ILE A CA 1
ATOM 1759 C C . ILE A 1 222 ? -14.480 -8.064 65.165 1.00 91.62 222 ILE A C 1
ATOM 1761 O O . ILE A 1 222 ? -13.491 -8.037 64.429 1.00 91.62 222 ILE A O 1
ATOM 1765 N N . ALA A 1 223 ? -14.439 -7.687 66.442 1.00 87.31 223 ALA A N 1
ATOM 1766 C CA . ALA A 1 223 ? -13.189 -7.397 67.124 1.00 87.31 223 ALA A CA 1
ATOM 1767 C C . ALA A 1 223 ? -12.384 -8.696 67.335 1.00 87.31 223 ALA A C 1
ATOM 1769 O O . ALA A 1 223 ? -12.974 -9.739 67.622 1.00 87.31 223 ALA A O 1
ATOM 1770 N N . PRO A 1 224 ? -11.054 -8.657 67.181 1.00 83.69 224 PRO A N 1
ATOM 1771 C CA . PRO A 1 224 ? -10.198 -9.791 67.513 1.00 83.69 224 PRO A CA 1
ATOM 1772 C C . PRO A 1 224 ? -10.249 -10.103 69.018 1.00 83.69 224 PRO A C 1
ATOM 1774 O O . PRO A 1 224 ? -10.389 -9.193 69.826 1.00 83.69 224 PRO A O 1
ATOM 1777 N N . ASP A 1 225 ? -10.050 -11.373 69.394 1.00 81.50 225 ASP A N 1
ATOM 1778 C CA . ASP A 1 225 ? -10.021 -11.824 70.805 1.00 81.50 225 ASP A CA 1
ATOM 1779 C C . ASP A 1 225 ? -8.906 -11.164 71.646 1.00 81.50 225 ASP A C 1
ATOM 1781 O O . ASP A 1 225 ? -8.901 -11.228 72.874 1.00 81.50 225 ASP A O 1
ATOM 1785 N N . ASP A 1 226 ? -7.926 -10.569 70.971 1.00 83.00 226 ASP A N 1
ATOM 1786 C CA . ASP A 1 226 ? -6.806 -9.840 71.547 1.00 83.00 226 ASP A CA 1
ATOM 1787 C C . ASP A 1 226 ? -7.096 -8.335 71.469 1.00 83.00 226 ASP A C 1
ATOM 1789 O O . ASP A 1 226 ? -6.952 -7.737 70.400 1.00 83.00 226 ASP A O 1
ATOM 1793 N N . ASP A 1 227 ? -7.459 -7.726 72.604 1.00 74.44 227 ASP A N 1
ATOM 1794 C CA . ASP A 1 227 ? -7.789 -6.294 72.739 1.00 74.44 227 ASP A CA 1
ATOM 1795 C C . ASP A 1 227 ? -6.659 -5.347 72.279 1.00 74.44 227 ASP A C 1
ATOM 1797 O O . ASP A 1 227 ? -6.873 -4.144 72.114 1.00 74.44 227 ASP A O 1
ATOM 1801 N N . THR A 1 228 ? -5.438 -5.855 72.060 1.00 74.75 228 THR A N 1
ATOM 1802 C CA . THR A 1 228 ? -4.330 -5.064 71.499 1.00 74.75 228 THR A CA 1
ATOM 1803 C C . THR A 1 228 ? -4.391 -4.927 69.975 1.00 74.75 228 THR A C 1
ATOM 1805 O O . THR A 1 228 ? -3.712 -4.068 69.403 1.00 74.75 228 THR A O 1
ATOM 1808 N N . ARG A 1 229 ? -5.202 -5.744 69.294 1.00 77.50 229 ARG A N 1
ATOM 1809 C CA . ARG A 1 229 ? -5.369 -5.712 67.838 1.00 77.50 229 ARG A CA 1
ATOM 1810 C C . ARG A 1 229 ? -6.548 -4.832 67.444 1.00 77.50 229 ARG A C 1
ATOM 1812 O O . ARG A 1 229 ? -7.612 -4.846 68.049 1.00 77.50 229 ARG A O 1
ATOM 1819 N N . SER A 1 230 ? -6.360 -4.067 66.374 1.00 84.12 230 SER A N 1
ATOM 1820 C CA . SER A 1 230 ? -7.409 -3.197 65.838 1.00 84.12 230 SER A CA 1
ATOM 1821 C C . SER A 1 230 ? -8.507 -4.008 65.140 1.00 84.12 230 SER A C 1
ATOM 1823 O O . SER A 1 230 ? -8.212 -4.966 64.430 1.00 84.12 230 SER A O 1
ATOM 1825 N N . THR A 1 231 ? -9.767 -3.583 65.283 1.00 88.75 231 THR A N 1
ATOM 1826 C CA . THR A 1 231 ? -10.948 -4.183 64.620 1.00 88.75 231 THR A CA 1
ATOM 1827 C C . THR A 1 231 ? -10.854 -4.169 63.089 1.00 88.75 231 THR A C 1
ATOM 1829 O O . THR A 1 231 ? -11.446 -4.998 62.404 1.00 88.75 231 THR A O 1
ATOM 1832 N N . PHE A 1 232 ? -10.096 -3.224 62.538 1.00 91.19 232 PHE A N 1
ATOM 1833 C CA . PHE A 1 232 ? -9.770 -3.150 61.122 1.00 91.19 232 PHE A CA 1
ATOM 1834 C C . PHE A 1 232 ? -8.350 -2.603 60.955 1.00 91.19 232 PHE A C 1
ATOM 1836 O O . PHE A 1 232 ? -7.855 -1.852 61.798 1.00 91.19 232 PHE A O 1
ATOM 1843 N N . THR A 1 233 ? -7.710 -2.940 59.840 1.00 93.25 233 THR A N 1
ATOM 1844 C CA . THR A 1 233 ? -6.409 -2.397 59.437 1.00 93.25 233 THR A CA 1
ATOM 1845 C C . THR A 1 233 ? -6.547 -1.751 58.070 1.00 93.25 233 THR A C 1
ATOM 1847 O O . THR A 1 233 ? -7.055 -2.386 57.154 1.00 93.25 233 THR A O 1
ATOM 1850 N N . ILE A 1 234 ? -6.093 -0.502 57.915 1.00 93.44 234 ILE A N 1
ATOM 1851 C CA . ILE A 1 234 ? -5.964 0.157 56.606 1.00 93.44 234 ILE A CA 1
ATOM 1852 C C . ILE A 1 234 ? -4.484 0.417 56.352 1.00 93.44 234 ILE A C 1
ATOM 1854 O O . ILE A 1 234 ? -3.847 1.208 57.048 1.00 93.44 234 ILE A O 1
ATOM 1858 N N . THR A 1 235 ? -3.942 -0.235 55.332 1.00 94.31 235 THR A N 1
ATOM 1859 C CA . THR A 1 235 ? -2.555 -0.092 54.898 1.00 94.31 235 THR A CA 1
ATOM 1860 C C . THR A 1 235 ? -2.500 0.773 53.651 1.00 94.31 235 THR A C 1
ATOM 1862 O O . THR A 1 235 ? -3.252 0.563 52.702 1.00 94.31 235 THR A O 1
ATOM 1865 N N . ARG A 1 236 ? -1.585 1.742 53.631 1.00 94.56 236 ARG A N 1
ATOM 1866 C CA . ARG A 1 236 ? -1.359 2.624 52.486 1.00 94.56 236 ARG A CA 1
ATOM 1867 C C . ARG A 1 236 ? 0.056 2.442 51.953 1.00 94.56 236 ARG A C 1
ATOM 1869 O O . ARG A 1 236 ? 1.011 2.700 52.680 1.00 94.56 236 ARG A O 1
ATOM 1876 N N . ALA A 1 237 ? 0.171 2.037 50.692 1.00 93.19 237 ALA A N 1
ATOM 1877 C CA . ALA A 1 237 ? 1.454 1.869 50.014 1.00 93.19 237 ALA A CA 1
ATOM 1878 C C . ALA A 1 237 ? 2.204 3.204 49.857 1.00 93.19 237 ALA A C 1
ATOM 1880 O O . ALA A 1 237 ? 1.588 4.277 49.752 1.00 93.19 237 ALA A O 1
ATOM 1881 N N . GLN A 1 238 ? 3.538 3.136 49.830 1.00 90.94 238 GLN A N 1
ATOM 1882 C CA . GLN A 1 238 ? 4.385 4.316 49.649 1.00 90.94 238 GLN A CA 1
ATOM 1883 C C . GLN A 1 238 ? 4.325 4.807 48.201 1.00 90.94 238 GLN A C 1
ATOM 1885 O O . GLN A 1 238 ? 4.183 4.025 47.265 1.00 90.94 238 GLN A O 1
ATOM 1890 N N . GLU A 1 239 ? 4.472 6.115 47.980 1.00 86.25 239 GLU A N 1
ATOM 1891 C CA . GLU A 1 239 ? 4.385 6.676 46.624 1.00 86.25 239 GLU A CA 1
ATOM 1892 C C . GLU A 1 239 ? 5.466 6.121 45.680 1.00 86.25 239 GLU A C 1
ATOM 1894 O O . GLU A 1 239 ? 5.189 5.902 44.503 1.00 86.25 239 GLU A O 1
ATOM 1899 N N . SER A 1 240 ? 6.664 5.837 46.197 1.00 86.81 240 SER A N 1
ATOM 1900 C CA . SER A 1 240 ? 7.785 5.237 45.458 1.00 86.81 240 SER A CA 1
ATOM 1901 C C . SER A 1 240 ? 7.517 3.806 44.976 1.00 86.81 240 SER A C 1
ATOM 1903 O O . SER A 1 240 ? 8.198 3.332 44.067 1.00 86.81 240 SER A O 1
ATOM 1905 N N . GLU A 1 241 ? 6.538 3.113 45.563 1.00 87.38 241 GLU A N 1
ATOM 1906 C CA . GLU A 1 241 ? 6.160 1.749 45.186 1.00 87.38 241 GLU A CA 1
ATOM 1907 C C . GLU A 1 241 ? 5.148 1.730 44.032 1.00 87.38 241 GLU A C 1
ATOM 1909 O O . GLU A 1 241 ? 5.084 0.743 43.294 1.00 87.38 241 GLU A O 1
ATOM 1914 N N . LEU A 1 242 ? 4.409 2.827 43.841 1.00 91.62 242 LEU A N 1
ATOM 1915 C CA . LEU A 1 242 ? 3.369 2.982 42.824 1.00 91.62 242 LEU A CA 1
ATOM 1916 C C . LEU A 1 242 ? 3.968 3.393 41.467 1.00 91.62 242 LEU A C 1
ATOM 1918 O O . LEU A 1 242 ? 4.987 4.087 41.436 1.00 91.62 242 LEU A O 1
ATOM 1922 N N . PRO A 1 243 ? 3.348 3.028 40.332 1.00 92.19 243 PRO A N 1
ATOM 1923 C CA . PRO A 1 243 ? 3.839 3.424 39.014 1.00 92.19 243 PRO A CA 1
ATOM 1924 C C . PRO A 1 243 ? 3.747 4.945 38.802 1.00 92.19 243 PRO A C 1
ATOM 1926 O O . PRO A 1 243 ? 2.724 5.574 39.082 1.00 92.19 243 PRO A O 1
ATOM 1929 N N . GLY A 1 244 ? 4.827 5.541 38.295 1.00 91.69 244 GLY A N 1
ATOM 1930 C CA . GLY A 1 244 ? 4.853 6.908 37.768 1.00 91.69 244 GLY A CA 1
ATOM 1931 C C . GLY A 1 244 ? 4.383 6.977 36.311 1.00 91.69 244 GLY A C 1
ATOM 1932 O O . GLY A 1 244 ? 3.780 7.975 35.907 1.00 91.69 244 GLY A O 1
ATOM 1933 N N . SER A 1 245 ? 4.601 5.904 35.544 1.00 93.69 245 SER A N 1
ATOM 1934 C CA . SER A 1 245 ? 3.986 5.692 34.233 1.00 93.69 245 SER A CA 1
ATOM 1935 C C . SER A 1 245 ? 3.573 4.237 33.995 1.00 93.69 245 SER A C 1
ATOM 1937 O O . SER A 1 245 ? 4.106 3.306 34.607 1.00 93.69 245 SER A O 1
ATOM 1939 N N . VAL A 1 246 ? 2.594 4.057 33.109 1.00 94.69 246 VAL A N 1
ATOM 1940 C CA . VAL A 1 246 ? 2.114 2.763 32.613 1.00 94.69 246 VAL A CA 1
ATOM 1941 C C . VAL A 1 246 ? 2.299 2.737 31.101 1.00 94.69 246 VAL A C 1
ATOM 1943 O O . VAL A 1 246 ? 1.780 3.606 30.402 1.00 94.69 246 VAL A O 1
ATOM 1946 N N . LYS A 1 247 ? 3.034 1.744 30.602 1.00 95.75 247 LYS A N 1
ATOM 1947 C CA . LYS A 1 247 ? 3.211 1.458 29.178 1.00 95.75 247 LYS A CA 1
ATOM 1948 C C . LYS A 1 247 ? 2.364 0.257 28.796 1.00 95.75 247 LYS A C 1
ATOM 1950 O O . LYS A 1 247 ? 2.523 -0.820 29.369 1.00 95.75 247 LYS A O 1
ATOM 1955 N N . LEU A 1 248 ? 1.493 0.442 27.814 1.00 95.06 248 LEU A N 1
ATOM 1956 C CA . LEU A 1 248 ? 0.620 -0.605 27.307 1.00 95.06 248 LEU A CA 1
ATOM 1957 C C . LEU A 1 248 ? 0.994 -0.925 25.863 1.00 95.06 248 LEU A C 1
ATOM 1959 O O . LEU A 1 248 ? 1.061 -0.020 25.030 1.00 95.06 248 LEU A O 1
ATOM 1963 N N . ARG A 1 249 ? 1.218 -2.207 25.578 1.00 95.31 249 ARG A N 1
ATOM 1964 C CA . ARG A 1 249 ? 1.362 -2.739 24.222 1.00 95.31 249 ARG A CA 1
ATOM 1965 C C . ARG A 1 249 ? 0.112 -3.509 23.831 1.00 95.31 249 ARG A C 1
ATOM 1967 O O . ARG A 1 249 ? -0.392 -4.298 24.629 1.00 95.31 249 ARG A O 1
ATOM 1974 N N . ALA A 1 250 ? -0.354 -3.288 22.613 1.00 94.25 250 ALA A N 1
ATOM 1975 C CA . ALA A 1 250 ? -1.518 -3.954 22.040 1.00 94.25 250 ALA A CA 1
ATOM 1976 C C . ALA A 1 250 ? -1.341 -4.113 20.523 1.00 94.25 250 ALA A C 1
ATOM 1978 O O . ALA A 1 250 ? -0.376 -3.601 19.949 1.00 94.25 250 ALA A O 1
ATOM 1979 N N . ILE A 1 251 ? -2.270 -4.817 19.880 1.00 93.69 251 ILE A N 1
ATOM 1980 C CA . ILE A 1 251 ? -2.302 -4.976 18.423 1.00 93.69 251 ILE A CA 1
ATOM 1981 C C . ILE A 1 251 ? -3.120 -3.818 17.833 1.00 93.69 251 ILE A C 1
ATOM 1983 O O . ILE A 1 251 ? -4.225 -3.547 18.307 1.00 93.69 251 ILE A O 1
ATOM 1987 N N . ASP A 1 252 ? -2.579 -3.111 16.840 1.00 90.38 252 ASP A N 1
ATOM 1988 C CA . ASP A 1 252 ? -3.255 -2.001 16.159 1.00 90.38 252 ASP A CA 1
ATOM 1989 C C . ASP A 1 252 ? -4.054 -2.495 14.951 1.00 90.38 252 ASP A C 1
ATOM 1991 O O . ASP A 1 252 ? -3.486 -2.810 13.908 1.00 90.38 252 ASP A O 1
ATOM 1995 N N . GLY A 1 253 ? -5.380 -2.558 15.088 1.00 84.25 253 GLY A N 1
ATOM 1996 C CA . GLY A 1 253 ? -6.260 -3.002 14.003 1.00 84.25 253 GLY A CA 1
ATOM 1997 C C . GLY A 1 253 ? -6.282 -2.058 12.796 1.00 84.25 253 GLY A C 1
ATOM 1998 O O . GLY A 1 253 ? -6.513 -2.517 11.680 1.00 84.25 253 GLY A O 1
ATOM 1999 N N . ASP A 1 254 ? -6.002 -0.767 13.001 1.00 80.19 254 ASP A N 1
ATOM 2000 C CA . ASP A 1 254 ? -5.994 0.238 11.931 1.00 80.19 254 ASP A CA 1
ATOM 2001 C C . ASP A 1 254 ? -4.599 0.362 11.272 1.00 80.19 254 ASP A C 1
ATOM 2003 O O . ASP A 1 254 ? -4.472 0.872 10.159 1.00 80.19 254 ASP A O 1
ATOM 2007 N N . GLY A 1 255 ? -3.549 -0.130 11.939 1.00 79.50 255 GLY A N 1
ATOM 2008 C CA . GLY A 1 255 ? -2.147 -0.094 11.507 1.00 79.50 255 GLY A CA 1
ATOM 2009 C C . GLY A 1 255 ? -1.625 -1.425 10.958 1.00 79.50 255 GLY A C 1
ATOM 2010 O O . GLY A 1 255 ? -0.522 -1.832 11.318 1.00 79.50 255 GLY A O 1
ATOM 2011 N N . ASP A 1 256 ? -2.414 -2.123 10.134 1.00 80.25 256 ASP A N 1
ATOM 2012 C CA . ASP A 1 256 ? -2.060 -3.432 9.546 1.00 80.25 256 ASP A CA 1
ATOM 2013 C C . ASP A 1 256 ? -1.688 -4.497 10.602 1.00 80.25 256 ASP A C 1
ATOM 2015 O O . ASP A 1 256 ? -0.754 -5.281 10.443 1.00 80.25 256 ASP A O 1
ATOM 2019 N N . TYR A 1 257 ? -2.398 -4.493 11.737 1.00 88.00 257 TYR A N 1
ATOM 2020 C CA . TYR A 1 257 ? -2.196 -5.423 12.858 1.00 88.00 257 TYR A CA 1
ATOM 2021 C C . TYR A 1 257 ? -0.776 -5.413 13.450 1.00 88.00 257 TYR A C 1
ATOM 2023 O O . TYR A 1 257 ? -0.360 -6.366 14.115 1.00 88.00 257 TYR A O 1
ATOM 2031 N N . GLN A 1 258 ? -0.026 -4.324 13.267 1.00 89.31 258 GLN A N 1
ATOM 2032 C CA . GLN A 1 258 ? 1.280 -4.152 13.894 1.00 89.31 258 GLN A CA 1
ATOM 2033 C C . GLN A 1 258 ? 1.156 -3.920 15.407 1.00 89.31 258 GLN A C 1
ATOM 2035 O O . GLN A 1 258 ? 0.112 -3.527 15.934 1.00 89.31 258 GLN A O 1
ATOM 2040 N N . GLN A 1 259 ? 2.247 -4.154 16.141 1.00 91.56 259 GLN A N 1
ATOM 2041 C CA . GLN A 1 259 ? 2.289 -3.817 17.562 1.00 91.56 259 GLN A CA 1
ATOM 2042 C C . GLN A 1 259 ? 2.338 -2.300 17.752 1.00 91.56 259 GLN A C 1
ATOM 2044 O O . GLN A 1 259 ? 3.250 -1.631 17.266 1.00 91.56 259 GLN A O 1
ATOM 2049 N N . GLN A 1 260 ? 1.418 -1.776 18.557 1.00 91.19 260 GLN A N 1
ATOM 2050 C CA . GLN A 1 260 ? 1.447 -0.397 19.032 1.00 91.19 260 GLN A CA 1
ATOM 2051 C C . GLN A 1 260 ? 1.821 -0.321 20.511 1.00 91.19 260 GLN A C 1
ATOM 2053 O O . GLN A 1 260 ? 1.614 -1.260 21.283 1.00 91.19 260 GLN A O 1
ATOM 2058 N N . ALA A 1 261 ? 2.342 0.839 20.914 1.00 93.25 261 ALA A N 1
ATOM 2059 C CA . ALA A 1 261 ? 2.588 1.176 22.308 1.00 93.25 261 ALA A CA 1
ATOM 2060 C C . ALA A 1 261 ? 2.046 2.571 22.646 1.00 93.25 261 ALA A C 1
ATOM 2062 O O . ALA A 1 261 ? 2.172 3.528 21.866 1.00 93.25 261 ALA A O 1
ATOM 2063 N N . VAL A 1 262 ? 1.468 2.681 23.838 1.00 92.38 262 VAL A N 1
ATOM 2064 C CA . VAL A 1 262 ? 0.999 3.930 24.447 1.00 92.38 262 VAL A CA 1
ATOM 2065 C C . VAL A 1 262 ? 1.546 4.047 25.866 1.00 92.38 262 VAL A C 1
ATOM 2067 O O . VAL A 1 262 ? 1.860 3.041 26.506 1.00 92.38 262 VAL A O 1
ATOM 2070 N N . GLU A 1 263 ? 1.687 5.276 26.357 1.00 93.56 263 GLU A N 1
ATOM 2071 C CA . GLU A 1 263 ? 2.183 5.542 27.706 1.00 93.56 263 GLU A CA 1
ATOM 2072 C C . GLU A 1 263 ? 1.280 6.555 28.409 1.00 93.56 263 GLU A C 1
ATOM 2074 O O . GLU A 1 263 ? 1.051 7.659 27.917 1.00 93.56 263 GLU A O 1
ATOM 2079 N N . ALA A 1 264 ? 0.795 6.183 29.589 1.00 91.19 264 ALA A N 1
ATOM 2080 C CA . ALA A 1 264 ? 0.156 7.087 30.531 1.00 91.19 264 ALA A CA 1
ATOM 2081 C C . ALA A 1 264 ? 1.186 7.504 31.578 1.00 91.19 264 ALA A C 1
ATOM 2083 O O . ALA A 1 264 ? 1.844 6.653 32.180 1.00 91.19 264 ALA A O 1
ATOM 2084 N N . LYS A 1 265 ? 1.335 8.808 31.826 1.00 91.00 265 LYS A N 1
ATOM 2085 C CA . LYS A 1 265 ? 2.316 9.329 32.785 1.00 91.00 265 LYS A CA 1
ATOM 2086 C C . LYS A 1 265 ? 1.673 10.283 33.774 1.00 91.00 265 LYS A C 1
ATOM 2088 O O . LYS A 1 265 ? 0.955 11.210 33.404 1.00 91.00 265 LYS A O 1
ATOM 2093 N N . ARG A 1 266 ? 2.010 10.113 35.050 1.00 86.88 266 ARG A N 1
ATOM 2094 C CA . ARG A 1 266 ? 1.578 11.026 36.102 1.00 86.88 266 ARG A CA 1
ATOM 2095 C C . ARG A 1 266 ? 2.418 12.305 36.053 1.00 86.88 266 ARG A C 1
ATOM 2097 O O . ARG A 1 266 ? 3.634 12.264 36.200 1.00 86.88 266 ARG A O 1
ATOM 2104 N N . LEU A 1 267 ? 1.765 13.455 35.875 1.00 82.31 267 LEU A N 1
ATOM 2105 C CA . LEU A 1 267 ? 2.444 14.758 35.764 1.00 82.31 267 LEU A CA 1
ATOM 2106 C C . LEU A 1 267 ? 2.971 15.304 37.102 1.00 82.31 267 LEU A C 1
ATOM 2108 O O . LEU A 1 267 ? 3.835 16.177 37.118 1.00 82.31 267 LEU A O 1
ATOM 2112 N N . LYS A 1 268 ? 2.434 14.821 38.228 1.00 76.00 268 LYS A N 1
ATOM 2113 C CA . LYS A 1 268 ? 2.829 15.213 39.587 1.00 76.00 268 LYS A CA 1
ATOM 2114 C C . LYS A 1 268 ? 3.160 13.973 40.410 1.00 76.00 268 LYS A C 1
ATOM 2116 O O . LYS A 1 268 ? 2.351 13.049 40.458 1.00 76.00 268 LYS A O 1
ATOM 2121 N N . GLY A 1 269 ? 4.299 13.997 41.089 1.00 76.00 269 GLY A N 1
ATOM 2122 C CA . GLY A 1 269 ? 4.777 12.918 41.953 1.00 76.00 269 GLY A CA 1
ATOM 2123 C C . GLY A 1 269 ? 6.278 12.699 41.792 1.00 76.00 269 GLY A C 1
ATOM 2124 O O . GLY A 1 269 ? 6.895 13.277 40.898 1.00 76.00 269 GLY A O 1
ATOM 2125 N N . GLN A 1 270 ? 6.861 11.886 42.670 1.00 74.00 270 GLN A N 1
ATOM 2126 C CA . GLN A 1 270 ? 8.300 11.566 42.644 1.00 74.00 270 GLN A CA 1
ATOM 2127 C C . GLN A 1 270 ? 8.605 10.154 42.125 1.00 74.00 270 GLN A C 1
ATOM 2129 O O . GLN A 1 270 ? 9.772 9.809 41.940 1.00 74.00 270 GLN A O 1
ATOM 2134 N N . SER A 1 271 ? 7.581 9.328 41.886 1.00 81.25 271 SER A N 1
ATOM 2135 C CA . SER A 1 271 ? 7.800 7.970 41.387 1.00 81.25 271 SER A CA 1
ATOM 2136 C C . SER A 1 271 ? 8.319 7.971 39.948 1.00 81.25 271 SER A C 1
ATOM 2138 O O . SER A 1 271 ? 7.726 8.575 39.054 1.00 81.25 271 SER A O 1
ATOM 2140 N N . VAL A 1 272 ? 9.409 7.235 39.731 1.00 84.75 272 VAL A N 1
ATOM 2141 C CA . VAL A 1 272 ? 10.010 6.965 38.415 1.00 84.75 272 VAL A CA 1
ATOM 2142 C C . VAL A 1 272 ? 9.739 5.536 37.932 1.00 84.75 272 VAL A C 1
ATOM 2144 O O . VAL A 1 272 ? 10.279 5.118 36.911 1.00 84.75 272 VAL A O 1
ATOM 2147 N N . ARG A 1 273 ? 8.927 4.761 38.666 1.00 88.38 273 ARG A N 1
ATOM 2148 C CA . ARG A 1 273 ? 8.592 3.384 38.287 1.00 88.38 273 ARG A CA 1
ATOM 2149 C C . ARG A 1 273 ? 7.751 3.364 37.016 1.00 88.38 273 ARG A C 1
ATOM 2151 O O . ARG A 1 273 ? 6.770 4.098 36.909 1.00 88.38 273 ARG A O 1
ATOM 2158 N N . VAL A 1 274 ? 8.102 2.461 36.110 1.00 90.44 274 VAL A N 1
ATOM 2159 C CA . VAL A 1 274 ? 7.344 2.177 34.891 1.00 90.44 274 VAL A CA 1
ATOM 2160 C C . VAL A 1 274 ? 6.745 0.784 35.030 1.00 90.44 274 VAL A C 1
ATOM 2162 O O . VAL A 1 274 ? 7.473 -0.169 35.302 1.00 90.44 274 VAL A O 1
ATOM 2165 N N . SER A 1 275 ? 5.430 0.670 34.870 1.00 92.44 275 SER A N 1
ATOM 2166 C CA . SER A 1 275 ? 4.752 -0.619 34.718 1.00 92.44 275 SER A CA 1
ATOM 2167 C C . SER A 1 275 ? 4.521 -0.866 33.232 1.00 92.44 275 SER A C 1
ATOM 2169 O O . SER A 1 275 ? 3.970 -0.005 32.554 1.00 92.44 275 SER A O 1
ATOM 2171 N N . GLU A 1 276 ? 4.976 -2.002 32.712 1.00 93.75 276 GLU A N 1
ATOM 2172 C CA . GLU A 1 276 ? 4.777 -2.383 31.313 1.00 93.75 276 GLU A CA 1
ATOM 2173 C C . GLU A 1 276 ? 3.848 -3.594 31.238 1.00 93.75 276 GLU A C 1
ATOM 2175 O O . GLU A 1 276 ? 3.977 -4.541 32.012 1.00 93.75 276 GLU A O 1
ATOM 2180 N N . THR A 1 277 ? 2.877 -3.547 30.331 1.00 90.62 277 THR A N 1
ATOM 2181 C CA . THR A 1 277 ? 1.888 -4.607 30.119 1.00 90.62 277 THR A CA 1
ATOM 2182 C C . THR A 1 277 ? 1.684 -4.811 28.626 1.00 90.62 277 THR A C 1
ATOM 2184 O O . THR A 1 277 ? 1.599 -3.847 27.869 1.00 90.62 277 THR A O 1
ATOM 2187 N N . THR A 1 278 ? 1.581 -6.069 28.204 1.00 92.62 278 THR A N 1
ATOM 2188 C CA . THR A 1 278 ? 1.237 -6.437 26.826 1.00 92.62 278 THR A CA 1
ATOM 2189 C C . THR A 1 278 ? -0.095 -7.172 26.815 1.00 92.62 278 THR A C 1
ATOM 2191 O O . THR A 1 278 ? -0.271 -8.132 27.561 1.00 92.62 278 THR A O 1
ATOM 2194 N N . LEU A 1 279 ? -1.025 -6.721 25.975 1.00 92.44 279 LEU A N 1
ATOM 2195 C CA . LEU A 1 279 ? -2.338 -7.325 25.783 1.00 92.44 279 LEU A CA 1
ATOM 2196 C C . LEU A 1 279 ? -2.421 -7.952 24.390 1.00 92.44 279 LEU A C 1
ATOM 2198 O O . LEU A 1 279 ? -2.136 -7.293 23.393 1.00 92.44 279 LEU A O 1
ATOM 2202 N N . ALA A 1 280 ? -2.888 -9.197 24.312 1.00 92.00 280 ALA A N 1
ATOM 2203 C CA . ALA A 1 280 ? -3.153 -9.898 23.050 1.00 92.00 280 ALA A CA 1
ATOM 2204 C C . ALA A 1 280 ? -4.522 -9.519 22.441 1.00 92.00 280 ALA A C 1
ATOM 2206 O O . ALA A 1 280 ? -5.235 -10.362 21.898 1.00 92.00 280 ALA A O 1
ATOM 2207 N N . VAL A 1 281 ? -4.921 -8.254 22.596 1.00 93.25 281 VAL A N 1
ATOM 2208 C CA . VAL A 1 281 ? -6.215 -7.711 22.167 1.00 93.25 281 VAL A CA 1
ATOM 2209 C C . VAL A 1 281 ? -5.966 -6.681 21.067 1.00 93.25 281 VAL A C 1
ATOM 2211 O O . VAL A 1 281 ? -5.072 -5.839 21.191 1.00 93.25 281 VAL A O 1
ATOM 2214 N N . VAL A 1 282 ? -6.760 -6.750 20.001 1.00 93.00 282 VAL A N 1
ATOM 2215 C CA . VAL A 1 282 ? -6.796 -5.749 18.932 1.00 93.00 282 VAL A CA 1
ATOM 2216 C C . VAL A 1 282 ? -7.634 -4.571 19.409 1.00 93.00 282 VAL A C 1
ATOM 2218 O O . VAL A 1 282 ? -8.778 -4.751 19.827 1.00 93.00 282 VAL A O 1
ATOM 2221 N N . MET A 1 283 ? -7.072 -3.369 19.363 1.00 89.38 283 MET A N 1
ATOM 2222 C CA . MET A 1 283 ? -7.753 -2.140 19.774 1.00 89.38 283 MET A CA 1
ATOM 2223 C C . MET A 1 283 ? -7.197 -0.940 19.016 1.00 89.38 283 MET A C 1
ATOM 2225 O O . MET A 1 283 ? -6.074 -0.989 18.521 1.00 89.38 283 MET A O 1
ATOM 2229 N N . ASP A 1 284 ? -7.961 0.146 18.943 1.00 86.31 284 ASP A N 1
ATOM 2230 C CA . ASP A 1 284 ? -7.442 1.405 18.407 1.00 86.31 284 ASP A CA 1
ATOM 2231 C C . ASP A 1 284 ? -6.545 2.124 19.435 1.00 86.31 284 ASP A C 1
ATOM 2233 O O . ASP A 1 284 ? -6.581 1.853 20.643 1.00 86.31 284 ASP A O 1
ATOM 2237 N N . ARG A 1 285 ? -5.718 3.064 18.966 1.00 85.94 285 ARG A N 1
ATOM 2238 C CA . ARG A 1 285 ? -4.782 3.808 19.827 1.00 85.94 285 ARG A CA 1
ATOM 2239 C C . ARG A 1 285 ? -5.475 4.592 20.947 1.00 85.94 285 ARG A C 1
ATOM 2241 O O . ARG A 1 285 ? -4.923 4.718 22.041 1.00 85.94 285 ARG A O 1
ATOM 2248 N N . GLY A 1 286 ? -6.670 5.123 20.691 1.00 84.88 286 GLY A N 1
ATOM 2249 C CA . GLY A 1 286 ? -7.447 5.869 21.680 1.00 84.88 286 GLY A CA 1
ATOM 2250 C C . GLY A 1 286 ? -7.965 4.966 22.798 1.00 84.88 286 GLY A C 1
ATOM 2251 O O . GLY A 1 286 ? -7.872 5.335 23.969 1.00 84.88 286 GLY A O 1
ATOM 2252 N N . GLN A 1 287 ? -8.449 3.771 22.447 1.00 87.44 287 GLN A N 1
ATOM 2253 C CA . GLN A 1 287 ? -8.827 2.721 23.396 1.00 87.44 287 GLN A CA 1
ATOM 2254 C C . GLN A 1 287 ? -7.624 2.282 24.239 1.00 87.44 287 GLN A C 1
ATOM 2256 O O . GLN A 1 287 ? -7.719 2.257 25.468 1.00 87.44 287 GLN A O 1
ATOM 2261 N N . ALA A 1 288 ? -6.478 2.012 23.604 1.00 91.06 288 ALA A N 1
ATOM 2262 C CA . ALA A 1 288 ? -5.251 1.638 24.305 1.00 91.06 288 ALA A CA 1
ATOM 2263 C C . ALA A 1 288 ? -4.823 2.716 25.314 1.00 91.06 288 ALA A C 1
ATOM 2265 O O . ALA A 1 288 ? -4.507 2.405 26.464 1.00 91.06 288 ALA A O 1
ATOM 2266 N N . GLN A 1 289 ? -4.840 3.993 24.911 1.00 90.19 289 GLN A N 1
ATOM 2267 C CA . GLN A 1 289 ? -4.479 5.099 25.799 1.00 90.19 289 GLN A CA 1
ATOM 2268 C C . GLN A 1 289 ? -5.459 5.225 26.974 1.00 90.19 289 GLN A C 1
ATOM 2270 O O . GLN A 1 289 ? -5.011 5.364 28.109 1.00 90.19 289 GLN A O 1
ATOM 2275 N N . GLY A 1 290 ? -6.771 5.105 26.736 1.00 89.00 290 GLY A N 1
ATOM 2276 C CA . GLY A 1 290 ? -7.777 5.131 27.803 1.00 89.00 290 GLY A CA 1
ATOM 2277 C C . GLY A 1 290 ? -7.586 4.009 28.830 1.00 89.00 290 GLY A C 1
ATOM 2278 O O . GLY A 1 290 ? -7.694 4.245 30.035 1.00 89.00 290 GLY A O 1
ATOM 2279 N N . ILE A 1 291 ? -7.212 2.804 28.379 1.00 91.56 291 ILE A N 1
ATOM 2280 C CA . ILE A 1 291 ? -6.857 1.688 29.269 1.00 91.56 291 ILE A CA 1
ATOM 2281 C C . ILE A 1 291 ? -5.588 2.013 30.067 1.00 91.56 291 ILE A C 1
ATOM 2283 O O . ILE A 1 291 ? -5.578 1.814 31.279 1.00 91.56 291 ILE A O 1
ATOM 2287 N N . ALA A 1 292 ? -4.534 2.532 29.431 1.00 92.81 292 ALA A N 1
ATOM 2288 C CA . ALA A 1 292 ? -3.295 2.896 30.123 1.00 92.81 292 ALA A CA 1
ATOM 2289 C C . ALA A 1 292 ? -3.525 3.980 31.194 1.00 92.81 292 ALA A C 1
ATOM 2291 O O . ALA A 1 292 ? -3.015 3.863 32.312 1.00 92.81 292 ALA A O 1
ATOM 2292 N N . ASP A 1 293 ? -4.333 4.997 30.879 1.00 91.44 293 ASP A N 1
ATOM 2293 C CA . ASP A 1 293 ? -4.710 6.064 31.810 1.00 91.44 293 ASP A CA 1
ATOM 2294 C C . ASP A 1 293 ? -5.499 5.498 32.998 1.00 91.44 293 ASP A C 1
ATOM 2296 O O . ASP A 1 293 ? -5.171 5.786 34.154 1.00 91.44 293 ASP A O 1
ATOM 2300 N N . ARG A 1 294 ? -6.487 4.631 32.731 1.00 92.19 294 ARG A N 1
ATOM 2301 C CA . ARG A 1 294 ? -7.256 3.948 33.777 1.00 92.19 294 ARG A CA 1
ATOM 2302 C C . ARG A 1 294 ? -6.357 3.100 34.668 1.00 92.19 294 ARG A C 1
ATOM 2304 O O . ARG A 1 294 ? -6.444 3.229 35.880 1.00 92.19 294 ARG A O 1
ATOM 2311 N N . LEU A 1 295 ? -5.473 2.276 34.101 1.00 93.19 295 LEU A N 1
ATOM 2312 C CA . LEU A 1 295 ? -4.557 1.423 34.868 1.00 93.19 295 LEU A CA 1
ATOM 2313 C C . LEU A 1 295 ? -3.629 2.243 35.774 1.00 93.19 295 LEU A C 1
ATOM 2315 O O . LEU A 1 295 ? -3.369 1.850 36.913 1.00 93.19 295 LEU A O 1
ATOM 2319 N N . LEU A 1 296 ? -3.154 3.396 35.295 1.00 93.38 296 LEU A N 1
ATOM 2320 C CA . LEU A 1 296 ? -2.353 4.307 36.105 1.00 93.38 296 LEU A CA 1
ATOM 2321 C C . LEU A 1 296 ? -3.173 4.877 37.272 1.00 93.38 296 LEU A C 1
ATOM 2323 O O . LEU A 1 296 ? -2.692 4.877 38.405 1.00 93.38 296 LEU A O 1
ATOM 2327 N N . ILE A 1 297 ? -4.395 5.354 37.021 1.00 92.50 297 ILE A N 1
ATOM 2328 C CA . ILE A 1 297 ? -5.264 5.907 38.071 1.00 92.50 297 ILE A CA 1
ATOM 2329 C C . ILE A 1 297 ? -5.666 4.813 39.071 1.00 92.50 297 ILE A C 1
ATOM 2331 O O . ILE A 1 297 ? -5.509 5.022 40.276 1.00 92.50 297 ILE A O 1
ATOM 2335 N N . ASP A 1 298 ? -6.087 3.641 38.587 1.00 92.50 298 ASP A N 1
ATOM 2336 C CA . ASP A 1 298 ? -6.437 2.460 39.386 1.00 92.50 298 ASP A CA 1
ATOM 2337 C C . ASP A 1 298 ? -5.298 2.099 40.342 1.00 92.50 298 ASP A C 1
ATOM 2339 O O . ASP A 1 298 ? -5.526 1.979 41.543 1.00 92.50 298 ASP A O 1
ATOM 2343 N N . ALA A 1 299 ? -4.053 2.016 39.859 1.00 93.12 299 ALA A N 1
ATOM 2344 C CA . ALA A 1 299 ? -2.902 1.698 40.705 1.00 93.12 299 ALA A CA 1
ATOM 2345 C C . ALA A 1 299 ? -2.719 2.693 41.868 1.00 93.12 299 ALA A C 1
ATOM 2347 O O . ALA A 1 299 ? -2.320 2.303 42.967 1.00 93.12 299 ALA A O 1
ATOM 2348 N N . HIS A 1 300 ? -3.036 3.977 41.660 1.00 93.00 300 HIS A N 1
ATOM 2349 C CA . HIS A 1 300 ? -2.966 5.002 42.709 1.00 93.00 300 HIS A CA 1
ATOM 2350 C C . HIS A 1 300 ? -4.183 5.010 43.637 1.00 93.00 300 HIS A C 1
ATOM 2352 O O . HIS A 1 300 ? -4.027 5.335 44.816 1.00 93.00 300 HIS A O 1
ATOM 2358 N N . VAL A 1 301 ? -5.373 4.660 43.147 1.00 93.56 301 VAL A N 1
ATOM 2359 C CA . VAL A 1 301 ? -6.579 4.506 43.976 1.00 93.56 301 VAL A CA 1
ATOM 2360 C C . VAL A 1 301 ? -6.448 3.274 44.873 1.00 93.56 301 VAL A C 1
ATOM 2362 O O . VAL A 1 301 ? -6.626 3.379 46.086 1.00 93.56 301 VAL A O 1
ATOM 2365 N N . MET A 1 302 ? -5.996 2.154 44.307 1.00 94.06 302 MET A N 1
ATOM 2366 C CA . MET A 1 302 ? -5.807 0.858 44.970 1.00 94.06 302 MET A CA 1
ATOM 2367 C C . MET A 1 302 ? -4.625 0.812 45.953 1.00 94.06 302 MET A C 1
ATOM 2369 O O . MET A 1 302 ? -4.337 -0.231 46.542 1.00 94.06 302 MET A O 1
ATOM 2373 N N . ARG A 1 303 ? -3.934 1.938 46.171 1.00 94.31 303 ARG A N 1
ATOM 2374 C CA . ARG A 1 303 ? -2.821 2.035 47.130 1.00 94.31 303 ARG A CA 1
ATOM 2375 C C . ARG A 1 303 ? -3.252 1.837 48.584 1.00 94.31 303 ARG A C 1
ATOM 2377 O O . ARG A 1 303 ? -2.398 1.603 49.434 1.00 94.31 303 ARG A O 1
ATOM 2384 N N . GLU A 1 304 ? -4.534 2.045 48.885 1.00 95.12 304 GLU A N 1
ATOM 2385 C CA . GLU A 1 304 ? -5.120 1.821 50.207 1.00 95.12 304 GLU A CA 1
ATOM 2386 C C . GLU A 1 304 ? -5.819 0.457 50.206 1.00 95.12 304 GLU A C 1
ATOM 2388 O O . GLU A 1 304 ? -6.728 0.216 49.413 1.00 95.12 304 GLU A O 1
ATOM 2393 N N . ARG A 1 305 ? -5.374 -0.440 51.086 1.00 96.25 305 ARG A N 1
ATOM 2394 C CA . ARG A 1 305 ? -5.915 -1.789 51.285 1.00 96.25 305 ARG A CA 1
ATOM 2395 C C . ARG A 1 305 ? -6.441 -1.908 52.705 1.00 96.25 305 ARG A C 1
ATOM 2397 O O . ARG A 1 305 ? -5.864 -1.316 53.614 1.00 96.25 305 ARG A O 1
ATOM 2404 N N . ALA A 1 306 ? -7.523 -2.648 52.887 1.00 95.81 306 ALA A N 1
ATOM 2405 C CA . ALA A 1 306 ? -8.155 -2.849 54.177 1.00 95.81 306 ALA A CA 1
ATOM 2406 C C . ALA A 1 306 ? -8.295 -4.340 54.493 1.00 95.81 306 ALA A C 1
ATOM 2408 O O . ALA A 1 306 ? -8.640 -5.134 53.619 1.00 95.81 306 ALA A O 1
ATOM 2409 N N . GLU A 1 307 ? -8.061 -4.697 55.750 1.00 95.81 307 GLU A N 1
ATOM 2410 C CA . GLU A 1 307 ? -8.338 -6.024 56.297 1.00 95.81 307 GLU A CA 1
ATOM 2411 C C . GLU A 1 307 ? -9.242 -5.870 57.524 1.00 95.81 307 GLU A C 1
ATOM 2413 O O . GLU A 1 307 ? -8.974 -5.049 58.407 1.00 95.81 307 GLU A O 1
ATOM 2418 N N . PHE A 1 308 ? -10.340 -6.619 57.557 1.00 94.94 308 PHE A N 1
ATOM 2419 C CA . PHE A 1 308 ? -11.328 -6.610 58.639 1.00 94.94 308 PHE A CA 1
ATOM 2420 C C . PHE A 1 308 ? -12.091 -7.936 58.665 1.00 94.94 308 PHE A C 1
ATOM 2422 O O . PHE A 1 308 ? -11.983 -8.737 57.740 1.00 94.94 308 PHE A O 1
ATOM 2429 N N . VAL A 1 309 ? -12.863 -8.182 59.722 1.00 94.88 309 VAL A N 1
ATOM 2430 C CA . VAL A 1 309 ? -13.701 -9.381 59.841 1.00 94.88 309 VAL A CA 1
ATOM 2431 C C . VAL A 1 309 ? -15.163 -8.958 59.923 1.00 94.88 309 VAL A C 1
ATOM 2433 O O . VAL A 1 309 ? -15.543 -8.201 60.813 1.00 94.88 309 VAL A O 1
ATOM 2436 N N . CYS A 1 310 ? -15.983 -9.429 58.988 1.00 93.81 310 CYS A N 1
ATOM 2437 C CA . CYS A 1 310 ? -17.415 -9.155 58.952 1.00 93.81 310 CYS A CA 1
ATOM 2438 C C . CYS A 1 310 ? -18.200 -10.120 59.847 1.00 93.81 310 CYS A C 1
ATOM 2440 O O . CYS A 1 310 ? -17.881 -11.309 59.948 1.00 93.81 310 CYS A O 1
ATOM 2442 N N . ALA A 1 311 ? -19.275 -9.613 60.450 1.00 91.50 311 ALA A N 1
ATOM 2443 C CA . ALA A 1 311 ? -20.249 -10.429 61.163 1.00 91.50 311 ALA A CA 1
ATOM 2444 C C . ALA A 1 311 ? -21.100 -11.296 60.200 1.00 91.50 311 ALA A C 1
ATOM 2446 O O . ALA A 1 311 ? -21.220 -10.965 59.015 1.00 91.50 311 ALA A O 1
ATOM 2447 N N . PRO A 1 312 ? -21.768 -12.361 60.697 1.00 88.81 312 PRO A N 1
ATOM 2448 C CA . PRO A 1 312 ? -22.674 -13.191 59.893 1.00 88.81 312 PRO A CA 1
ATOM 2449 C C . PRO A 1 312 ? -23.812 -12.421 59.200 1.00 88.81 312 PRO A C 1
ATOM 2451 O O . PRO A 1 312 ? -24.378 -12.908 58.226 1.00 88.81 312 PRO A O 1
ATOM 2454 N N . SER A 1 313 ? -24.167 -11.223 59.678 1.00 89.31 313 SER A N 1
ATOM 2455 C CA . SER A 1 313 ? -25.159 -10.347 59.035 1.00 89.31 313 SER A CA 1
ATOM 2456 C C . SER A 1 313 ? -24.759 -9.915 57.621 1.00 89.31 313 SER A C 1
ATOM 2458 O O . SER A 1 313 ? -25.628 -9.577 56.823 1.00 89.31 313 SER A O 1
ATOM 2460 N N . ALA A 1 314 ? -23.468 -9.972 57.293 1.00 91.19 314 ALA A N 1
ATOM 2461 C CA . ALA A 1 314 ? -22.921 -9.637 55.987 1.00 91.19 314 ALA A CA 1
ATOM 2462 C C . ALA A 1 314 ? -22.775 -10.865 55.066 1.00 91.19 314 ALA A C 1
ATOM 2464 O O . ALA A 1 314 ? -21.908 -10.881 54.195 1.00 91.19 314 ALA A O 1
ATOM 2465 N N . LEU A 1 315 ? -23.568 -11.929 55.266 1.00 90.00 315 LEU A N 1
ATOM 2466 C CA . LEU A 1 315 ? -23.499 -13.168 54.470 1.00 90.00 315 LEU A CA 1
ATOM 2467 C C . LEU A 1 315 ? -23.793 -12.949 52.976 1.00 90.00 315 LEU A C 1
ATOM 2469 O O . LEU A 1 315 ? -23.339 -13.720 52.144 1.00 90.00 315 LEU A O 1
ATOM 2473 N N . ASN A 1 316 ? -24.525 -11.888 52.640 1.00 90.50 316 ASN A N 1
ATOM 2474 C CA . ASN A 1 316 ? -24.870 -11.518 51.269 1.00 90.50 316 ASN A CA 1
ATOM 2475 C C . ASN A 1 316 ? -23.730 -10.841 50.485 1.00 90.50 316 ASN A C 1
ATOM 2477 O O . ASN A 1 316 ? -23.958 -10.477 49.337 1.00 90.50 316 ASN A O 1
ATOM 2481 N N . LEU A 1 317 ? -22.565 -10.613 51.104 1.00 93.44 317 LEU A N 1
ATOM 2482 C CA . LEU A 1 317 ? -21.400 -10.036 50.433 1.00 93.44 317 LEU A CA 1
ATOM 2483 C C . LEU A 1 317 ? -20.571 -11.113 49.729 1.00 93.44 317 LEU A C 1
ATOM 2485 O O . LEU A 1 317 ? -20.188 -12.104 50.360 1.00 93.44 317 LEU A O 1
ATOM 2489 N N . ASP A 1 318 ? -20.205 -10.849 48.482 1.00 93.94 318 ASP A N 1
ATOM 2490 C CA . ASP A 1 318 ? -19.309 -11.674 47.672 1.00 93.94 318 ASP A CA 1
ATOM 2491 C C . ASP A 1 318 ? -18.024 -10.910 47.298 1.00 93.94 318 ASP A C 1
ATOM 2493 O O . ASP A 1 318 ? -17.972 -9.675 47.367 1.00 93.94 318 ASP A O 1
ATOM 2497 N N . PRO A 1 319 ? -16.944 -11.604 46.883 1.00 94.50 319 PRO A N 1
ATOM 2498 C CA . PRO A 1 319 ? -15.815 -10.934 46.246 1.00 94.50 319 PRO A CA 1
ATOM 2499 C C . PRO A 1 319 ? -16.289 -10.099 45.045 1.00 94.50 319 PRO A C 1
ATOM 2501 O O . PRO A 1 319 ? -17.150 -10.520 44.283 1.00 94.50 319 PRO A O 1
ATOM 2504 N N . GLY A 1 320 ? -15.718 -8.912 44.861 1.00 93.12 320 GLY A N 1
ATOM 2505 C CA . GLY A 1 320 ? -16.126 -7.952 43.832 1.00 93.12 320 GLY A CA 1
ATOM 2506 C C . GLY A 1 320 ? -17.159 -6.922 44.299 1.00 93.12 320 GLY A C 1
ATOM 2507 O O . GLY A 1 320 ? -17.219 -5.843 43.704 1.00 93.12 320 GLY A O 1
ATOM 2508 N N . ASP A 1 321 ? -17.901 -7.184 45.381 1.00 95.44 321 ASP A N 1
ATOM 2509 C CA . ASP A 1 321 ? -18.807 -6.191 45.963 1.00 95.44 321 ASP A CA 1
ATOM 2510 C C . ASP A 1 321 ? -18.039 -4.998 46.534 1.00 95.44 321 ASP A C 1
ATOM 2512 O O . ASP A 1 321 ? -16.904 -5.111 47.008 1.00 95.44 321 ASP A O 1
ATOM 2516 N N . VAL A 1 322 ? -18.680 -3.830 46.504 1.00 96.56 322 VAL A N 1
ATOM 2517 C CA . VAL A 1 322 ? -18.144 -2.602 47.092 1.00 96.56 322 VAL A CA 1
ATOM 2518 C C . VAL A 1 322 ? -18.863 -2.322 48.405 1.00 96.56 322 VAL A C 1
ATOM 2520 O O . VAL A 1 322 ? -20.090 -2.279 48.451 1.00 96.56 322 VAL A O 1
ATOM 2523 N N . VAL A 1 323 ? -18.106 -2.094 49.473 1.00 96.69 323 VAL A N 1
ATOM 2524 C CA . VAL A 1 323 ? -18.628 -1.686 50.781 1.00 96.69 323 VAL A CA 1
ATOM 2525 C C . VAL A 1 323 ? -18.120 -0.299 51.151 1.00 96.69 323 VAL A C 1
ATOM 2527 O O . VAL A 1 323 ? -16.967 0.040 50.892 1.00 96.69 323 VAL A O 1
ATOM 2530 N N . ALA A 1 324 ? -18.979 0.503 51.774 1.00 96.88 324 ALA A N 1
ATOM 2531 C CA . ALA A 1 324 ? -18.625 1.803 52.323 1.00 96.88 324 ALA A CA 1
ATOM 2532 C C . ALA A 1 324 ? -18.257 1.640 53.805 1.00 96.88 324 ALA A C 1
ATOM 2534 O O . ALA A 1 324 ? -19.133 1.574 54.668 1.00 96.88 324 ALA A O 1
ATOM 25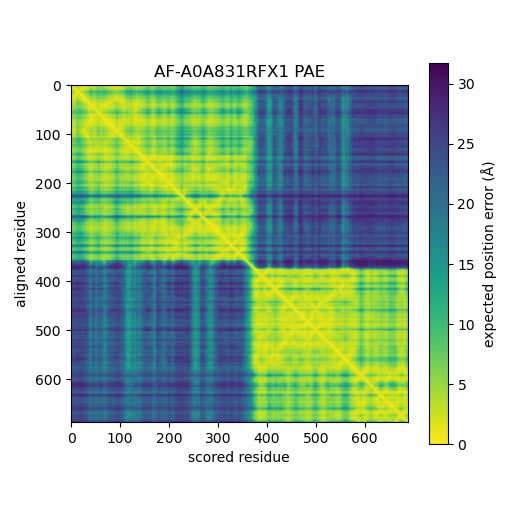35 N N . LEU A 1 325 ? -16.963 1.561 54.118 1.00 95.56 325 LEU A N 1
ATOM 2536 C CA . LEU A 1 325 ? -16.485 1.469 55.498 1.00 95.56 325 LEU A CA 1
ATOM 2537 C C . LEU A 1 325 ? -16.386 2.869 56.116 1.00 95.56 325 LEU A C 1
ATOM 2539 O O . LEU A 1 325 ? -15.565 3.687 55.695 1.00 95.56 325 LEU A O 1
ATOM 2543 N N . GLN A 1 326 ? -17.193 3.138 57.139 1.00 94.62 326 GLN A N 1
ATOM 2544 C CA . GLN A 1 326 ? -17.118 4.360 57.938 1.00 94.62 326 GLN A CA 1
ATOM 2545 C C . GLN A 1 326 ? -16.124 4.159 59.083 1.00 94.62 326 GLN A C 1
ATOM 2547 O O . GLN A 1 326 ? -16.442 3.556 60.102 1.00 94.62 326 GLN A O 1
ATOM 2552 N N . ALA A 1 327 ? -14.905 4.669 58.927 1.00 87.62 327 ALA A N 1
ATOM 2553 C CA . ALA A 1 327 ? -13.826 4.479 59.889 1.00 87.62 327 ALA A CA 1
ATOM 2554 C C . ALA A 1 327 ? -13.033 5.772 60.105 1.00 87.62 327 ALA A C 1
ATOM 2556 O O . ALA A 1 327 ? -12.695 6.486 59.159 1.00 87.62 327 ALA A O 1
ATOM 2557 N N . SER A 1 328 ? -12.710 6.077 61.365 1.00 83.62 328 SER A N 1
ATOM 2558 C CA . SER A 1 328 ? -11.868 7.227 61.741 1.00 83.62 328 SER A CA 1
ATOM 2559 C C . SER A 1 328 ? -12.335 8.563 61.132 1.00 83.62 328 SER A C 1
ATOM 2561 O O . SER A 1 328 ? -11.525 9.354 60.649 1.00 83.62 328 SER A O 1
ATOM 2563 N N . GLY A 1 329 ? -13.654 8.797 61.106 1.00 86.06 329 GLY A N 1
ATOM 2564 C CA . GLY A 1 329 ? -14.266 10.022 60.572 1.00 86.06 329 GLY A CA 1
ATOM 2565 C C . GLY A 1 329 ? -14.254 10.148 59.043 1.00 86.06 329 GLY A C 1
ATOM 2566 O O . GLY A 1 329 ? -14.517 11.231 58.523 1.00 86.06 329 GLY A O 1
ATOM 2567 N N . ARG A 1 330 ? -13.930 9.073 58.311 1.00 91.69 330 ARG A N 1
ATOM 2568 C CA . ARG A 1 330 ? -13.905 9.028 56.842 1.00 91.69 330 ARG A CA 1
ATOM 2569 C C . ARG A 1 330 ? -14.707 7.832 56.332 1.00 91.69 330 ARG A C 1
ATOM 2571 O O . ARG A 1 330 ? -14.774 6.803 56.997 1.00 91.69 330 ARG A O 1
ATOM 2578 N N . THR A 1 331 ? -15.266 7.966 55.135 1.00 94.25 331 THR A N 1
ATOM 2579 C CA . THR A 1 331 ? -15.870 6.850 54.396 1.00 94.25 331 THR A CA 1
ATOM 2580 C C . THR A 1 331 ? -14.877 6.348 53.357 1.00 94.25 331 THR A C 1
ATOM 2582 O O . THR A 1 331 ? -14.308 7.148 52.607 1.00 94.25 331 THR A O 1
ATOM 2585 N N . TYR A 1 332 ? -14.653 5.039 53.335 1.00 94.06 332 TYR A N 1
ATOM 2586 C CA . TYR A 1 332 ? -13.812 4.361 52.357 1.00 94.06 332 TYR A CA 1
ATOM 2587 C C . TYR A 1 332 ? -14.679 3.443 51.506 1.00 94.06 332 TYR A C 1
ATOM 2589 O O . TYR A 1 332 ? -15.263 2.501 52.036 1.00 94.06 332 TYR A O 1
ATOM 2597 N N . ASP A 1 333 ? -14.709 3.686 50.201 1.00 96.38 333 ASP A N 1
ATOM 2598 C CA . ASP A 1 333 ? -15.306 2.753 49.250 1.00 96.38 333 ASP A CA 1
ATOM 2599 C C . ASP A 1 333 ? -14.275 1.666 48.940 1.00 96.38 333 ASP A C 1
ATOM 2601 O O . ASP A 1 333 ? -13.199 1.925 48.386 1.00 96.38 333 ASP A O 1
ATOM 2605 N N . LEU A 1 334 ? -14.578 0.448 49.375 1.00 96.62 334 LEU A N 1
ATOM 2606 C CA . LEU A 1 334 ? -13.669 -0.688 49.372 1.00 96.62 334 LEU A CA 1
ATOM 2607 C C . LEU A 1 334 ? -14.286 -1.825 48.560 1.00 96.62 334 LEU A C 1
ATOM 2609 O O . LEU A 1 334 ? -15.327 -2.355 48.933 1.00 96.62 334 LEU A O 1
ATOM 2613 N N . ARG A 1 335 ? -13.633 -2.219 47.466 1.00 96.75 335 ARG A N 1
ATOM 2614 C CA . ARG A 1 335 ? -13.984 -3.426 46.712 1.00 96.75 335 ARG A CA 1
ATOM 2615 C C . ARG A 1 335 ? -13.388 -4.641 47.411 1.00 96.75 335 ARG A C 1
ATOM 2617 O O . ARG A 1 335 ? -12.181 -4.666 47.660 1.00 96.75 335 ARG A O 1
ATOM 2624 N N . LEU A 1 336 ? -14.206 -5.642 47.707 1.00 96.75 336 LEU A N 1
ATOM 2625 C CA . LEU A 1 336 ? -13.763 -6.895 48.308 1.00 96.75 336 LEU A CA 1
ATOM 2626 C C . LEU A 1 336 ? -12.947 -7.702 47.287 1.00 96.75 336 LEU A C 1
ATOM 2628 O O . LEU A 1 336 ? -13.441 -8.039 46.217 1.00 96.75 336 LEU A O 1
ATOM 2632 N N . GLU A 1 337 ? -11.691 -8.013 47.597 1.00 95.56 337 GLU A N 1
ATOM 2633 C CA . GLU A 1 337 ? -10.863 -8.929 46.797 1.00 95.56 337 GLU A CA 1
ATOM 2634 C C . GLU A 1 337 ? -11.049 -10.380 47.248 1.00 95.56 337 GLU A C 1
ATOM 2636 O O . GLU A 1 337 ? -10.977 -11.300 46.437 1.00 95.56 337 GLU A O 1
ATOM 2641 N N . ALA A 1 338 ? -11.288 -10.582 48.544 1.00 95.12 338 ALA A N 1
ATOM 2642 C CA . ALA A 1 338 ? -11.579 -11.879 49.131 1.00 95.12 338 ALA A CA 1
ATOM 2643 C C . ALA A 1 338 ? -12.461 -11.709 50.369 1.00 95.12 338 ALA A C 1
ATOM 2645 O O . ALA A 1 338 ? -12.297 -10.747 51.122 1.00 95.12 338 ALA A O 1
ATOM 2646 N N . ILE A 1 339 ? -13.353 -12.668 50.600 1.00 94.81 339 ILE A N 1
ATOM 2647 C CA . ILE A 1 339 ? -14.154 -12.774 51.818 1.00 94.81 339 ILE A CA 1
ATOM 2648 C C . ILE A 1 339 ? -14.323 -14.254 52.187 1.00 94.81 339 ILE A C 1
ATOM 2650 O O . ILE A 1 339 ? -14.513 -15.091 51.306 1.00 94.81 339 ILE A O 1
ATOM 2654 N N . GLY A 1 340 ? -14.189 -14.581 53.473 1.00 91.62 340 GLY A N 1
ATOM 2655 C CA . GLY A 1 340 ? -14.294 -15.952 53.980 1.00 91.62 340 GLY A CA 1
ATOM 2656 C C . GLY A 1 340 ? -15.707 -16.548 53.900 1.00 91.62 340 GLY A C 1
ATOM 2657 O O . GLY A 1 340 ? -16.703 -15.825 53.800 1.00 91.62 340 GLY A O 1
ATOM 2658 N N . TYR A 1 341 ? -15.783 -17.878 53.980 1.00 85.06 341 TYR A N 1
ATOM 2659 C CA . TYR A 1 341 ? -17.025 -18.677 53.978 1.00 85.06 341 TYR A CA 1
ATOM 2660 C C . TYR A 1 341 ? -17.430 -19.172 55.377 1.00 85.06 341 TYR A C 1
ATOM 2662 O O . TYR A 1 341 ? -18.463 -19.812 55.559 1.00 85.06 341 TYR A O 1
ATOM 2670 N N . GLU A 1 342 ? -16.591 -18.918 56.371 1.00 85.75 342 GLU A N 1
ATOM 2671 C CA . GLU A 1 342 ? -16.795 -19.247 57.774 1.00 85.75 342 GLU A CA 1
ATOM 2672 C C . GLU A 1 342 ? -17.833 -18.332 58.459 1.00 85.75 342 GLU A C 1
ATOM 2674 O O . GLU A 1 342 ? -18.308 -17.347 57.897 1.00 85.75 342 GLU A O 1
ATOM 2679 N N . HIS A 1 343 ? -18.196 -18.657 59.706 1.00 83.94 343 HIS A N 1
ATOM 2680 C CA . HIS A 1 343 ? -19.214 -17.915 60.463 1.00 83.94 343 HIS A CA 1
ATOM 2681 C C . HIS A 1 343 ? -18.841 -16.438 60.688 1.00 83.94 343 HIS A C 1
ATOM 2683 O O . HIS A 1 343 ? -19.692 -15.562 60.574 1.00 83.94 343 HIS A O 1
ATOM 2689 N N . VAL A 1 344 ? -17.568 -16.159 60.979 1.00 89.06 344 VAL A N 1
ATOM 2690 C CA . VAL A 1 344 ? -17.006 -14.801 61.038 1.00 89.06 344 VAL A CA 1
ATOM 2691 C C . VAL A 1 344 ? -16.164 -14.591 59.794 1.00 89.06 344 VAL A C 1
ATOM 2693 O O . VAL A 1 344 ? -15.216 -15.328 59.597 1.00 89.06 344 VAL A O 1
ATOM 2696 N N . ARG A 1 345 ? -16.499 -13.640 58.926 1.00 93.06 345 ARG A N 1
ATOM 2697 C CA . ARG A 1 345 ? -15.981 -13.623 57.550 1.00 93.06 345 ARG A CA 1
ATOM 2698 C C . ARG A 1 345 ? -14.791 -12.663 57.415 1.00 93.06 345 ARG A C 1
ATOM 2700 O O . ARG A 1 345 ? -15.023 -11.460 57.283 1.00 93.06 345 ARG A O 1
ATOM 2707 N N . PRO A 1 346 ? -13.523 -13.118 57.452 1.00 94.31 346 PRO A N 1
ATOM 2708 C CA . PRO A 1 346 ? -12.377 -12.264 57.185 1.00 94.31 346 PRO A CA 1
ATOM 2709 C C . PRO A 1 346 ? -12.444 -11.771 55.745 1.00 94.31 346 PRO A C 1
ATOM 2711 O O . PRO A 1 346 ? -12.648 -12.546 54.811 1.00 94.31 346 PRO A O 1
ATOM 2714 N N . ALA A 1 347 ? -12.267 -10.472 55.579 1.00 95.69 347 ALA A N 1
ATOM 2715 C CA . ALA A 1 347 ? -12.349 -9.781 54.313 1.00 95.69 347 ALA A CA 1
ATOM 2716 C C . ALA A 1 347 ? -11.038 -9.044 54.034 1.00 95.69 347 ALA A C 1
ATOM 2718 O O . ALA A 1 347 ? -10.468 -8.380 54.905 1.00 95.69 347 ALA A O 1
ATOM 2719 N N . LYS A 1 348 ? -10.581 -9.149 52.787 1.00 97.31 348 LYS A N 1
ATOM 2720 C CA . LYS A 1 348 ? -9.521 -8.316 52.223 1.00 97.31 348 LYS A CA 1
ATOM 2721 C C . LYS A 1 348 ? -10.139 -7.437 51.163 1.00 97.31 348 LYS A C 1
ATOM 2723 O O . LYS A 1 348 ? -10.798 -7.934 50.251 1.00 97.31 348 LYS A O 1
ATOM 2728 N N . ALA A 1 349 ? -9.924 -6.140 51.285 1.00 97.19 349 ALA A N 1
ATOM 2729 C CA . ALA A 1 349 ? -10.517 -5.166 50.398 1.00 97.19 349 ALA A CA 1
ATOM 2730 C C . ALA A 1 349 ? -9.479 -4.164 49.908 1.00 97.19 349 ALA A C 1
ATOM 2732 O O . ALA A 1 349 ? -8.466 -3.894 50.556 1.00 97.19 349 ALA A O 1
ATOM 2733 N N . VAL A 1 350 ? -9.757 -3.580 48.755 1.00 97.06 350 VAL A N 1
ATOM 2734 C CA . VAL A 1 350 ? -8.924 -2.555 48.143 1.00 97.06 350 VAL A CA 1
ATOM 2735 C C . VAL A 1 350 ? -9.772 -1.336 47.850 1.00 97.06 350 VAL A C 1
ATOM 2737 O O . VAL A 1 350 ? -10.931 -1.447 47.449 1.00 97.06 350 VAL A O 1
ATOM 2740 N N . ARG A 1 351 ? -9.205 -0.151 48.061 1.00 96.25 351 ARG A N 1
ATOM 2741 C CA . ARG A 1 351 ? -9.907 1.083 47.751 1.00 96.25 351 ARG A CA 1
ATOM 2742 C C . ARG A 1 351 ? -10.221 1.160 46.262 1.00 96.25 351 ARG A C 1
ATOM 2744 O O . ARG A 1 351 ? -9.391 0.822 45.419 1.00 96.25 351 ARG A O 1
ATOM 2751 N N . THR A 1 352 ? -11.432 1.606 45.966 1.00 95.31 352 THR A N 1
ATOM 2752 C CA . THR A 1 352 ? -11.950 1.762 44.611 1.00 95.31 352 THR A CA 1
ATOM 2753 C C . THR A 1 352 ? -12.616 3.126 44.467 1.00 95.31 352 THR A C 1
ATOM 2755 O O . THR A 1 352 ? -12.991 3.751 45.458 1.00 95.31 352 THR A O 1
ATOM 2758 N N . ASP A 1 353 ? -12.748 3.595 43.233 1.00 93.00 353 ASP A N 1
ATOM 2759 C CA . ASP A 1 353 ? -13.474 4.814 42.892 1.00 93.00 353 ASP A CA 1
ATOM 2760 C C . ASP A 1 353 ? -14.219 4.557 41.578 1.00 93.00 353 ASP A C 1
ATOM 2762 O O . ASP A 1 353 ? -13.609 4.190 40.573 1.00 93.00 353 ASP A O 1
ATOM 2766 N N . ALA A 1 354 ? -15.548 4.687 41.600 1.00 89.75 354 ALA A N 1
ATOM 2767 C CA . ALA A 1 354 ? -16.392 4.382 40.446 1.00 89.75 354 ALA A CA 1
ATOM 2768 C C . ALA A 1 354 ? -16.075 5.275 39.233 1.00 89.75 354 ALA A C 1
ATOM 2770 O O . ALA A 1 354 ? -16.161 4.813 38.098 1.00 89.75 354 ALA A O 1
ATOM 2771 N N . SER A 1 355 ? -15.632 6.517 39.463 1.00 87.62 355 SER A N 1
ATOM 2772 C CA . SER A 1 355 ? -15.322 7.476 38.394 1.00 87.62 355 SER A CA 1
ATOM 2773 C C . SER A 1 355 ? -14.107 7.089 37.546 1.00 87.62 355 SER A C 1
ATOM 2775 O O . SER A 1 355 ? -13.918 7.634 36.463 1.00 87.62 355 SER A O 1
ATOM 2777 N N . VAL A 1 356 ? -13.292 6.134 38.003 1.00 88.62 356 VAL A N 1
ATOM 2778 C CA . VAL A 1 356 ? -12.126 5.628 37.259 1.00 88.62 356 VAL A CA 1
ATOM 2779 C C . VAL A 1 356 ? -12.539 4.680 36.135 1.00 88.62 356 VAL A C 1
ATOM 2781 O O . VAL A 1 356 ? -11.843 4.567 35.129 1.00 88.62 356 VAL A O 1
ATOM 2784 N N . TYR A 1 357 ? -13.686 4.018 36.292 1.00 87.44 357 TYR A N 1
ATOM 2785 C CA . TYR A 1 357 ? -14.226 3.071 35.315 1.00 87.44 357 TYR A CA 1
ATOM 2786 C C . TYR A 1 357 ? -15.179 3.739 34.312 1.00 87.44 357 TYR A C 1
ATOM 2788 O O . TYR A 1 357 ? -15.656 3.086 33.383 1.00 87.44 357 TYR A O 1
ATOM 2796 N N . ASP A 1 358 ? -15.422 5.046 34.459 1.00 75.81 358 ASP A N 1
ATOM 2797 C CA . ASP A 1 358 ? -16.050 5.860 33.422 1.00 75.81 358 ASP A CA 1
ATOM 2798 C C . ASP A 1 358 ? -15.146 5.901 32.179 1.00 75.81 358 ASP A C 1
ATOM 2800 O O . ASP A 1 358 ? -13.924 6.033 32.270 1.00 75.81 358 ASP A O 1
ATOM 2804 N N . ARG A 1 359 ? -15.742 5.811 30.985 1.00 67.25 359 ARG A N 1
ATOM 2805 C CA . ARG A 1 359 ? -14.975 5.804 29.730 1.00 67.25 359 ARG A CA 1
ATOM 2806 C C . ARG A 1 359 ? -14.198 7.111 29.553 1.00 67.25 359 ARG A C 1
ATOM 2808 O O . ARG A 1 359 ? -14.789 8.191 29.532 1.00 67.25 359 ARG A O 1
ATOM 2815 N N . THR A 1 360 ? -12.891 7.000 29.343 1.00 60.88 360 THR A N 1
ATOM 2816 C CA . THR A 1 360 ? -12.000 8.107 28.981 1.00 60.88 360 THR A CA 1
ATOM 2817 C C . THR A 1 360 ? -11.664 8.047 27.491 1.00 60.88 360 THR A C 1
ATOM 2819 O O . THR A 1 360 ? -11.294 7.003 26.954 1.00 60.88 360 THR A O 1
ATOM 2822 N N . ALA A 1 361 ? -11.807 9.174 26.790 1.00 58.78 361 ALA A N 1
ATOM 2823 C CA . ALA A 1 361 ? -11.365 9.293 25.404 1.00 58.78 361 ALA A CA 1
ATOM 2824 C C . ALA A 1 361 ? -9.869 9.624 25.362 1.00 58.78 361 ALA A C 1
ATOM 2826 O O . ALA A 1 361 ? -9.473 10.745 25.681 1.00 58.78 361 ALA A O 1
ATOM 2827 N N . GLY A 1 362 ? -9.044 8.670 24.928 1.00 59.56 362 GLY A N 1
ATOM 2828 C CA . GLY A 1 362 ? -7.660 8.955 24.564 1.00 59.56 362 GLY A CA 1
ATOM 2829 C C . GLY A 1 362 ? -7.563 9.800 23.280 1.00 59.56 362 GLY A C 1
ATOM 2830 O O . GLY A 1 362 ? -8.467 9.748 22.431 1.00 59.56 362 GLY A O 1
ATOM 2831 N N . PRO A 1 363 ? -6.480 10.583 23.097 1.00 56.47 363 PRO A N 1
ATOM 2832 C CA . PRO A 1 363 ? -6.166 11.210 21.819 1.00 56.47 363 PRO A CA 1
ATOM 2833 C C . PRO A 1 363 ? -6.030 10.146 20.725 1.00 56.47 363 PRO A C 1
ATOM 2835 O O . PRO A 1 363 ? -5.355 9.133 20.902 1.00 56.47 363 PRO A O 1
ATOM 2838 N N . VAL A 1 364 ? -6.663 10.396 19.581 1.00 59.97 364 VAL A N 1
ATOM 2839 C CA . VAL A 1 364 ? -6.601 9.515 18.410 1.00 59.97 364 VAL A CA 1
ATOM 2840 C C . VAL A 1 364 ? -5.780 10.209 17.340 1.00 59.97 364 VAL A C 1
ATOM 2842 O O . VAL A 1 364 ? -6.107 11.323 16.934 1.00 59.97 364 VAL A O 1
ATOM 2845 N N . ALA A 1 365 ? -4.718 9.546 16.899 1.00 55.53 365 ALA A N 1
ATOM 2846 C CA . ALA A 1 365 ? -4.108 9.814 15.609 1.00 55.53 365 ALA A CA 1
ATOM 2847 C C . ALA A 1 365 ? -4.689 8.789 14.634 1.00 55.53 365 ALA A C 1
ATOM 2849 O O . ALA A 1 365 ? -4.729 7.608 14.970 1.00 55.53 365 ALA A O 1
ATOM 2850 N N . THR A 1 366 ? -5.155 9.232 13.470 1.00 54.31 366 THR A N 1
ATOM 2851 C CA . THR A 1 366 ? -5.503 8.332 12.368 1.00 54.31 366 THR A CA 1
ATOM 2852 C C . THR A 1 366 ? -4.211 8.073 11.593 1.00 54.31 366 THR A C 1
ATOM 2854 O O . THR A 1 366 ? -3.746 9.001 10.927 1.00 54.31 366 THR A O 1
ATOM 2857 N N . PRO A 1 367 ? -3.563 6.901 11.714 1.00 52.03 367 PRO A N 1
ATOM 2858 C CA . PRO A 1 367 ? -2.475 6.565 10.808 1.00 52.03 367 PRO A CA 1
ATOM 2859 C C . PRO A 1 367 ? -3.031 6.489 9.380 1.00 52.03 367 PRO A C 1
ATOM 2861 O O . PRO A 1 367 ? -4.110 5.942 9.156 1.00 52.03 367 PRO A O 1
ATOM 2864 N N . GLU A 1 368 ? -2.317 7.063 8.412 1.00 52.59 368 GLU A N 1
ATOM 2865 C CA . GLU A 1 368 ? -2.606 6.789 7.005 1.00 52.59 368 GLU A CA 1
ATOM 2866 C C . GLU A 1 368 ? -2.065 5.389 6.680 1.00 52.59 368 GLU A C 1
ATOM 2868 O O . GLU A 1 368 ? -0.863 5.161 6.852 1.00 52.59 368 GLU A O 1
ATOM 2873 N N . PRO A 1 369 ? -2.899 4.434 6.235 1.00 52.09 369 PRO A N 1
ATOM 2874 C CA . PRO A 1 369 ? -2.424 3.133 5.815 1.00 52.09 369 PRO A CA 1
ATOM 2875 C C . PRO A 1 369 ? -1.495 3.330 4.627 1.00 52.09 369 PRO A C 1
ATOM 2877 O O . PRO A 1 369 ? -1.815 4.040 3.668 1.00 52.09 369 PRO A O 1
ATOM 2880 N N . VAL A 1 370 ? -0.340 2.673 4.686 1.00 52.94 370 VAL A N 1
ATOM 2881 C CA . VAL A 1 370 ? 0.543 2.549 3.531 1.00 52.94 370 VAL A CA 1
ATOM 2882 C C . VAL A 1 370 ? -0.246 1.779 2.479 1.00 52.94 370 VAL A C 1
ATOM 2884 O O . VAL A 1 370 ? -0.639 0.637 2.709 1.00 52.94 370 VAL A O 1
ATOM 2887 N N . ALA A 1 371 ? -0.551 2.418 1.350 1.00 49.81 371 ALA A N 1
ATOM 2888 C CA . ALA A 1 371 ? -1.318 1.779 0.294 1.00 49.81 371 ALA A CA 1
ATOM 2889 C C . ALA A 1 371 ? -0.608 0.489 -0.144 1.00 49.81 371 ALA A C 1
ATOM 2891 O O . ALA A 1 371 ? 0.503 0.544 -0.675 1.00 49.81 371 ALA A O 1
ATOM 2892 N N . ALA A 1 372 ? -1.264 -0.661 0.045 1.00 52.38 372 ALA A N 1
ATOM 2893 C CA . ALA A 1 372 ? -0.885 -1.894 -0.627 1.00 52.38 372 ALA A CA 1
ATOM 2894 C C . ALA A 1 372 ? -1.049 -1.647 -2.130 1.00 52.38 372 ALA A C 1
ATOM 2896 O O . ALA A 1 372 ? -2.154 -1.641 -2.674 1.00 52.38 372 ALA A O 1
ATOM 2897 N N . THR A 1 373 ? 0.053 -1.318 -2.789 1.00 57.78 373 THR A N 1
ATOM 2898 C CA . THR A 1 373 ? 0.089 -1.123 -4.228 1.00 57.78 373 THR A CA 1
ATOM 2899 C C . THR A 1 373 ? 0.142 -2.506 -4.855 1.00 57.78 373 THR A C 1
ATOM 2901 O O . THR A 1 373 ? 1.178 -3.166 -4.832 1.00 57.78 373 THR A O 1
ATOM 2904 N N . GLU A 1 374 ? -0.987 -2.991 -5.378 1.00 70.06 374 GLU A N 1
ATOM 2905 C CA . GLU A 1 374 ? -0.958 -4.204 -6.192 1.00 70.06 374 GLU A CA 1
ATOM 2906 C C . GLU A 1 374 ? -0.023 -3.973 -7.382 1.00 70.06 374 GLU A C 1
ATOM 2908 O O . GLU A 1 374 ? -0.203 -3.043 -8.173 1.00 70.06 374 GLU A O 1
ATOM 2913 N N . ALA A 1 375 ? 1.019 -4.797 -7.479 1.00 80.00 375 ALA A N 1
ATOM 2914 C CA . ALA A 1 375 ? 1.975 -4.702 -8.566 1.00 80.00 375 ALA A CA 1
ATOM 2915 C C . ALA A 1 375 ? 1.303 -5.101 -9.889 1.00 80.00 375 ALA A C 1
ATOM 2917 O O . ALA A 1 375 ? 0.764 -6.201 -10.020 1.00 80.00 375 ALA A O 1
ATOM 2918 N N . GLY A 1 376 ? 1.335 -4.196 -10.869 1.00 83.69 376 GLY A N 1
ATOM 2919 C CA . GLY A 1 376 ? 0.842 -4.452 -12.222 1.00 83.69 376 GLY A CA 1
ATOM 2920 C C . GLY A 1 376 ? 1.789 -5.326 -13.051 1.00 83.69 376 GLY A C 1
ATOM 2921 O O . GLY A 1 376 ? 2.843 -5.751 -12.584 1.00 83.69 376 GLY A O 1
ATOM 2922 N N . LYS A 1 377 ? 1.426 -5.568 -14.317 1.00 93.19 377 LYS A N 1
ATOM 2923 C CA . LYS A 1 377 ? 2.267 -6.279 -15.295 1.00 93.19 377 LYS A CA 1
ATOM 2924 C C . LYS A 1 377 ? 3.417 -5.377 -15.769 1.00 93.19 377 LYS A C 1
ATOM 2926 O O . LYS A 1 377 ? 3.137 -4.414 -16.484 1.00 93.19 377 LYS A O 1
ATOM 2931 N N . PRO A 1 378 ? 4.685 -5.661 -15.421 1.00 94.88 378 PRO A N 1
ATOM 2932 C CA . PRO A 1 378 ? 5.807 -4.833 -15.856 1.00 94.88 378 PRO A CA 1
ATOM 2933 C C . PRO A 1 378 ? 6.087 -4.974 -17.356 1.00 94.88 378 PRO A C 1
ATOM 2935 O O . PRO A 1 378 ? 6.015 -6.069 -17.911 1.00 94.88 378 PRO A O 1
ATOM 2938 N N . LEU A 1 379 ? 6.469 -3.881 -18.010 1.00 95.50 379 LEU A N 1
ATOM 2939 C CA . LEU A 1 379 ? 7.091 -3.886 -19.334 1.00 95.50 379 LEU A CA 1
ATOM 2940 C C . LEU A 1 379 ? 8.562 -4.302 -19.200 1.00 95.50 379 LEU A C 1
ATOM 2942 O O . LEU A 1 379 ? 9.216 -3.879 -18.251 1.00 95.50 379 LEU A O 1
ATOM 2946 N N . LEU A 1 380 ? 9.076 -5.089 -20.148 1.00 97.38 380 LEU A N 1
ATOM 2947 C CA . LEU A 1 380 ? 10.499 -5.414 -20.273 1.00 97.38 380 LEU A CA 1
ATOM 2948 C C . LEU A 1 380 ? 10.929 -5.267 -21.734 1.00 97.38 380 LEU A C 1
ATOM 2950 O O . LEU A 1 380 ? 10.286 -5.816 -22.628 1.00 97.38 380 LEU A O 1
ATOM 2954 N N . GLU A 1 381 ? 12.044 -4.583 -21.957 1.00 97.12 381 GLU A N 1
ATOM 2955 C CA . GLU A 1 381 ? 12.749 -4.532 -23.234 1.00 97.12 381 GLU A CA 1
ATOM 2956 C C . GLU A 1 381 ? 14.172 -5.061 -23.052 1.00 97.12 381 GLU A C 1
ATOM 2958 O O . GLU A 1 381 ? 14.839 -4.782 -22.053 1.00 97.12 381 GLU A O 1
ATOM 2963 N N . ILE A 1 382 ? 14.625 -5.843 -24.033 1.00 97.12 382 ILE A N 1
ATOM 2964 C CA . ILE A 1 382 ? 15.971 -6.415 -24.071 1.00 97.12 382 ILE A CA 1
ATOM 2965 C C . ILE A 1 382 ? 16.761 -5.671 -25.149 1.00 97.12 382 ILE A C 1
ATOM 2967 O O . ILE A 1 382 ? 16.431 -5.728 -26.338 1.00 97.12 382 ILE A O 1
ATOM 2971 N N . LEU A 1 383 ? 17.789 -4.949 -24.720 1.00 97.12 383 LEU A N 1
ATOM 2972 C CA . LEU A 1 383 ? 18.597 -4.068 -25.547 1.00 97.12 383 LEU A CA 1
ATOM 2973 C C . LEU A 1 383 ? 19.957 -4.731 -25.814 1.00 97.12 383 LEU A C 1
ATOM 2975 O O . LEU A 1 383 ? 20.880 -4.641 -25.007 1.00 97.12 383 LEU A O 1
ATOM 2979 N N . ASP A 1 384 ? 20.078 -5.411 -26.956 1.00 96.12 384 ASP A N 1
ATOM 2980 C CA . ASP A 1 384 ? 21.357 -5.927 -27.464 1.00 96.12 384 ASP A CA 1
ATOM 2981 C C . ASP A 1 384 ? 22.106 -4.797 -28.191 1.00 96.12 384 ASP A C 1
ATOM 2983 O O . ASP A 1 384 ? 21.890 -4.543 -29.379 1.00 96.12 384 ASP A O 1
ATOM 2987 N N . LEU A 1 385 ? 22.908 -4.049 -27.432 1.00 95.81 385 LEU A N 1
ATOM 2988 C CA . LEU A 1 385 ? 23.568 -2.815 -27.866 1.00 95.81 385 LEU A CA 1
ATOM 2989 C C . LEU A 1 385 ? 25.062 -3.025 -28.155 1.00 95.81 385 LEU A C 1
ATOM 2991 O O . LEU A 1 385 ? 25.664 -3.988 -27.671 1.00 95.81 385 LEU A O 1
ATOM 2995 N N . PRO A 1 386 ? 25.690 -2.129 -28.941 1.00 94.56 386 PRO A N 1
ATOM 2996 C CA . PRO A 1 386 ? 27.147 -2.053 -29.006 1.00 94.56 386 PRO A CA 1
ATOM 2997 C C . PRO A 1 386 ? 27.750 -1.633 -27.653 1.00 94.56 386 PRO A C 1
ATOM 2999 O O . PRO A 1 386 ? 27.035 -1.198 -26.756 1.00 94.56 386 PRO A O 1
ATOM 3002 N N . LEU A 1 387 ? 29.078 -1.706 -27.529 1.00 92.69 387 LEU A N 1
ATOM 3003 C CA . LEU A 1 387 ? 29.792 -1.108 -26.396 1.00 92.69 387 LEU A CA 1
ATOM 3004 C C . LEU A 1 387 ? 29.663 0.419 -26.435 1.00 92.69 387 LEU A C 1
ATOM 3006 O O . LEU A 1 387 ? 29.953 1.033 -27.464 1.00 92.69 387 LEU A O 1
ATOM 3010 N N . LEU A 1 388 ? 29.252 1.015 -25.318 1.00 90.81 388 LEU A N 1
ATOM 3011 C CA . LEU A 1 388 ? 29.013 2.454 -25.186 1.00 90.81 388 LEU A CA 1
ATOM 3012 C C . LEU A 1 388 ? 30.018 3.087 -24.227 1.00 90.81 388 LEU A C 1
ATOM 3014 O O . LEU A 1 388 ? 30.607 4.118 -24.542 1.00 90.81 388 LEU A O 1
ATOM 3018 N N . ARG A 1 389 ? 30.230 2.459 -23.066 1.00 84.19 389 ARG A N 1
ATOM 3019 C CA . ARG A 1 389 ? 31.128 2.944 -22.004 1.00 84.19 389 ARG A CA 1
ATOM 3020 C C . ARG A 1 389 ? 32.442 2.171 -21.959 1.00 84.19 389 ARG A C 1
ATOM 3022 O O . ARG A 1 389 ? 33.473 2.733 -21.598 1.00 84.19 389 ARG A O 1
ATOM 3029 N N . GLY A 1 390 ? 32.411 0.904 -22.378 1.00 81.94 390 GLY A N 1
ATOM 3030 C CA . GLY A 1 390 ? 33.590 0.038 -22.474 1.00 81.94 390 GLY A CA 1
ATOM 3031 C C . GLY A 1 390 ? 33.904 -0.788 -21.221 1.00 81.94 390 GLY A C 1
ATOM 3032 O O . GLY A 1 390 ? 34.813 -1.613 -21.273 1.00 81.94 390 GLY A O 1
ATOM 3033 N N . ASP A 1 391 ? 33.159 -0.613 -20.128 1.00 85.81 391 ASP A N 1
ATOM 3034 C CA . ASP A 1 391 ? 33.153 -1.478 -18.936 1.00 85.81 391 ASP A CA 1
ATOM 3035 C C . ASP A 1 391 ? 32.036 -2.542 -18.967 1.00 85.81 391 ASP A C 1
ATOM 3037 O O . ASP A 1 391 ? 31.960 -3.406 -18.095 1.00 85.81 391 ASP A O 1
ATOM 3041 N N . GLU A 1 392 ? 31.194 -2.505 -19.999 1.00 92.25 392 GLU A N 1
ATOM 3042 C CA . GLU A 1 392 ? 30.085 -3.429 -20.227 1.00 92.25 392 GLU A CA 1
ATOM 3043 C C . GLU A 1 392 ? 30.578 -4.805 -20.706 1.00 92.25 392 GLU A C 1
ATOM 3045 O O . GLU A 1 392 ? 31.530 -4.915 -21.484 1.00 92.25 392 GLU A O 1
ATOM 3050 N N . ALA A 1 393 ? 29.872 -5.879 -20.335 1.00 94.50 393 ALA A N 1
ATOM 3051 C CA . ALA A 1 393 ? 30.079 -7.197 -20.935 1.00 94.50 393 ALA A CA 1
ATOM 3052 C C . ALA A 1 393 ? 29.614 -7.203 -22.416 1.00 94.50 393 ALA A C 1
ATOM 3054 O O . ALA A 1 393 ? 28.414 -7.132 -22.675 1.00 94.50 393 ALA A O 1
ATOM 3055 N N . PRO A 1 394 ? 30.501 -7.359 -23.423 1.00 93.75 394 PRO A N 1
ATOM 3056 C CA . PRO A 1 394 ? 30.151 -7.081 -24.829 1.00 93.75 394 PRO A CA 1
ATOM 3057 C C . PRO A 1 394 ? 29.130 -8.039 -25.472 1.00 93.75 394 PRO A C 1
ATOM 3059 O O . PRO A 1 394 ? 28.671 -7.808 -26.587 1.00 93.75 394 PRO A O 1
ATOM 3062 N N . HIS A 1 395 ? 28.846 -9.167 -24.824 1.00 94.81 395 HIS A N 1
ATOM 3063 C CA . HIS A 1 395 ? 27.957 -10.221 -25.320 1.00 94.81 395 HIS A CA 1
ATOM 3064 C C . HIS A 1 395 ? 26.577 -10.199 -24.656 1.00 94.81 395 HIS A C 1
ATOM 3066 O O . HIS A 1 395 ? 25.662 -10.844 -25.167 1.00 94.81 395 HIS A O 1
ATOM 3072 N N . ALA A 1 396 ? 26.446 -9.516 -23.516 1.00 95.50 396 ALA A N 1
ATOM 3073 C CA . ALA A 1 396 ? 25.256 -9.552 -22.685 1.00 95.50 396 ALA A CA 1
ATOM 3074 C C . ALA A 1 396 ? 24.394 -8.304 -22.933 1.00 95.50 396 ALA A C 1
ATOM 3076 O O . ALA A 1 396 ? 24.923 -7.188 -22.915 1.00 95.50 396 ALA A O 1
ATOM 3077 N N . PRO A 1 397 ? 23.076 -8.467 -23.141 1.00 96.56 397 PRO A N 1
ATOM 3078 C CA . PRO A 1 397 ? 22.180 -7.348 -23.392 1.00 96.56 397 PRO A CA 1
ATOM 3079 C C . PRO A 1 397 ? 21.896 -6.567 -22.101 1.00 96.56 397 PRO A C 1
ATOM 3081 O O . PRO A 1 397 ? 22.020 -7.098 -20.992 1.00 96.56 397 PRO A O 1
ATOM 3084 N N . LEU A 1 398 ? 21.442 -5.324 -22.252 1.00 97.50 398 LEU A N 1
ATOM 3085 C CA . LEU A 1 398 ? 20.852 -4.550 -21.162 1.00 97.50 398 LEU A CA 1
ATOM 3086 C C . LEU A 1 398 ? 19.352 -4.845 -21.052 1.00 97.50 398 LEU A C 1
ATOM 3088 O O . LEU A 1 398 ? 18.650 -4.971 -22.055 1.00 97.50 398 LEU A O 1
ATOM 3092 N N . LEU A 1 399 ? 18.856 -4.937 -19.825 1.00 98.06 399 LEU A N 1
ATOM 3093 C CA . LEU A 1 399 ? 17.457 -5.167 -19.494 1.00 98.06 399 LEU A CA 1
ATOM 3094 C C . LEU A 1 399 ? 16.858 -3.867 -18.953 1.00 98.06 399 LEU A C 1
ATOM 3096 O O . LEU A 1 399 ? 17.317 -3.343 -17.937 1.00 98.06 399 LEU A O 1
ATOM 3100 N N . ALA A 1 400 ? 15.828 -3.362 -19.630 1.00 97.69 400 ALA A N 1
ATOM 3101 C CA . ALA A 1 400 ? 15.077 -2.182 -19.218 1.00 97.69 400 ALA A CA 1
ATOM 3102 C C . ALA A 1 400 ? 13.662 -2.606 -18.826 1.00 97.69 400 ALA A C 1
ATOM 3104 O O . ALA A 1 400 ? 12.938 -3.155 -19.658 1.00 97.69 400 ALA A O 1
ATOM 3105 N N . ALA A 1 401 ? 13.251 -2.347 -17.583 1.00 97.12 401 ALA A N 1
ATOM 3106 C CA . ALA A 1 401 ? 11.905 -2.670 -17.121 1.00 97.12 401 ALA A CA 1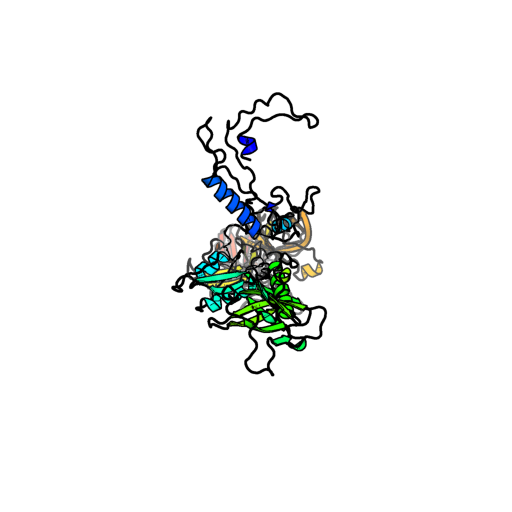
ATOM 3107 C C . ALA A 1 401 ? 11.186 -1.459 -16.535 1.00 97.12 401 ALA A C 1
ATOM 3109 O O . ALA A 1 401 ? 11.796 -0.638 -15.859 1.00 97.12 401 ALA A O 1
ATOM 3110 N N . TYR A 1 402 ? 9.876 -1.378 -16.755 1.00 95.31 402 TYR A N 1
ATOM 3111 C CA . TYR A 1 402 ? 9.035 -0.303 -16.230 1.00 95.31 402 TYR A CA 1
ATOM 3112 C C . TYR A 1 402 ? 7.701 -0.844 -15.704 1.00 95.31 402 TYR A C 1
ATOM 3114 O O . TYR A 1 402 ? 7.073 -1.699 -16.331 1.00 95.31 402 TYR A O 1
ATOM 3122 N N . ALA A 1 403 ? 7.248 -0.320 -14.566 1.00 92.88 403 ALA A N 1
ATOM 3123 C CA . ALA A 1 403 ? 5.925 -0.565 -13.998 1.00 92.88 403 ALA A CA 1
ATOM 3124 C C . ALA A 1 403 ? 5.497 0.618 -13.123 1.00 92.88 403 ALA A C 1
ATOM 3126 O O . ALA A 1 403 ? 6.327 1.235 -12.460 1.00 92.88 403 ALA A O 1
ATOM 3127 N N . SER A 1 404 ? 4.193 0.884 -13.072 1.00 87.25 404 SER A N 1
ATOM 3128 C CA . SER A 1 404 ? 3.598 1.844 -12.143 1.00 87.25 404 SER A CA 1
ATOM 3129 C C . SER A 1 404 ? 2.370 1.199 -11.496 1.00 87.25 404 SER A C 1
ATOM 3131 O O . SER A 1 404 ? 1.433 0.855 -12.223 1.00 87.25 404 SER A O 1
ATOM 3133 N N . PRO A 1 405 ? 2.363 0.967 -10.170 1.00 86.56 405 PRO A N 1
ATOM 3134 C CA . PRO A 1 405 ? 3.418 1.274 -9.191 1.00 86.56 405 PRO A CA 1
ATOM 3135 C C . PRO A 1 405 ? 4.658 0.365 -9.316 1.00 86.56 405 PRO A C 1
ATOM 3137 O O . PRO A 1 405 ? 4.546 -0.809 -9.678 1.00 86.56 405 PRO A O 1
ATOM 3140 N N . TRP A 1 406 ? 5.842 0.899 -8.991 1.00 89.88 406 TRP A N 1
ATOM 3141 C CA . TRP A 1 406 ? 7.111 0.164 -9.052 1.00 89.88 406 TRP A CA 1
ATOM 3142 C C . TRP A 1 406 ? 7.345 -0.682 -7.794 1.00 89.88 406 TRP A C 1
ATOM 3144 O O . TRP A 1 406 ? 7.345 -0.159 -6.684 1.00 89.88 406 TRP A O 1
ATOM 3154 N N . ASN A 1 407 ? 7.576 -1.985 -7.974 1.00 87.69 407 ASN A N 1
ATOM 3155 C CA . ASN A 1 407 ? 7.799 -2.954 -6.890 1.00 87.69 407 ASN A CA 1
ATOM 3156 C C . ASN A 1 407 ? 8.995 -3.890 -7.174 1.00 87.69 407 ASN A C 1
ATOM 3158 O O . ASN A 1 407 ? 9.042 -5.019 -6.684 1.00 87.69 407 ASN A O 1
ATOM 3162 N N . GLY A 1 408 ? 9.937 -3.437 -8.009 1.00 92.50 408 GLY A N 1
ATOM 3163 C CA . GLY A 1 408 ? 11.027 -4.260 -8.536 1.00 92.50 408 GLY A CA 1
ATOM 3164 C C . GLY A 1 408 ? 10.554 -5.331 -9.528 1.00 92.50 408 GLY A C 1
ATOM 3165 O O . GLY A 1 408 ? 9.429 -5.836 -9.461 1.00 92.50 408 GLY A O 1
ATOM 3166 N N . VAL A 1 409 ? 11.423 -5.697 -10.469 1.00 97.12 409 VAL A N 1
ATOM 3167 C CA . VAL A 1 409 ? 11.128 -6.706 -11.498 1.00 97.12 409 VAL A CA 1
ATOM 3168 C C . VAL A 1 409 ? 12.194 -7.787 -11.467 1.00 97.12 409 VAL A C 1
ATOM 3170 O O . VAL A 1 409 ? 13.381 -7.495 -11.560 1.00 97.12 409 VAL A O 1
ATOM 3173 N N . ALA A 1 410 ? 11.777 -9.044 -11.366 1.00 97.38 410 ALA A N 1
ATOM 3174 C CA . ALA A 1 410 ? 12.679 -10.178 -11.504 1.00 97.38 410 ALA A CA 1
ATOM 3175 C C . ALA A 1 410 ? 12.584 -10.744 -12.924 1.00 97.38 410 ALA A C 1
ATOM 3177 O O . ALA A 1 410 ? 11.486 -10.900 -13.461 1.00 97.38 410 ALA A O 1
ATOM 3178 N N . VAL A 1 411 ? 13.732 -11.059 -13.524 1.00 97.88 411 VAL A N 1
ATOM 3179 C CA . VAL A 1 411 ? 13.847 -11.622 -14.872 1.00 97.88 411 VAL A CA 1
ATOM 3180 C C . VAL A 1 411 ? 14.493 -12.997 -14.779 1.00 97.88 411 VAL A C 1
ATOM 3182 O O . VAL A 1 411 ? 15.583 -13.165 -14.239 1.00 97.88 411 VAL A O 1
ATOM 3185 N N . TYR A 1 412 ? 13.802 -13.988 -15.319 1.00 97.31 412 TYR A N 1
ATOM 3186 C CA . TYR A 1 412 ? 14.214 -15.379 -15.387 1.00 97.31 412 TYR A CA 1
ATOM 3187 C C . TYR A 1 412 ? 14.411 -15.801 -16.838 1.00 97.31 412 TYR A C 1
ATOM 3189 O O . TYR A 1 412 ? 13.782 -15.264 -17.751 1.00 97.31 412 TYR A O 1
ATOM 3197 N N . ARG A 1 413 ? 15.231 -16.826 -17.046 1.00 95.81 413 ARG A N 1
ATOM 3198 C CA . ARG A 1 413 ? 15.560 -17.360 -18.363 1.00 95.81 413 ARG A CA 1
ATOM 3199 C C . ARG A 1 413 ? 15.510 -18.888 -18.372 1.00 95.81 413 ARG A C 1
ATOM 3201 O O . ARG A 1 413 ? 15.877 -19.532 -17.392 1.00 95.81 413 ARG A O 1
ATOM 3208 N N . SER A 1 414 ? 15.030 -19.477 -19.467 1.00 95.62 414 SER A N 1
ATOM 3209 C CA . SER A 1 414 ? 15.059 -20.928 -19.710 1.00 95.62 414 SER A CA 1
ATOM 3210 C C . SER A 1 414 ? 15.238 -21.241 -21.202 1.00 95.62 414 SER A C 1
ATOM 3212 O O . SER A 1 414 ? 14.681 -20.521 -22.031 1.00 95.62 414 SER A O 1
ATOM 3214 N N . PRO A 1 415 ? 15.965 -22.314 -21.584 1.00 92.81 415 PRO A N 1
ATOM 3215 C CA . PRO A 1 415 ? 15.993 -22.810 -22.965 1.00 92.81 415 PRO A CA 1
ATOM 3216 C C . PRO A 1 415 ? 14.628 -23.289 -23.494 1.00 92.81 415 PRO A C 1
ATOM 3218 O O . PRO A 1 415 ? 14.482 -23.528 -24.688 1.00 92.81 415 PRO A O 1
ATOM 3221 N N . GLY A 1 416 ? 13.638 -23.494 -22.618 1.00 88.75 416 GLY A N 1
ATOM 3222 C CA . GLY A 1 416 ? 12.313 -24.006 -22.971 1.00 88.75 416 GLY A CA 1
ATOM 3223 C C . GLY A 1 416 ? 11.184 -23.270 -22.251 1.00 88.75 416 GLY A C 1
ATOM 3224 O O . GLY A 1 416 ? 11.295 -22.091 -21.926 1.00 88.75 416 GLY A O 1
ATOM 3225 N N . SER A 1 417 ? 10.074 -23.970 -22.008 1.00 86.19 417 SER A N 1
ATOM 3226 C CA . SER A 1 417 ? 8.886 -23.442 -21.312 1.00 86.19 417 SER A CA 1
ATOM 3227 C C . SER A 1 417 ? 8.857 -23.740 -19.804 1.00 86.19 417 SER A C 1
ATOM 3229 O O . SER A 1 417 ? 7.922 -23.340 -19.112 1.00 86.19 417 SER A O 1
ATOM 3231 N N . SER A 1 418 ? 9.872 -24.431 -19.280 1.00 88.69 418 SER A N 1
ATOM 3232 C CA . SER A 1 418 ? 10.014 -24.824 -17.871 1.00 88.69 418 SER A CA 1
ATOM 3233 C C . SER A 1 418 ? 11.476 -24.748 -17.425 1.00 88.69 418 SER A C 1
ATOM 3235 O O . SER A 1 418 ? 12.361 -24.653 -18.268 1.00 88.69 418 SER A O 1
ATOM 3237 N N . GLY A 1 419 ? 11.758 -24.841 -16.122 1.00 91.19 419 GLY A N 1
ATOM 3238 C CA . GLY A 1 419 ? 13.141 -24.800 -15.614 1.00 91.19 419 GLY A CA 1
ATOM 3239 C C . GLY A 1 419 ? 13.759 -23.401 -15.666 1.00 91.19 419 GLY A C 1
ATOM 3240 O O . GLY A 1 419 ? 14.907 -23.243 -16.061 1.00 91.19 419 GLY A O 1
ATOM 3241 N N . PHE A 1 420 ? 12.966 -22.387 -15.322 1.00 94.44 420 PHE A N 1
ATOM 3242 C CA . PHE A 1 420 ? 13.397 -20.993 -15.268 1.00 94.44 420 PHE A CA 1
ATOM 3243 C C . PHE A 1 420 ? 14.440 -20.774 -14.169 1.00 94.44 420 PHE A C 1
ATOM 3245 O O . PHE A 1 420 ? 14.194 -21.095 -13.007 1.00 94.44 420 PHE A O 1
ATOM 3252 N N . VAL A 1 421 ? 15.580 -20.194 -14.543 1.00 95.50 421 VAL A N 1
ATOM 3253 C CA . VAL A 1 421 ? 16.650 -19.767 -13.631 1.00 95.50 421 VAL A CA 1
ATOM 3254 C C . VAL A 1 421 ? 16.665 -18.243 -13.580 1.00 95.50 421 VAL A C 1
ATOM 3256 O O . VAL A 1 421 ? 16.416 -17.596 -14.597 1.00 95.50 421 VAL A O 1
ATOM 3259 N N . LEU A 1 422 ? 16.904 -17.670 -12.400 1.00 96.44 422 LEU A N 1
ATOM 3260 C CA . LEU A 1 422 ? 16.993 -16.221 -12.230 1.00 96.44 422 LEU A CA 1
ATOM 3261 C C . LEU A 1 422 ? 18.185 -15.685 -13.032 1.00 96.44 422 LEU A C 1
ATOM 3263 O O . LEU A 1 422 ? 19.311 -16.127 -12.820 1.00 96.44 422 LEU A O 1
ATOM 3267 N N . ASP A 1 423 ? 17.926 -14.739 -13.932 1.00 96.56 423 ASP A N 1
ATOM 3268 C CA . ASP A 1 423 ? 18.956 -14.058 -14.716 1.00 96.56 423 ASP A CA 1
ATOM 3269 C C . ASP A 1 423 ? 19.390 -12.763 -14.022 1.00 96.56 423 ASP A C 1
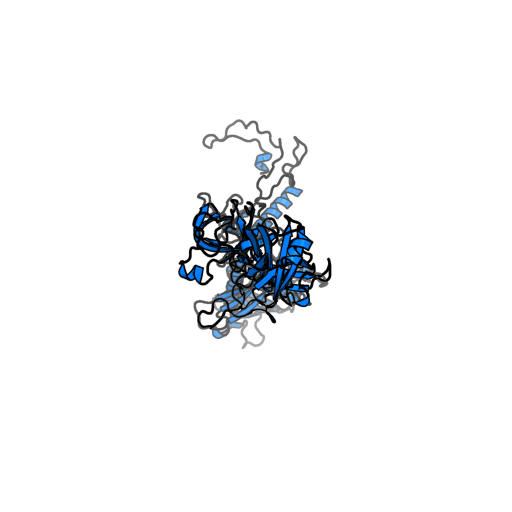ATOM 3271 O O . ASP A 1 423 ? 20.586 -12.527 -13.863 1.00 96.56 423 ASP A O 1
ATOM 3275 N N . SER A 1 424 ? 18.428 -11.930 -13.604 1.00 96.19 424 SER A N 1
ATOM 3276 C CA . SER A 1 424 ? 18.667 -10.612 -12.998 1.00 96.19 424 SER A CA 1
ATOM 3277 C C . SER A 1 424 ? 17.459 -10.114 -12.194 1.00 96.19 424 SER A C 1
ATOM 3279 O O . SER A 1 424 ? 16.319 -10.500 -12.464 1.00 96.19 424 SER A O 1
ATOM 3281 N N . THR A 1 425 ? 17.701 -9.193 -11.258 1.00 96.31 425 THR A N 1
ATOM 3282 C CA . THR A 1 425 ? 16.661 -8.410 -10.567 1.00 96.31 425 THR A CA 1
ATOM 3283 C C . THR A 1 425 ? 16.890 -6.928 -10.842 1.00 96.31 425 THR A C 1
ATOM 3285 O O . THR A 1 425 ? 17.995 -6.427 -10.659 1.00 96.31 425 THR A O 1
ATOM 3288 N N . ILE A 1 426 ? 15.847 -6.235 -11.289 1.00 97.19 426 ILE A N 1
ATOM 3289 C CA . ILE A 1 426 ? 15.858 -4.811 -11.621 1.00 97.19 426 ILE A CA 1
ATOM 3290 C C . ILE A 1 426 ? 15.200 -4.058 -10.465 1.00 97.19 426 ILE A C 1
ATOM 3292 O O . ILE A 1 426 ? 14.007 -4.225 -10.200 1.00 97.19 426 ILE A O 1
ATOM 3296 N N . GLU A 1 427 ? 15.995 -3.251 -9.764 1.00 94.62 427 GLU A N 1
ATOM 3297 C CA . GLU A 1 427 ? 15.574 -2.544 -8.548 1.00 94.62 427 GLU A CA 1
ATOM 3298 C C . GLU A 1 427 ? 14.996 -1.152 -8.820 1.00 94.62 427 GLU A C 1
ATOM 3300 O O . GLU A 1 427 ? 14.186 -0.676 -8.029 1.00 94.62 427 GLU A O 1
ATOM 3305 N N . ASN A 1 428 ? 15.356 -0.520 -9.942 1.00 94.38 428 ASN A N 1
ATOM 3306 C CA . ASN A 1 428 ? 14.908 0.822 -10.323 1.00 94.38 428 ASN A CA 1
ATOM 3307 C C . ASN A 1 428 ? 14.185 0.790 -11.681 1.00 94.38 428 ASN A C 1
ATOM 3309 O O . ASN A 1 428 ? 14.630 0.058 -12.567 1.00 94.38 428 ASN A O 1
ATOM 3313 N N . PRO A 1 429 ? 13.092 1.555 -11.865 1.00 95.06 429 PRO A N 1
ATOM 3314 C CA . PRO A 1 429 ? 12.395 1.610 -13.144 1.00 95.06 429 PRO A CA 1
ATOM 3315 C C . PRO A 1 429 ? 13.274 2.276 -14.205 1.00 95.06 429 PRO A C 1
ATOM 3317 O O . PRO A 1 429 ? 13.918 3.288 -13.939 1.00 95.06 429 PRO A O 1
ATOM 3320 N N . ALA A 1 430 ? 13.260 1.726 -15.416 1.00 96.38 430 ALA A N 1
ATOM 3321 C CA . ALA A 1 430 ? 13.863 2.338 -16.590 1.00 96.38 430 ALA A CA 1
ATOM 3322 C C . ALA A 1 430 ? 12.905 3.341 -17.245 1.00 96.38 430 ALA A C 1
ATOM 3324 O O . ALA A 1 430 ? 11.688 3.137 -17.262 1.00 96.38 430 ALA A O 1
ATOM 3325 N N . THR A 1 431 ? 13.450 4.383 -17.875 1.00 96.75 431 THR A N 1
ATOM 3326 C CA . THR A 1 431 ? 12.644 5.308 -18.684 1.00 96.75 431 THR A CA 1
ATOM 3327 C C . THR A 1 431 ? 12.394 4.698 -20.065 1.00 96.75 431 THR A C 1
ATOM 3329 O O . THR A 1 431 ? 13.269 4.722 -20.934 1.00 96.75 431 THR A O 1
ATOM 3332 N N . ILE A 1 432 ? 11.190 4.151 -20.270 1.00 97.25 432 ILE A N 1
ATOM 3333 C CA . ILE A 1 432 ? 10.754 3.533 -21.533 1.00 97.25 432 ILE A CA 1
ATOM 3334 C C . ILE A 1 432 ? 9.532 4.277 -22.074 1.00 97.25 432 ILE A C 1
ATOM 3336 O O . ILE A 1 432 ? 8.517 4.401 -21.395 1.00 97.25 432 ILE A O 1
ATOM 3340 N N . GLY A 1 433 ? 9.624 4.732 -23.318 1.00 96.75 433 GLY A N 1
ATOM 3341 C CA . GLY A 1 433 ? 8.590 5.456 -24.042 1.00 96.75 433 GLY A CA 1
ATOM 3342 C C . GLY A 1 433 ? 8.327 4.916 -25.436 1.00 96.75 433 GLY A C 1
ATOM 3343 O O . GLY A 1 433 ? 8.840 3.870 -25.845 1.00 96.75 433 GLY A O 1
ATOM 3344 N N . ARG A 1 434 ? 7.528 5.668 -26.192 1.00 97.44 434 ARG A N 1
ATOM 3345 C CA . ARG A 1 434 ? 7.221 5.371 -27.595 1.00 97.44 434 ARG A CA 1
ATOM 3346 C C . ARG A 1 434 ? 7.310 6.618 -28.454 1.00 97.44 434 ARG A C 1
ATOM 3348 O O . ARG A 1 434 ? 6.941 7.703 -28.015 1.00 97.44 434 ARG A O 1
ATOM 3355 N N . LEU A 1 435 ? 7.757 6.451 -29.695 1.00 98.00 435 LEU A N 1
ATOM 3356 C CA . LEU A 1 435 ? 7.700 7.516 -30.691 1.00 98.00 435 LEU A CA 1
ATOM 3357 C C . LEU A 1 435 ? 6.242 7.889 -30.993 1.00 98.00 435 LEU A C 1
ATOM 3359 O O . LEU A 1 435 ? 5.433 7.010 -31.290 1.00 98.00 435 LEU A O 1
ATOM 3363 N N . VAL A 1 436 ? 5.922 9.182 -30.999 1.00 97.25 436 VAL A N 1
ATOM 3364 C CA . VAL A 1 436 ? 4.604 9.699 -31.433 1.00 97.25 436 VAL A CA 1
ATOM 3365 C C . VAL A 1 436 ? 4.623 10.269 -32.854 1.00 97.25 436 VAL A C 1
ATOM 3367 O O . VAL A 1 436 ? 3.585 10.643 -33.390 1.00 97.25 436 VAL A O 1
ATOM 3370 N N . ALA A 1 437 ? 5.795 10.305 -33.486 1.00 96.06 437 ALA A N 1
ATOM 3371 C CA . ALA A 1 437 ? 5.991 10.665 -34.884 1.00 96.06 437 ALA A CA 1
ATOM 3372 C C . ALA A 1 437 ? 7.047 9.735 -35.510 1.00 96.06 437 ALA A C 1
ATOM 3374 O O . ALA A 1 437 ? 7.903 9.232 -34.777 1.00 96.06 437 ALA A O 1
ATOM 3375 N N . PRO A 1 438 ? 6.995 9.472 -36.829 1.00 96.81 438 PRO A N 1
ATOM 3376 C CA . PRO A 1 438 ? 8.061 8.741 -37.503 1.00 96.81 438 PRO A CA 1
ATOM 3377 C C . PRO A 1 438 ? 9.384 9.514 -37.423 1.00 96.81 438 PRO A C 1
ATOM 3379 O O . PRO A 1 438 ? 9.388 10.745 -37.399 1.00 96.81 438 PRO A O 1
ATOM 3382 N N . LEU A 1 439 ? 10.496 8.785 -37.387 1.00 96.31 439 LEU A N 1
ATOM 3383 C CA . LEU A 1 439 ? 11.844 9.345 -37.345 1.00 96.31 439 LEU A CA 1
ATOM 3384 C C . LEU A 1 439 ? 12.591 8.982 -38.628 1.00 96.31 439 LEU A C 1
ATOM 3386 O O . LEU A 1 439 ? 12.977 7.828 -38.817 1.00 96.31 439 LEU A O 1
ATOM 3390 N N . ASP A 1 440 ? 12.805 9.980 -39.478 1.00 95.50 440 ASP A N 1
ATOM 3391 C CA . ASP A 1 440 ? 13.577 9.853 -40.712 1.00 95.50 440 ASP A CA 1
ATOM 3392 C C . ASP A 1 440 ? 15.076 9.593 -40.428 1.00 95.50 440 ASP A C 1
ATOM 3394 O O . ASP A 1 440 ? 15.597 9.903 -39.335 1.00 95.50 440 ASP A O 1
ATOM 3398 N N . PRO A 1 441 ? 15.809 9.026 -41.404 1.00 94.31 441 PRO A N 1
ATOM 3399 C CA . PRO A 1 441 ? 17.241 8.816 -41.281 1.00 94.31 441 PRO A CA 1
ATOM 3400 C C . PRO A 1 441 ? 17.964 10.160 -41.145 1.00 94.31 441 PRO A C 1
ATOM 3402 O O . PRO A 1 441 ? 17.635 11.162 -41.786 1.00 94.31 441 PRO A O 1
ATOM 3405 N N . GLY A 1 442 ? 18.963 10.186 -40.267 1.00 92.56 442 GLY A N 1
ATOM 3406 C CA . GLY A 1 442 ? 19.709 11.393 -39.930 1.00 92.56 442 GLY A CA 1
ATOM 3407 C C . GLY A 1 442 ? 21.146 11.377 -40.449 1.00 92.56 442 GLY A C 1
ATOM 3408 O O . GLY A 1 442 ? 21.678 10.338 -40.844 1.00 92.56 442 GLY A O 1
ATOM 3409 N N . PRO A 1 443 ? 21.834 12.530 -40.432 1.00 94.56 443 PRO A N 1
ATOM 3410 C CA . PRO A 1 443 ? 23.260 12.559 -40.685 1.00 94.56 443 PRO A CA 1
ATOM 3411 C C . PRO A 1 443 ? 24.040 11.825 -39.585 1.00 94.56 443 PRO A C 1
ATOM 3413 O O . PRO A 1 443 ? 23.787 11.996 -38.395 1.00 94.56 443 PRO A O 1
ATOM 3416 N N . THR A 1 444 ? 25.072 11.087 -39.984 1.00 89.88 444 THR A N 1
ATOM 3417 C CA . THR A 1 444 ? 26.017 10.437 -39.068 1.00 89.88 444 THR A CA 1
ATOM 3418 C C . THR A 1 444 ? 27.201 11.360 -38.764 1.00 89.88 444 THR A C 1
ATOM 3420 O O . THR A 1 444 ? 27.572 12.201 -39.587 1.00 89.88 444 THR A O 1
ATOM 3423 N N . SER A 1 445 ? 27.832 11.195 -37.597 1.00 86.50 445 SER A N 1
ATOM 3424 C CA . SER A 1 445 ? 29.074 11.900 -37.205 1.00 86.50 445 SER A CA 1
ATOM 3425 C C . SER A 1 445 ? 28.986 13.436 -37.119 1.00 86.50 445 SER A C 1
ATOM 3427 O O . SER A 1 445 ? 30.006 14.117 -37.032 1.00 86.50 445 SER A O 1
ATOM 3429 N N . ARG A 1 446 ? 27.779 14.007 -37.132 1.00 93.75 446 ARG A N 1
ATOM 3430 C CA . ARG A 1 446 ? 27.516 15.436 -36.912 1.00 93.75 446 ARG A CA 1
ATOM 3431 C C . ARG A 1 446 ? 26.159 15.614 -36.242 1.00 93.75 446 ARG A C 1
ATOM 3433 O O . ARG A 1 446 ? 25.348 14.697 -36.243 1.00 93.75 446 ARG A O 1
ATOM 3440 N N . TRP A 1 447 ? 25.918 16.808 -35.709 1.00 96.69 447 TRP A N 1
ATOM 3441 C CA . TRP A 1 447 ? 24.626 17.156 -35.124 1.00 96.69 447 TRP A CA 1
ATOM 3442 C C . TRP A 1 447 ? 23.536 17.164 -36.193 1.00 96.69 447 TRP A C 1
ATOM 3444 O O . TRP A 1 447 ? 23.630 17.906 -37.176 1.00 96.69 447 TRP A O 1
ATOM 3454 N N . ASP A 1 448 ? 22.504 16.369 -35.964 1.00 97.31 448 ASP A N 1
ATOM 3455 C CA . ASP A 1 448 ? 21.246 16.435 -36.677 1.00 97.31 448 ASP A CA 1
ATOM 3456 C C . ASP A 1 448 ? 20.433 17.608 -36.127 1.00 97.31 448 ASP A C 1
ATOM 3458 O O . ASP A 1 448 ? 20.069 17.655 -34.951 1.00 97.31 448 ASP A O 1
ATOM 3462 N N . ARG A 1 449 ? 20.226 18.604 -36.985 1.00 96.50 449 ARG A N 1
ATOM 3463 C CA . ARG A 1 449 ? 19.483 19.829 -36.672 1.00 96.50 449 ARG A CA 1
ATOM 3464 C C . ARG A 1 449 ? 18.118 19.867 -37.356 1.00 96.50 449 ARG A C 1
ATOM 3466 O O . ARG A 1 449 ? 17.420 20.859 -37.193 1.00 96.50 449 ARG A O 1
ATOM 3473 N N . ALA A 1 450 ? 17.812 18.865 -38.178 1.00 94.75 450 ALA A N 1
ATOM 3474 C CA . ALA A 1 450 ? 16.612 18.832 -39.002 1.00 94.75 450 ALA A CA 1
ATOM 3475 C C . ALA A 1 450 ? 15.572 17.882 -38.412 1.00 94.75 450 ALA A C 1
ATOM 3477 O O . ALA A 1 450 ? 14.404 18.249 -38.334 1.00 94.75 450 ALA A O 1
ATOM 3478 N N . ASN A 1 451 ? 16.001 16.695 -37.974 1.00 95.44 451 ASN A N 1
ATOM 3479 C CA . ASN A 1 451 ? 15.099 15.736 -37.357 1.00 95.44 451 ASN A CA 1
ATOM 3480 C C . ASN A 1 451 ? 14.933 16.007 -35.864 1.00 95.44 451 ASN A C 1
ATOM 3482 O O . ASN A 1 451 ? 15.838 16.489 -35.175 1.00 95.44 451 ASN A O 1
ATOM 3486 N N . GLU A 1 452 ? 13.770 15.617 -35.362 1.00 96.56 452 GLU A N 1
ATOM 3487 C CA . GLU A 1 452 ? 13.404 15.691 -33.957 1.00 96.56 452 GLU A CA 1
ATOM 3488 C C . GLU A 1 452 ? 12.767 14.366 -33.549 1.00 96.56 452 GLU A C 1
ATOM 3490 O O . GLU A 1 452 ? 12.037 13.747 -34.324 1.00 96.56 452 GLU A O 1
ATOM 3495 N N . ILE A 1 453 ? 13.033 13.932 -32.322 1.00 97.56 453 ILE A N 1
ATOM 3496 C CA . ILE A 1 453 ? 12.385 12.759 -31.739 1.00 97.56 453 ILE A CA 1
ATOM 3497 C C . ILE A 1 453 ? 11.260 13.267 -30.851 1.00 97.56 453 ILE A C 1
ATOM 3499 O O . ILE A 1 453 ? 11.515 13.972 -29.879 1.00 97.56 453 ILE A O 1
ATOM 3503 N N . ILE A 1 454 ? 10.017 12.915 -31.169 1.00 97.56 454 ILE A N 1
ATOM 3504 C CA . ILE A 1 454 ? 8.883 13.192 -30.286 1.00 97.56 454 ILE A CA 1
ATOM 3505 C C . ILE A 1 454 ? 8.500 11.881 -29.607 1.00 97.56 454 ILE A C 1
ATOM 3507 O O . ILE A 1 454 ? 8.130 10.919 -30.285 1.00 97.56 454 ILE A O 1
ATOM 3511 N N . VAL A 1 455 ? 8.613 11.840 -28.281 1.00 97.50 455 VAL A N 1
ATOM 3512 C CA . VAL A 1 455 ? 8.381 10.643 -27.464 1.00 97.50 455 VAL A CA 1
ATOM 3513 C C . VAL A 1 455 ? 7.315 10.888 -26.415 1.00 97.50 455 VAL A C 1
ATOM 3515 O O . VAL A 1 455 ? 7.306 11.922 -25.753 1.00 97.50 455 VAL A O 1
ATOM 3518 N N . GLU A 1 456 ? 6.438 9.909 -26.245 1.00 97.44 456 GLU A N 1
ATOM 3519 C CA . GLU A 1 456 ? 5.539 9.810 -25.103 1.00 97.44 456 GLU A CA 1
ATOM 3520 C C . GLU A 1 456 ? 6.186 8.937 -24.027 1.00 97.44 456 GLU A C 1
ATOM 3522 O O . GLU A 1 456 ? 6.648 7.827 -24.312 1.00 97.44 456 GLU A O 1
ATOM 3527 N N . LEU A 1 457 ? 6.225 9.453 -22.801 1.00 95.50 457 LEU A N 1
ATOM 3528 C CA . LEU A 1 457 ? 6.754 8.785 -21.617 1.00 95.50 457 LEU A CA 1
ATOM 3529 C C . LEU A 1 457 ? 5.643 8.524 -20.594 1.00 95.50 457 LEU A C 1
ATOM 3531 O O . LEU A 1 457 ? 4.609 9.194 -20.605 1.00 95.50 457 LEU A O 1
ATOM 3535 N N . PRO A 1 458 ? 5.843 7.586 -19.660 1.00 91.12 458 PRO A N 1
ATOM 3536 C CA . PRO A 1 458 ? 4.998 7.498 -18.482 1.00 91.12 458 PRO A CA 1
ATOM 3537 C C . PRO A 1 458 ? 5.053 8.800 -17.671 1.00 91.12 458 PRO A C 1
ATOM 3539 O O . PRO A 1 458 ? 6.099 9.433 -17.573 1.00 91.12 458 PRO A O 1
ATOM 3542 N N . SER A 1 459 ? 3.944 9.191 -17.036 1.00 84.31 459 SER A N 1
ATOM 3543 C CA . SER A 1 459 ? 3.842 10.466 -16.299 1.00 84.31 459 SER A CA 1
ATOM 3544 C C . SER A 1 459 ? 4.756 10.576 -15.072 1.00 84.31 459 SER A C 1
ATOM 3546 O O . SER A 1 459 ? 4.821 11.639 -14.461 1.00 84.31 459 SER A O 1
ATOM 3548 N N . THR A 1 460 ? 5.402 9.480 -14.667 1.00 83.38 460 THR A N 1
ATOM 3549 C CA . THR A 1 460 ? 6.392 9.448 -13.580 1.00 83.38 460 THR A CA 1
ATOM 3550 C C . THR A 1 460 ? 7.795 9.823 -14.046 1.00 83.38 460 THR A C 1
ATOM 3552 O O . THR A 1 460 ? 8.624 10.155 -13.206 1.00 83.38 460 THR A O 1
ATOM 3555 N N . GLU A 1 461 ? 8.054 9.788 -15.355 1.00 89.50 461 GLU A N 1
ATOM 3556 C CA . GLU A 1 461 ? 9.380 9.995 -15.933 1.00 89.50 461 GLU A CA 1
ATOM 3557 C C . GLU A 1 461 ? 9.520 11.393 -16.533 1.00 89.50 461 GLU A C 1
ATOM 3559 O O . GLU A 1 461 ? 8.558 11.995 -17.017 1.00 89.50 461 GLU A O 1
ATOM 3564 N N . THR A 1 462 ? 10.748 11.910 -16.533 1.00 92.12 462 THR A N 1
ATOM 3565 C CA . THR A 1 462 ? 11.070 13.216 -17.120 1.00 92.12 462 THR A CA 1
ATOM 3566 C C . THR A 1 462 ? 12.399 13.158 -17.860 1.00 92.12 462 THR A C 1
ATOM 3568 O O . THR A 1 462 ? 13.298 12.418 -17.471 1.00 92.12 462 THR A O 1
ATOM 3571 N N . LEU A 1 463 ? 12.531 13.952 -18.925 1.00 95.38 463 LEU A N 1
ATOM 3572 C CA . LEU A 1 463 ? 13.792 14.147 -19.642 1.00 95.38 463 LEU A CA 1
ATOM 3573 C C . LEU A 1 463 ? 14.274 15.579 -19.470 1.00 95.38 463 LEU A C 1
ATOM 3575 O O . LEU A 1 463 ? 13.477 16.5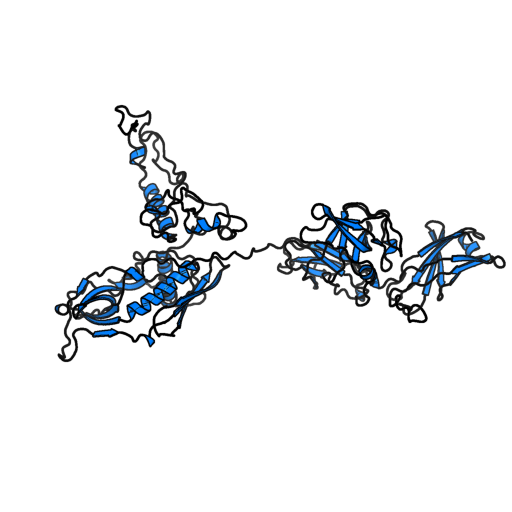15 -19.389 1.00 95.38 463 LEU A O 1
ATOM 3579 N N . GLU A 1 464 ? 15.591 15.750 -19.472 1.00 94.62 464 GLU A N 1
ATOM 3580 C CA . GLU A 1 464 ? 16.232 17.048 -19.306 1.00 94.62 464 GLU A CA 1
ATOM 3581 C C . GLU A 1 464 ? 17.159 17.395 -20.474 1.00 94.62 464 GLU A C 1
ATOM 3583 O O . GLU A 1 464 ? 17.708 16.539 -21.179 1.00 94.62 464 GLU A O 1
ATOM 3588 N N . SER A 1 465 ? 17.333 18.699 -20.668 1.00 97.56 465 SER A N 1
ATOM 3589 C CA . SER A 1 465 ? 18.341 19.230 -21.578 1.00 97.56 465 SER A CA 1
ATOM 3590 C C . SER A 1 465 ? 19.711 19.196 -20.905 1.00 97.56 465 SER A C 1
ATOM 3592 O O . SER A 1 465 ? 19.827 19.451 -19.706 1.00 97.56 465 SER A O 1
ATOM 3594 N N . ARG A 1 466 ? 20.764 18.926 -21.675 1.00 97.50 466 ARG A N 1
ATOM 3595 C CA . ARG A 1 466 ? 22.146 18.926 -21.181 1.00 97.50 466 ARG A CA 1
ATOM 3596 C C . ARG A 1 466 ? 23.035 19.789 -22.058 1.00 97.50 466 ARG A C 1
ATOM 3598 O O . ARG A 1 466 ? 22.830 19.909 -23.265 1.00 97.50 466 ARG A O 1
ATOM 3605 N N . ASP A 1 467 ? 24.060 20.369 -21.442 1.00 97.44 467 ASP A N 1
ATOM 3606 C CA . ASP A 1 467 ? 25.055 21.148 -22.166 1.00 97.44 467 ASP A CA 1
ATOM 3607 C C . ASP A 1 467 ? 25.752 20.298 -23.225 1.00 97.44 467 ASP A C 1
ATOM 3609 O O . ASP A 1 467 ? 26.099 19.136 -23.005 1.00 97.44 467 ASP A O 1
ATOM 3613 N N . ARG A 1 468 ? 26.038 20.920 -24.370 1.00 96.19 468 ARG A N 1
ATOM 3614 C CA . ARG A 1 468 ? 26.638 20.261 -25.535 1.00 96.19 468 ARG A CA 1
ATOM 3615 C C . ARG A 1 468 ? 27.881 19.431 -25.197 1.00 96.19 468 ARG A C 1
ATOM 3617 O O . ARG A 1 468 ? 28.066 18.359 -25.764 1.00 96.19 468 ARG A O 1
ATOM 3624 N N . LEU A 1 469 ? 28.739 19.928 -24.305 1.00 95.94 469 LEU A N 1
ATOM 3625 C CA . LEU A 1 469 ? 29.963 19.227 -23.914 1.00 95.94 469 LEU A CA 1
ATOM 3626 C C . LEU A 1 469 ? 29.667 17.945 -23.122 1.00 95.94 469 LEU A C 1
ATOM 3628 O O . LEU A 1 469 ? 30.345 16.947 -23.330 1.00 95.94 469 LEU A O 1
ATOM 3632 N N . LEU A 1 470 ? 28.642 17.955 -22.265 1.00 96.44 470 LEU A N 1
ATOM 3633 C CA . LEU A 1 470 ? 28.220 16.769 -21.517 1.00 96.44 470 LEU A CA 1
ATOM 3634 C C . LEU A 1 470 ? 27.630 15.714 -22.451 1.00 96.44 470 LEU A C 1
ATOM 3636 O O . LEU A 1 470 ? 27.933 14.536 -22.299 1.00 96.44 470 LEU A O 1
ATOM 3640 N N . VAL A 1 471 ? 26.846 16.131 -23.450 1.00 96.00 471 VAL A N 1
ATOM 3641 C CA . VAL A 1 471 ? 26.310 15.211 -24.466 1.00 96.00 471 VAL A CA 1
ATOM 3642 C C . VAL A 1 471 ? 27.449 14.570 -25.259 1.00 96.00 471 VAL A C 1
ATOM 3644 O O . VAL A 1 471 ? 27.489 13.355 -25.399 1.00 96.00 471 VAL A O 1
ATOM 3647 N N . LEU A 1 472 ? 28.444 15.347 -25.696 1.00 93.06 472 LEU A N 1
ATOM 3648 C CA . LEU A 1 472 ? 29.640 14.787 -26.344 1.00 93.06 472 LEU A CA 1
ATOM 3649 C C . LEU A 1 472 ? 30.457 13.869 -25.417 1.00 93.06 472 LEU A C 1
ATOM 3651 O O . LEU A 1 472 ? 31.182 13.013 -25.907 1.00 93.06 472 LEU A O 1
ATOM 3655 N N . GLY A 1 473 ? 30.330 14.035 -24.099 1.00 90.94 473 GLY A N 1
ATOM 3656 C CA . GLY A 1 473 ? 30.887 13.140 -23.084 1.00 90.94 473 GLY A CA 1
ATOM 3657 C C . GLY A 1 473 ? 30.011 11.926 -22.746 1.00 90.94 473 GLY A C 1
ATOM 3658 O O . GLY A 1 473 ? 30.323 11.229 -21.786 1.00 90.94 473 GLY A O 1
ATOM 3659 N N . GLY A 1 474 ? 28.921 11.677 -23.483 1.00 91.38 474 GLY A N 1
ATOM 3660 C CA . GLY A 1 474 ? 28.053 10.505 -23.308 1.00 91.38 474 GLY A CA 1
ATOM 3661 C C . GLY A 1 474 ? 26.766 10.737 -22.506 1.00 91.38 474 GLY A C 1
ATOM 3662 O O . GLY A 1 474 ? 26.049 9.779 -22.227 1.00 91.38 474 GLY A O 1
ATOM 3663 N N . ALA A 1 475 ? 26.441 11.979 -22.127 1.00 94.50 475 ALA A N 1
ATOM 3664 C CA . ALA A 1 475 ? 25.155 12.287 -21.493 1.00 94.50 475 ALA A CA 1
ATOM 3665 C C . ALA A 1 475 ? 23.981 12.184 -22.485 1.00 94.50 475 ALA A C 1
ATOM 3667 O O . ALA A 1 475 ? 24.183 12.242 -23.701 1.00 94.50 475 ALA A O 1
ATOM 3668 N N . ASN A 1 476 ? 22.754 12.101 -21.953 1.00 96.75 476 ASN A N 1
ATOM 3669 C CA . ASN A 1 476 ? 21.510 12.026 -22.727 1.00 96.75 476 ASN A CA 1
ATOM 3670 C C . ASN A 1 476 ? 21.561 10.936 -23.798 1.00 96.75 476 ASN A C 1
ATOM 3672 O O . ASN A 1 476 ? 21.463 11.221 -24.987 1.00 96.75 476 ASN A O 1
ATOM 3676 N N . LEU A 1 477 ? 21.784 9.699 -23.363 1.00 96.94 477 LEU A N 1
ATOM 3677 C CA . LEU A 1 477 ? 21.913 8.534 -24.226 1.00 96.94 477 LEU A CA 1
ATOM 3678 C C . LEU A 1 477 ? 20.596 7.759 -24.245 1.00 96.94 477 LEU A C 1
ATOM 3680 O O . LEU A 1 477 ? 20.000 7.514 -23.199 1.00 96.94 477 LEU A O 1
ATOM 3684 N N . GLY A 1 478 ? 20.139 7.364 -25.426 1.00 97.44 478 GLY A N 1
ATOM 3685 C CA . GLY A 1 478 ? 18.935 6.559 -25.587 1.00 97.44 478 GLY A CA 1
ATOM 3686 C C . GLY A 1 478 ? 19.031 5.626 -26.782 1.00 97.44 478 GLY A C 1
ATOM 3687 O O . GLY A 1 478 ? 19.918 5.758 -27.623 1.00 97.44 478 GLY A O 1
ATOM 3688 N N . ALA A 1 479 ? 18.107 4.677 -26.855 1.00 98.00 479 ALA A N 1
ATOM 3689 C CA . ALA A 1 479 ? 17.973 3.742 -27.957 1.00 98.00 479 ALA A CA 1
ATOM 3690 C C . ALA A 1 479 ? 16.562 3.799 -28.544 1.00 98.00 479 ALA A C 1
ATOM 3692 O O . ALA A 1 479 ? 15.571 3.805 -27.813 1.00 98.00 479 ALA A O 1
ATOM 3693 N N . VAL A 1 480 ? 16.478 3.808 -29.872 1.00 97.94 480 VAL A N 1
ATOM 3694 C CA . VAL A 1 480 ? 15.230 3.739 -30.634 1.00 97.94 480 VAL A CA 1
ATOM 3695 C C . VAL A 1 480 ? 15.194 2.408 -31.375 1.00 97.94 480 VAL A C 1
ATOM 3697 O O . VAL A 1 480 ? 16.129 2.074 -32.101 1.00 97.94 480 VAL A O 1
ATOM 3700 N N . LYS A 1 481 ? 14.118 1.640 -31.204 1.00 97.38 481 LYS A N 1
ATOM 3701 C CA . LYS A 1 481 ? 13.934 0.359 -31.895 1.00 97.38 481 LYS A CA 1
ATOM 3702 C C . LYS A 1 481 ? 13.371 0.593 -33.291 1.00 97.38 481 LYS A C 1
ATOM 3704 O O . LYS A 1 481 ? 12.328 1.222 -33.424 1.00 97.38 481 LYS A O 1
ATOM 3709 N N . ASN A 1 482 ? 14.020 0.080 -34.327 1.00 95.44 482 ASN A N 1
ATOM 3710 C CA . ASN A 1 482 ? 13.482 0.142 -35.681 1.00 95.44 482 ASN A CA 1
ATOM 3711 C C . ASN A 1 482 ? 12.449 -0.976 -35.939 1.00 95.44 482 ASN A C 1
ATOM 3713 O O . ASN A 1 482 ? 12.216 -1.843 -35.092 1.00 95.44 482 ASN A O 1
ATOM 3717 N N . ALA A 1 483 ? 11.828 -0.970 -37.123 1.00 93.50 483 ALA A N 1
ATOM 3718 C CA . ALA A 1 483 ? 10.795 -1.944 -37.496 1.00 93.50 483 ALA A CA 1
ATOM 3719 C C . ALA A 1 483 ? 11.294 -3.404 -37.545 1.00 93.50 483 ALA A C 1
ATOM 3721 O O . ALA A 1 483 ? 10.504 -4.328 -37.368 1.00 93.50 483 ALA A O 1
ATOM 3722 N N . GLU A 1 484 ? 12.596 -3.612 -37.757 1.00 91.94 484 GLU A N 1
ATOM 3723 C CA . GLU A 1 484 ? 13.245 -4.930 -37.777 1.00 91.94 484 GLU A CA 1
ATOM 3724 C C . GLU A 1 484 ? 13.667 -5.402 -36.375 1.00 91.94 484 GLU A C 1
ATOM 3726 O O . GLU A 1 484 ? 14.152 -6.519 -36.211 1.00 91.94 484 GLU A O 1
ATOM 3731 N N . GLY A 1 485 ? 13.481 -4.565 -35.349 1.00 91.75 485 GLY A N 1
ATOM 3732 C CA . GLY A 1 485 ? 13.860 -4.860 -33.970 1.00 91.75 485 GLY A CA 1
ATOM 3733 C C . GLY A 1 485 ? 15.302 -4.496 -33.609 1.00 91.75 485 GLY A C 1
ATOM 3734 O O . GLY A 1 485 ? 15.714 -4.768 -32.482 1.00 91.75 485 GLY A O 1
ATOM 3735 N N . HIS A 1 486 ? 16.058 -3.870 -34.515 1.00 94.31 486 HIS A N 1
ATOM 3736 C CA . HIS A 1 486 ? 17.404 -3.367 -34.241 1.00 94.31 486 HIS A CA 1
ATOM 3737 C C . HIS A 1 486 ? 17.355 -2.023 -33.507 1.00 94.31 486 HIS A C 1
ATOM 3739 O O . HIS A 1 486 ? 16.456 -1.213 -33.722 1.00 94.31 486 HIS A O 1
ATOM 3745 N N . TRP A 1 487 ? 18.347 -1.772 -32.655 1.00 96.94 487 TRP A N 1
ATOM 3746 C CA . TRP A 1 487 ? 18.428 -0.555 -31.852 1.00 96.94 487 TRP A CA 1
ATOM 3747 C C . TRP A 1 487 ? 19.375 0.470 -32.483 1.00 96.94 487 TRP A C 1
ATOM 3749 O O . TRP A 1 487 ? 20.562 0.201 -32.670 1.00 96.94 487 TRP A O 1
ATOM 3759 N N . GLU A 1 488 ? 18.855 1.659 -32.776 1.00 97.19 488 GLU A N 1
ATOM 3760 C CA . GLU A 1 488 ? 19.658 2.844 -33.063 1.00 97.19 488 GLU A CA 1
ATOM 3761 C C . GLU A 1 488 ? 19.983 3.562 -31.753 1.00 97.19 488 GLU A C 1
ATOM 3763 O O . GLU A 1 488 ? 19.072 3.929 -31.012 1.00 97.19 488 GLU A O 1
ATOM 3768 N N . VAL A 1 489 ? 21.264 3.814 -31.481 1.00 97.31 489 VAL A N 1
ATOM 3769 C CA . VAL A 1 489 ? 21.679 4.611 -30.322 1.00 97.31 489 VAL A CA 1
ATOM 3770 C C . VAL A 1 489 ? 21.733 6.083 -30.717 1.00 97.31 489 VAL A C 1
ATOM 3772 O O . VAL A 1 489 ? 22.402 6.468 -31.681 1.00 97.31 489 VAL A O 1
ATOM 3775 N N . VAL A 1 490 ? 21.037 6.910 -29.945 1.00 97.44 490 VAL A N 1
ATOM 3776 C CA . VAL A 1 490 ? 20.890 8.345 -30.170 1.00 97.44 490 VAL A CA 1
ATOM 3777 C C . VAL A 1 490 ? 21.263 9.133 -28.924 1.00 97.44 490 VAL A C 1
ATOM 3779 O O . VAL A 1 490 ? 21.142 8.648 -27.800 1.00 97.44 490 VAL A O 1
ATOM 3782 N N . GLN A 1 491 ? 21.678 10.379 -29.127 1.00 97.69 491 GLN A N 1
ATOM 3783 C CA . GLN A 1 491 ? 21.786 11.361 -28.055 1.00 97.69 491 GLN A CA 1
ATOM 3784 C C . GLN A 1 491 ? 21.073 12.655 -28.417 1.00 97.69 491 GLN A C 1
ATOM 3786 O O . GLN A 1 491 ? 20.889 12.944 -29.599 1.00 97.69 491 GLN A O 1
ATOM 3791 N N . TRP A 1 492 ? 20.701 13.450 -27.415 1.00 98.25 492 TRP A N 1
ATOM 3792 C CA . TRP A 1 492 ? 20.020 14.733 -27.613 1.00 98.25 492 TRP A CA 1
ATOM 3793 C C . TRP A 1 492 ? 20.573 15.826 -26.703 1.00 98.25 492 TRP A C 1
ATOM 3795 O O . TRP A 1 492 ? 20.951 15.580 -25.556 1.00 98.25 492 TRP A O 1
ATOM 3805 N N . GLN A 1 493 ? 20.583 17.061 -27.203 1.00 98.25 493 GLN A N 1
ATOM 3806 C CA . GLN A 1 493 ? 20.937 18.222 -26.386 1.00 98.25 493 GLN A CA 1
ATOM 3807 C C . GLN A 1 493 ? 19.718 18.810 -25.679 1.00 98.25 493 GLN A C 1
ATOM 3809 O O . GLN A 1 493 ? 19.766 19.065 -24.476 1.00 98.25 493 GLN A O 1
ATOM 3814 N N . ASN A 1 494 ? 18.632 19.015 -26.423 1.00 98.00 494 ASN A N 1
ATOM 3815 C CA . ASN A 1 494 ? 17.437 19.676 -25.916 1.00 98.00 494 ASN A CA 1
ATOM 3816 C C . ASN A 1 494 ? 16.345 18.642 -25.657 1.00 98.00 494 ASN A C 1
ATOM 3818 O O . ASN A 1 494 ? 16.103 17.790 -26.509 1.00 98.00 494 ASN A O 1
ATOM 3822 N N . ALA A 1 495 ? 15.673 18.764 -24.519 1.00 97.88 495 ALA A N 1
ATOM 3823 C CA . ALA A 1 495 ? 14.438 18.067 -24.196 1.00 97.88 495 ALA A CA 1
ATOM 3824 C C . ALA A 1 495 ? 13.397 19.100 -23.753 1.00 97.88 495 ALA A C 1
ATOM 3826 O O . ALA A 1 495 ? 13.584 19.784 -22.745 1.00 97.88 495 ALA A O 1
ATOM 3827 N N . GLU A 1 496 ? 12.319 19.225 -24.522 1.00 97.44 496 GLU A N 1
ATOM 3828 C CA . GLU A 1 496 ? 11.228 20.168 -24.278 1.00 97.44 496 GLU A CA 1
ATOM 3829 C C . GLU A 1 496 ? 9.918 19.404 -24.067 1.00 97.44 496 GLU A C 1
ATOM 3831 O O . GLU A 1 496 ? 9.554 18.563 -24.888 1.00 97.44 496 GLU A O 1
ATOM 3836 N N . LEU A 1 497 ? 9.194 19.696 -22.985 1.00 96.31 497 LEU A N 1
ATOM 3837 C CA . LEU A 1 497 ? 7.867 19.129 -22.743 1.00 96.31 497 LEU A CA 1
ATOM 3838 C C . LEU A 1 497 ? 6.837 19.859 -23.619 1.00 96.31 497 LEU A C 1
ATOM 3840 O O . LEU A 1 497 ? 6.528 21.024 -23.378 1.00 96.31 497 LEU A O 1
ATOM 3844 N N . VAL A 1 498 ? 6.301 19.174 -24.629 1.00 95.75 498 VAL A N 1
ATOM 3845 C CA . VAL A 1 498 ? 5.401 19.753 -25.650 1.00 95.75 498 VAL A CA 1
ATOM 3846 C C . VAL A 1 498 ? 3.932 19.352 -25.477 1.00 95.75 498 VAL A C 1
ATOM 3848 O O . VAL A 1 498 ? 3.061 19.881 -26.165 1.00 95.75 498 VAL A O 1
ATOM 3851 N N . GLY A 1 499 ? 3.638 18.433 -24.556 1.00 90.19 499 GLY A N 1
ATOM 3852 C CA . GLY A 1 499 ? 2.292 17.947 -24.245 1.00 90.19 499 GLY A CA 1
ATOM 3853 C C . GLY A 1 499 ? 2.263 17.159 -22.931 1.00 90.19 499 GLY A C 1
ATOM 3854 O O . GLY A 1 499 ? 3.280 17.061 -22.247 1.00 90.19 499 GLY A O 1
ATOM 3855 N N . SER A 1 500 ? 1.113 16.581 -22.560 1.00 89.06 500 SER A N 1
ATOM 3856 C CA . SER A 1 500 ? 1.022 15.723 -21.364 1.00 89.06 500 SER A CA 1
ATOM 3857 C C . SER A 1 500 ? 1.902 14.490 -21.556 1.00 89.06 500 SER A C 1
ATOM 3859 O O . SER A 1 500 ? 1.606 13.662 -22.412 1.00 89.06 500 SER A O 1
ATOM 3861 N N . SER A 1 501 ? 2.989 14.403 -20.787 1.00 92.44 501 SER A N 1
ATOM 3862 C CA . SER A 1 501 ? 3.991 13.332 -20.869 1.00 92.44 501 SER A CA 1
ATOM 3863 C C . SER A 1 501 ? 4.636 13.152 -22.254 1.00 92.44 501 SER A C 1
ATOM 3865 O O . SER A 1 501 ? 5.115 12.068 -22.577 1.00 92.44 501 SER A O 1
ATOM 3867 N N . GLN A 1 502 ? 4.665 14.203 -23.081 1.00 96.81 502 GLN A N 1
ATOM 3868 C CA . GLN A 1 502 ? 5.282 14.173 -24.409 1.00 96.81 502 GLN A CA 1
ATOM 3869 C C . GLN A 1 502 ? 6.465 15.130 -24.490 1.00 96.81 502 GLN A C 1
ATOM 3871 O O . GLN A 1 502 ? 6.318 16.330 -24.249 1.00 96.81 502 GLN A O 1
ATOM 3876 N N . TYR A 1 503 ? 7.621 14.603 -24.885 1.00 98.00 503 TYR A N 1
ATOM 3877 C CA . TYR A 1 503 ? 8.865 15.348 -25.025 1.00 98.00 503 TYR A CA 1
ATOM 3878 C C . TYR A 1 503 ? 9.300 15.432 -26.484 1.00 98.00 503 TYR A C 1
ATOM 3880 O O . TYR A 1 503 ? 9.292 14.436 -27.205 1.00 98.00 503 TYR A O 1
ATOM 3888 N N . ARG A 1 504 ? 9.730 16.624 -26.900 1.00 98.12 504 ARG A N 1
ATOM 3889 C CA . ARG A 1 504 ? 10.454 16.866 -28.148 1.00 98.12 504 ARG A CA 1
ATOM 3890 C C . ARG A 1 504 ? 11.945 16.917 -27.844 1.00 98.12 504 ARG A C 1
ATOM 3892 O O . ARG A 1 504 ? 12.396 17.763 -27.071 1.00 98.12 504 ARG A O 1
ATOM 3899 N N . LEU A 1 505 ? 12.700 16.025 -28.472 1.00 98.38 505 LEU A N 1
ATOM 3900 C CA . LEU A 1 505 ? 14.152 15.963 -28.400 1.00 98.38 505 LEU A CA 1
ATOM 3901 C C . LEU A 1 505 ? 14.742 16.498 -29.702 1.00 98.38 505 LEU A C 1
ATOM 3903 O O . LEU A 1 505 ? 14.377 16.042 -30.789 1.00 98.38 505 LEU A O 1
ATOM 3907 N N . SER A 1 506 ? 15.653 17.461 -29.599 1.00 97.94 506 SER A N 1
ATOM 3908 C CA . SER A 1 506 ? 16.271 18.112 -30.759 1.00 97.94 506 SER A CA 1
ATOM 3909 C C . SER A 1 506 ? 17.768 18.321 -30.566 1.00 97.94 506 SER A C 1
ATOM 3911 O O . SER A 1 506 ? 18.302 18.156 -29.463 1.00 97.94 506 SER A O 1
ATOM 3913 N N . LEU A 1 507 ? 18.444 18.675 -31.668 1.00 97.38 507 LEU A N 1
ATOM 3914 C CA . LEU A 1 507 ? 19.903 18.642 -31.789 1.00 97.38 507 LEU A CA 1
ATOM 3915 C C . LEU A 1 507 ? 20.406 17.242 -31.433 1.00 97.38 507 LEU A C 1
ATOM 3917 O O . LEU A 1 507 ? 20.903 17.009 -30.334 1.00 97.38 507 LEU A O 1
ATOM 3921 N N . LEU A 1 508 ? 20.220 16.300 -32.354 1.00 97.94 508 LEU A N 1
ATOM 3922 C CA . LEU A 1 508 ? 20.481 14.887 -32.100 1.00 97.94 508 LEU A CA 1
ATOM 3923 C C . LEU A 1 508 ? 21.891 14.490 -32.552 1.00 97.94 508 LEU A C 1
ATOM 3925 O O . LEU A 1 508 ? 22.426 15.030 -33.521 1.00 97.94 508 LEU A O 1
ATOM 3929 N N . LEU A 1 509 ? 22.480 13.500 -31.891 1.00 97.31 509 LEU A N 1
ATOM 3930 C CA . LEU A 1 509 ? 23.576 12.700 -32.435 1.00 97.31 509 LEU A CA 1
ATOM 3931 C C . LEU A 1 509 ? 23.015 11.319 -32.753 1.00 97.31 509 LEU A C 1
ATOM 3933 O O . LEU A 1 509 ? 22.508 10.635 -31.869 1.00 97.31 509 LEU A O 1
ATOM 3937 N N . ARG A 1 510 ? 23.062 10.937 -34.026 1.00 96.56 510 ARG A N 1
ATOM 3938 C CA . ARG A 1 510 ? 22.404 9.736 -34.551 1.00 96.56 510 ARG A CA 1
ATOM 3939 C C . ARG A 1 510 ? 23.411 8.601 -34.750 1.00 96.56 510 ARG A C 1
ATOM 3941 O O . ARG A 1 510 ? 24.602 8.871 -34.945 1.00 96.56 510 ARG A O 1
ATOM 3948 N N . GLY A 1 511 ? 22.945 7.352 -34.705 1.00 94.56 511 GLY A N 1
ATOM 3949 C CA . GLY A 1 511 ? 23.738 6.161 -35.043 1.00 94.56 511 GLY A CA 1
ATOM 3950 C C . GLY A 1 511 ? 25.019 5.983 -34.223 1.00 94.56 511 GLY A C 1
ATOM 3951 O O . GLY A 1 511 ? 26.047 5.565 -34.762 1.00 94.56 511 GLY A O 1
ATOM 3952 N N . GLN A 1 512 ? 24.996 6.354 -32.941 1.00 93.94 512 GLN A N 1
ATOM 3953 C CA . GLN A 1 512 ? 26.176 6.290 -32.077 1.00 93.94 512 GLN A CA 1
ATOM 3954 C C . GLN A 1 512 ? 26.705 4.856 -31.944 1.00 93.94 512 GLN A C 1
ATOM 3956 O O . GLN A 1 512 ? 25.969 3.881 -32.118 1.00 93.94 512 GLN A O 1
ATOM 3961 N N . ALA A 1 513 ? 28.010 4.738 -31.679 1.00 91.62 513 ALA A N 1
ATOM 3962 C CA . ALA A 1 513 ? 28.713 3.467 -31.483 1.00 91.62 513 ALA A CA 1
ATOM 3963 C C . ALA A 1 513 ? 28.520 2.421 -32.606 1.00 91.62 513 ALA A C 1
ATOM 3965 O O . ALA A 1 513 ? 28.602 1.219 -32.364 1.00 91.62 513 ALA A O 1
ATOM 3966 N N . GLY A 1 514 ? 28.297 2.857 -33.853 1.00 91.06 514 GLY A N 1
ATOM 3967 C CA . GLY A 1 514 ? 28.194 1.940 -34.993 1.00 91.06 514 GLY A CA 1
ATOM 3968 C C . GLY A 1 514 ? 26.783 1.459 -35.324 1.00 91.06 514 GLY A C 1
ATOM 3969 O O . GLY A 1 514 ? 26.625 0.427 -35.981 1.00 91.06 514 GLY A O 1
ATOM 3970 N N . THR A 1 515 ? 25.757 2.156 -34.835 1.00 94.88 515 THR A N 1
ATOM 3971 C CA . THR A 1 515 ? 24.349 1.807 -35.075 1.00 94.88 515 THR A CA 1
ATOM 3972 C C . THR A 1 515 ? 23.754 2.523 -36.285 1.00 94.88 515 THR A C 1
ATOM 3974 O O . THR A 1 515 ? 22.538 2.592 -36.431 1.00 94.88 515 THR A O 1
ATOM 3977 N N . GLU A 1 516 ? 24.584 3.034 -37.199 1.00 93.31 516 GLU A N 1
ATOM 3978 C CA . GLU A 1 516 ? 24.120 3.835 -38.334 1.00 93.31 516 GLU A CA 1
ATOM 3979 C C . GLU A 1 516 ? 23.171 3.057 -39.256 1.00 93.31 516 GLU A C 1
ATOM 3981 O O . GLU A 1 516 ? 22.209 3.628 -39.753 1.00 93.31 516 GLU A O 1
ATOM 3986 N N . ALA A 1 517 ? 23.379 1.750 -39.448 1.00 90.94 517 ALA A N 1
ATOM 3987 C CA . ALA A 1 517 ? 22.460 0.944 -40.260 1.00 90.94 517 ALA A CA 1
ATOM 3988 C C . ALA A 1 517 ? 21.216 0.450 -39.499 1.00 90.94 517 ALA A C 1
ATOM 3990 O O . ALA A 1 517 ? 20.387 -0.235 -40.087 1.00 90.94 517 ALA A O 1
ATOM 3991 N N . ALA A 1 518 ? 21.087 0.765 -38.205 1.00 94.06 518 ALA A N 1
ATOM 3992 C CA . ALA A 1 518 ? 19.841 0.554 -37.471 1.00 94.06 518 ALA A CA 1
ATOM 3993 C C . ALA A 1 518 ? 18.854 1.720 -37.667 1.00 94.06 518 ALA A C 1
ATOM 3995 O O . ALA A 1 518 ? 17.686 1.571 -37.312 1.00 94.06 518 ALA A O 1
ATOM 3996 N N . MET A 1 519 ? 19.286 2.846 -38.258 1.00 94.69 519 MET A N 1
ATOM 3997 C CA . MET A 1 519 ? 18.386 3.933 -38.655 1.00 94.69 519 MET A CA 1
ATOM 3998 C C . MET A 1 519 ? 17.335 3.409 -39.638 1.00 94.69 519 MET A C 1
ATOM 4000 O O . MET A 1 519 ? 17.682 2.932 -40.717 1.00 94.69 519 MET A O 1
ATOM 4004 N N . GLY A 1 520 ? 16.057 3.498 -39.269 1.00 90.19 520 GLY A N 1
ATOM 4005 C CA . GLY A 1 520 ? 14.958 3.218 -40.186 1.00 90.19 520 GLY A CA 1
ATOM 4006 C C . GLY A 1 520 ? 14.775 4.336 -41.213 1.00 90.19 520 GLY A C 1
ATOM 4007 O O . GLY A 1 520 ? 15.161 5.480 -40.971 1.00 90.19 520 GLY A O 1
ATOM 4008 N N . ASP A 1 521 ? 14.138 4.006 -42.335 1.00 90.50 521 ASP A N 1
ATOM 4009 C CA . ASP A 1 521 ? 13.780 4.958 -43.391 1.00 90.50 521 ASP A CA 1
ATOM 4010 C C . ASP A 1 521 ? 12.273 4.912 -43.712 1.00 90.50 521 ASP A C 1
ATOM 4012 O O . ASP A 1 521 ? 11.866 4.281 -44.693 1.00 90.50 521 ASP A O 1
ATOM 4016 N N . PRO A 1 522 ? 11.412 5.522 -42.868 1.00 94.25 522 PRO A N 1
ATOM 4017 C CA . PRO A 1 522 ? 11.671 6.019 -41.510 1.00 94.25 522 PRO A CA 1
ATOM 4018 C C . PRO A 1 522 ? 11.513 4.930 -40.436 1.00 94.25 522 PRO A C 1
ATOM 4020 O O . PRO A 1 522 ? 10.881 3.892 -40.646 1.00 94.25 522 PRO A O 1
ATOM 4023 N N . THR A 1 523 ? 11.995 5.197 -39.222 1.00 96.56 523 THR A N 1
ATOM 4024 C CA . THR A 1 523 ? 11.561 4.446 -38.036 1.00 96.56 523 THR A CA 1
ATOM 4025 C C . THR A 1 523 ? 10.102 4.808 -37.713 1.00 96.56 523 THR A C 1
ATOM 4027 O O . THR A 1 523 ? 9.795 5.992 -37.551 1.00 96.56 523 THR A O 1
ATOM 4030 N N . PRO A 1 524 ? 9.176 3.836 -37.619 1.00 96.75 524 PRO A N 1
ATOM 4031 C CA . PRO A 1 524 ? 7.745 4.124 -37.560 1.00 96.75 524 PRO A CA 1
ATOM 4032 C C . PRO A 1 524 ? 7.287 4.688 -36.207 1.00 96.75 524 PRO A C 1
ATOM 4034 O O . PRO A 1 524 ? 7.894 4.443 -35.162 1.00 96.75 524 PRO A O 1
ATOM 4037 N N . ILE A 1 525 ? 6.147 5.383 -36.221 1.00 97.31 525 ILE A N 1
ATOM 4038 C CA . ILE A 1 525 ? 5.400 5.757 -35.011 1.00 97.31 525 ILE A CA 1
ATOM 4039 C C . ILE A 1 525 ? 5.103 4.521 -34.139 1.00 97.31 525 ILE A C 1
ATOM 4041 O O . ILE A 1 525 ? 4.863 3.428 -34.650 1.00 97.31 525 ILE A O 1
ATOM 4045 N N . GLY A 1 526 ? 5.116 4.688 -32.817 1.00 96.81 526 GLY A N 1
ATOM 4046 C CA . GLY A 1 526 ? 4.872 3.625 -31.837 1.00 96.81 526 GLY A CA 1
ATOM 4047 C C . GLY A 1 526 ? 6.103 2.784 -31.480 1.00 96.81 526 GLY A C 1
ATOM 4048 O O . GLY A 1 526 ? 6.031 1.994 -30.531 1.00 96.81 526 GLY A O 1
ATOM 4049 N N . SER A 1 527 ? 7.219 2.977 -32.194 1.00 97.62 527 SER A N 1
ATOM 4050 C CA . SER A 1 527 ? 8.510 2.344 -31.905 1.00 97.62 527 SER A CA 1
ATOM 4051 C C . SER A 1 527 ? 8.990 2.657 -30.492 1.00 97.62 527 SER A C 1
ATOM 4053 O O . SER A 1 527 ? 8.830 3.782 -30.013 1.00 97.62 527 SER A O 1
ATOM 4055 N N . THR A 1 528 ? 9.588 1.666 -29.831 1.00 97.94 528 THR A N 1
ATOM 4056 C CA . THR A 1 528 ? 10.095 1.812 -28.464 1.00 97.94 528 THR A CA 1
ATOM 4057 C C . THR A 1 528 ? 11.277 2.780 -28.427 1.00 97.94 528 THR A C 1
ATOM 4059 O O . THR A 1 528 ? 12.211 2.667 -29.223 1.00 97.94 528 THR A O 1
ATOM 4062 N N . PHE A 1 529 ? 11.246 3.693 -27.461 1.00 98.12 529 PHE A N 1
ATOM 4063 C CA . PHE A 1 529 ? 12.370 4.528 -27.057 1.00 98.12 529 PHE A CA 1
ATOM 4064 C C . PHE A 1 529 ? 12.752 4.170 -25.621 1.00 98.12 529 PHE A C 1
ATOM 4066 O O . PHE A 1 529 ? 11.876 4.077 -24.768 1.00 98.12 529 PHE A O 1
ATOM 4073 N N . ALA A 1 530 ? 14.032 3.973 -25.336 1.00 97.94 530 ALA A N 1
ATOM 4074 C CA . ALA A 1 530 ? 14.512 3.697 -23.985 1.00 97.94 530 ALA A CA 1
ATOM 4075 C C . ALA A 1 530 ? 15.727 4.568 -23.669 1.00 97.94 530 ALA A C 1
ATOM 4077 O O . ALA A 1 530 ? 16.636 4.679 -24.491 1.00 97.94 530 ALA A O 1
ATOM 4078 N N . VAL A 1 531 ? 15.756 5.182 -22.489 1.00 97.62 531 VAL A N 1
ATOM 4079 C CA . VAL A 1 531 ? 16.936 5.916 -22.008 1.00 97.62 531 VAL A CA 1
ATOM 4080 C C . VAL A 1 531 ? 17.964 4.917 -21.488 1.00 97.62 531 VAL A C 1
ATOM 4082 O O . VAL A 1 531 ? 17.613 3.949 -20.818 1.00 97.62 531 VAL A O 1
ATOM 4085 N N . ILE A 1 532 ? 19.235 5.144 -21.811 1.00 96.62 532 ILE A N 1
ATOM 4086 C CA . ILE A 1 532 ? 20.349 4.307 -21.368 1.00 96.62 532 ILE A CA 1
ATOM 4087 C C . ILE A 1 532 ? 21.044 5.011 -20.204 1.00 96.62 532 ILE A C 1
ATOM 4089 O O . ILE A 1 532 ? 21.862 5.916 -20.387 1.00 96.62 532 ILE A O 1
ATOM 4093 N N . ASP A 1 533 ? 20.728 4.571 -18.992 1.00 93.62 533 ASP A N 1
ATOM 4094 C CA . ASP A 1 533 ? 21.266 5.102 -17.744 1.00 93.62 533 ASP A CA 1
ATOM 4095 C C . ASP A 1 533 ? 21.502 3.958 -16.723 1.00 93.62 533 ASP A C 1
ATOM 4097 O O . ASP A 1 533 ? 21.302 2.787 -17.056 1.00 93.62 533 ASP A O 1
ATOM 4101 N N . PRO A 1 534 ? 21.981 4.244 -15.496 1.00 93.44 534 PRO A N 1
ATOM 4102 C CA . PRO A 1 534 ? 22.236 3.213 -14.485 1.00 93.44 534 PRO A CA 1
ATOM 4103 C C . PRO A 1 534 ? 21.014 2.417 -13.982 1.00 93.44 534 PRO A C 1
ATOM 4105 O O . PRO A 1 534 ? 21.207 1.511 -13.177 1.00 93.44 534 PRO A O 1
ATOM 4108 N N . SER A 1 535 ? 19.781 2.739 -14.394 1.00 93.88 535 SER A N 1
ATOM 4109 C CA . SER A 1 535 ? 18.589 1.933 -14.073 1.00 93.88 535 SER A CA 1
ATOM 4110 C C . SER A 1 535 ? 18.521 0.627 -14.871 1.00 93.88 535 SER A C 1
ATOM 4112 O O . SER A 1 535 ? 17.876 -0.328 -14.435 1.00 93.88 535 SER A O 1
ATOM 4114 N N . LEU A 1 536 ? 19.203 0.558 -16.021 1.00 96.06 536 LEU A N 1
ATOM 4115 C CA . LEU A 1 536 ? 19.292 -0.653 -16.831 1.00 96.06 536 LEU A CA 1
ATOM 4116 C C . LEU A 1 536 ? 20.259 -1.647 -16.186 1.00 96.06 536 LEU A C 1
ATOM 4118 O O . LEU A 1 536 ? 21.351 -1.287 -15.748 1.00 96.06 536 LEU A O 1
ATOM 4122 N N . VAL A 1 537 ? 19.877 -2.922 -16.185 1.00 97.06 537 VAL A N 1
ATOM 4123 C CA . VAL A 1 537 ? 20.690 -4.005 -15.618 1.00 97.06 537 VAL A CA 1
ATOM 4124 C C . VAL A 1 537 ? 21.252 -4.861 -16.742 1.00 97.06 537 VAL A C 1
ATOM 4126 O O . VAL A 1 537 ? 20.517 -5.278 -17.634 1.00 97.06 537 VAL A O 1
ATOM 4129 N N . GLN A 1 538 ? 22.553 -5.143 -16.709 1.00 95.94 538 GLN A N 1
ATOM 4130 C CA . GLN A 1 538 ? 23.163 -6.067 -17.659 1.00 95.94 538 GLN A CA 1
ATOM 4131 C C . GLN A 1 538 ? 22.828 -7.515 -17.288 1.00 95.94 538 GLN A C 1
ATOM 4133 O O . GLN A 1 538 ? 23.015 -7.925 -16.144 1.00 95.94 538 GLN A O 1
ATOM 4138 N N . SER A 1 539 ? 22.335 -8.278 -18.264 1.00 96.56 539 SER A N 1
ATOM 4139 C CA . SER A 1 539 ? 21.971 -9.685 -18.078 1.00 96.56 539 SER A CA 1
ATOM 4140 C C . SER A 1 539 ? 23.180 -10.558 -17.718 1.00 96.56 539 SER A C 1
ATOM 4142 O O . SER A 1 539 ? 24.308 -10.286 -18.129 1.00 96.56 539 SER A O 1
ATOM 4144 N N . SER A 1 540 ? 22.929 -11.663 -17.011 1.00 95.25 540 SER A N 1
ATOM 4145 C CA . SER A 1 540 ? 23.939 -12.681 -16.686 1.00 95.25 540 SER A CA 1
ATOM 4146 C C . SER A 1 540 ? 24.172 -13.719 -17.798 1.00 95.25 540 SER A C 1
ATOM 4148 O O . SER A 1 540 ? 24.805 -14.750 -17.558 1.00 95.25 540 SER A O 1
ATOM 4150 N N . LEU A 1 541 ? 23.680 -13.465 -19.019 1.00 94.69 541 LEU A N 1
ATOM 4151 C CA . LEU A 1 541 ? 23.904 -14.302 -20.203 1.00 94.69 541 LEU A CA 1
ATOM 4152 C C . LEU A 1 541 ? 25.397 -14.582 -20.419 1.00 94.69 541 LEU A C 1
ATOM 4154 O O . LEU A 1 541 ? 26.184 -13.656 -20.590 1.00 94.69 541 LEU A O 1
ATOM 4158 N N . ALA A 1 542 ? 25.786 -15.857 -20.480 1.00 94.00 542 ALA A N 1
ATOM 4159 C CA . ALA A 1 542 ? 27.180 -16.230 -20.688 1.00 94.00 542 ALA A CA 1
ATOM 4160 C C . ALA A 1 542 ? 27.599 -16.104 -22.170 1.00 94.00 542 ALA A C 1
ATOM 4162 O O . ALA A 1 542 ? 26.776 -16.304 -23.069 1.00 94.00 542 ALA A O 1
ATOM 4163 N N . PRO A 1 543 ? 28.896 -15.892 -22.480 1.00 92.81 543 PRO A N 1
ATOM 4164 C CA . PRO A 1 543 ? 29.366 -15.775 -23.865 1.00 92.81 543 PRO A CA 1
ATOM 4165 C C . PRO A 1 543 ? 29.024 -16.980 -24.756 1.00 92.81 543 PRO A C 1
ATOM 4167 O O . PRO A 1 543 ? 28.778 -16.818 -25.950 1.00 92.81 543 PRO A O 1
ATOM 4170 N N . SER A 1 544 ? 28.999 -18.190 -24.185 1.00 92.69 544 SER A N 1
ATOM 4171 C CA . SER A 1 544 ? 28.670 -19.436 -24.895 1.00 92.69 544 SER A CA 1
ATOM 4172 C C . SER A 1 544 ? 27.184 -19.588 -25.224 1.00 92.69 544 SER A C 1
ATOM 4174 O O . SER A 1 544 ? 26.825 -20.448 -26.021 1.00 92.69 544 SER A O 1
ATOM 4176 N N . GLU A 1 545 ? 26.319 -18.793 -24.594 1.00 92.44 545 GLU A N 1
ATOM 4177 C CA . GLU A 1 545 ? 24.864 -18.842 -24.763 1.00 92.44 545 GLU A CA 1
ATOM 4178 C C . GLU A 1 545 ? 24.363 -17.904 -25.877 1.00 92.44 545 GLU A C 1
ATOM 4180 O O . GLU A 1 545 ? 23.176 -17.883 -26.205 1.00 92.44 545 GLU A O 1
ATOM 4185 N N . ARG A 1 546 ? 25.273 -17.135 -26.483 1.00 92.44 546 ARG A N 1
ATOM 4186 C CA . ARG A 1 546 ? 24.999 -16.202 -27.578 1.00 92.44 546 ARG A CA 1
ATOM 4187 C C . ARG A 1 546 ? 24.363 -16.911 -28.778 1.00 92.44 546 ARG A C 1
ATOM 4189 O O . ARG A 1 546 ? 24.796 -17.982 -29.194 1.00 92.44 546 ARG A O 1
ATOM 4196 N N . GLY A 1 547 ? 23.348 -16.282 -29.361 1.00 91.56 547 GLY A N 1
ATOM 4197 C CA . GLY A 1 547 ? 22.602 -16.786 -30.514 1.00 91.56 547 GLY A CA 1
ATOM 4198 C C . GLY A 1 547 ? 21.604 -17.903 -30.195 1.00 91.56 547 GLY A C 1
ATOM 4199 O O . GLY A 1 547 ? 20.802 -18.246 -31.061 1.00 91.56 547 GLY A O 1
ATOM 4200 N N . LEU A 1 548 ? 21.599 -18.449 -28.974 1.00 93.56 548 LEU A N 1
ATOM 4201 C CA . LEU A 1 548 ? 20.587 -19.415 -28.559 1.00 93.56 548 LEU A CA 1
ATOM 4202 C C . LEU A 1 548 ? 19.263 -18.701 -28.272 1.00 93.56 548 LEU A C 1
ATOM 4204 O O . LEU A 1 548 ? 19.232 -17.610 -27.699 1.00 93.56 548 LEU A O 1
ATOM 4208 N N . ALA A 1 549 ? 18.158 -19.331 -28.664 1.00 94.88 549 ALA A N 1
ATOM 4209 C CA . ALA A 1 549 ? 16.828 -18.856 -28.322 1.00 94.88 549 ALA A CA 1
ATOM 4210 C C . ALA A 1 549 ? 16.506 -19.238 -26.873 1.00 94.88 549 ALA A C 1
ATOM 4212 O O . ALA A 1 549 ? 16.446 -20.422 -26.539 1.00 94.88 549 ALA A O 1
ATOM 4213 N N . PHE A 1 550 ? 16.271 -18.237 -26.027 1.00 95.94 550 PHE A N 1
ATOM 4214 C CA . PHE A 1 550 ? 15.807 -18.434 -24.659 1.00 95.94 550 PHE A CA 1
ATOM 4215 C C . PHE A 1 550 ? 14.420 -17.835 -24.467 1.00 95.94 550 PHE A C 1
ATOM 4217 O O . PHE A 1 550 ? 14.095 -16.789 -25.029 1.00 95.94 550 PHE A O 1
ATOM 4224 N N . THR A 1 551 ? 13.618 -18.472 -23.620 1.00 97.00 551 THR A N 1
ATOM 4225 C CA . THR A 1 551 ? 12.410 -17.878 -23.056 1.00 97.00 551 THR A CA 1
ATOM 4226 C C . THR A 1 551 ? 12.799 -17.031 -21.853 1.00 97.00 551 THR A C 1
ATOM 4228 O O . THR A 1 551 ? 13.265 -17.552 -20.838 1.00 97.00 551 THR A O 1
ATOM 4231 N N . TRP A 1 552 ? 12.581 -15.730 -21.965 1.00 96.88 552 TRP A N 1
ATOM 4232 C CA . TRP A 1 552 ? 12.718 -14.745 -20.904 1.00 96.88 552 TRP A CA 1
ATOM 4233 C C . TRP A 1 552 ? 11.362 -14.567 -20.242 1.00 96.88 552 TRP A C 1
ATOM 4235 O O . TRP A 1 552 ? 10.372 -14.328 -20.930 1.00 96.88 552 TRP A O 1
ATOM 4245 N N . LYS A 1 553 ? 11.302 -14.704 -18.922 1.00 97.44 553 LYS A N 1
ATOM 4246 C CA . LYS A 1 553 ? 10.077 -14.581 -18.135 1.00 97.44 553 LYS A CA 1
ATOM 4247 C C . LYS A 1 553 ? 10.283 -13.547 -17.037 1.00 97.44 553 LYS A C 1
ATOM 4249 O O . LYS A 1 553 ? 11.261 -13.637 -16.307 1.00 97.44 553 LYS A O 1
ATOM 4254 N N . TRP A 1 554 ? 9.387 -12.575 -16.912 1.00 97.94 554 TRP A N 1
ATOM 4255 C CA . TRP A 1 554 ? 9.549 -11.465 -15.971 1.00 97.94 554 TRP A CA 1
ATOM 4256 C C . TRP A 1 554 ? 8.239 -11.084 -15.290 1.00 97.94 554 TRP A C 1
ATOM 4258 O O . TRP A 1 554 ? 7.156 -11.292 -15.839 1.00 97.94 554 TRP A O 1
ATOM 4268 N N . GLY A 1 555 ? 8.341 -10.529 -14.088 1.00 96.94 555 GLY A N 1
ATOM 4269 C CA . GLY A 1 555 ? 7.197 -10.123 -13.279 1.00 96.94 555 GLY A CA 1
ATOM 4270 C C . GLY A 1 555 ? 7.628 -9.400 -12.002 1.00 96.94 555 GLY A C 1
ATOM 4271 O O . GLY A 1 555 ? 8.830 -9.231 -11.770 1.00 96.94 555 GLY A O 1
ATOM 4272 N N . PRO A 1 556 ? 6.667 -8.945 -11.180 1.00 94.88 556 PRO A N 1
ATOM 4273 C CA . PRO A 1 556 ? 6.962 -8.271 -9.921 1.00 94.88 556 PRO A CA 1
ATOM 4274 C C . PRO A 1 556 ? 7.776 -9.171 -8.992 1.00 94.88 556 PRO A C 1
ATOM 4276 O O . PRO A 1 556 ? 7.368 -10.298 -8.710 1.00 94.88 556 PRO A O 1
ATOM 4279 N N . ALA A 1 557 ? 8.896 -8.668 -8.470 1.00 91.75 557 ALA A N 1
ATOM 4280 C CA . ALA A 1 557 ? 9.796 -9.460 -7.624 1.00 91.75 557 ALA A CA 1
ATOM 4281 C C . ALA A 1 557 ? 9.126 -9.957 -6.324 1.00 91.75 557 ALA A C 1
ATOM 4283 O O . ALA A 1 557 ? 9.530 -10.971 -5.759 1.00 91.75 557 ALA A O 1
ATOM 4284 N N . ILE A 1 558 ? 8.075 -9.264 -5.876 1.00 89.00 558 ILE A N 1
ATOM 4285 C CA . ILE A 1 558 ? 7.289 -9.587 -4.677 1.00 89.00 558 ILE A CA 1
ATOM 4286 C C . ILE A 1 558 ? 6.232 -10.690 -4.891 1.00 89.00 558 ILE A C 1
ATOM 4288 O O . ILE A 1 558 ? 5.557 -11.078 -3.937 1.00 89.00 558 ILE A O 1
ATOM 4292 N N . LYS A 1 559 ? 6.033 -11.174 -6.127 1.00 90.12 559 LYS A N 1
ATOM 4293 C CA . LYS A 1 559 ? 5.019 -12.183 -6.484 1.00 90.12 559 LYS A CA 1
ATOM 4294 C C . LYS A 1 559 ? 5.676 -13.497 -6.930 1.00 90.12 559 LYS A C 1
ATOM 4296 O O . LYS A 1 559 ? 6.757 -13.469 -7.518 1.00 90.12 559 LYS A O 1
ATOM 4301 N N . PRO A 1 560 ? 5.028 -14.655 -6.707 1.00 91.44 560 PRO A N 1
ATOM 4302 C CA . PRO A 1 560 ? 5.535 -15.932 -7.201 1.00 91.44 560 PRO A CA 1
ATOM 4303 C C . PRO A 1 560 ? 5.470 -16.002 -8.738 1.00 91.44 560 PRO A C 1
ATOM 4305 O O . PRO A 1 560 ? 4.629 -15.359 -9.359 1.00 91.44 560 PRO A O 1
ATOM 4308 N N . ILE A 1 561 ? 6.364 -16.784 -9.356 1.00 92.12 561 ILE A N 1
ATOM 4309 C CA . ILE A 1 561 ? 6.581 -16.837 -10.821 1.00 92.12 561 ILE A CA 1
ATOM 4310 C C . ILE A 1 561 ? 5.371 -17.330 -11.640 1.00 92.12 561 ILE A C 1
ATOM 4312 O O . ILE A 1 561 ? 5.335 -17.187 -12.865 1.00 92.12 561 ILE A O 1
ATOM 4316 N N . ASP A 1 562 ? 4.402 -17.972 -11.000 1.00 89.88 562 ASP A N 1
ATOM 4317 C CA . ASP A 1 562 ? 3.159 -18.478 -11.588 1.00 89.88 562 ASP A CA 1
ATOM 4318 C C . ASP A 1 562 ? 1.991 -17.480 -11.511 1.00 89.88 562 ASP A C 1
ATOM 4320 O O . ASP A 1 562 ? 0.939 -17.731 -12.102 1.00 89.88 562 ASP A O 1
ATOM 4324 N N . ASP A 1 563 ? 2.179 -16.336 -10.850 1.00 93.25 563 ASP A N 1
ATOM 4325 C CA . ASP A 1 563 ? 1.178 -15.276 -10.755 1.00 93.25 563 ASP A CA 1
ATOM 4326 C C . ASP A 1 563 ? 0.842 -14.690 -12.150 1.00 93.25 563 ASP A C 1
ATOM 4328 O O . ASP A 1 563 ? 1.732 -14.519 -12.993 1.00 93.25 563 ASP A O 1
ATOM 4332 N N . PRO A 1 564 ? -0.434 -14.346 -12.428 1.00 91.62 564 PRO A N 1
ATOM 4333 C CA . PRO A 1 564 ? -0.872 -13.826 -13.729 1.00 91.62 564 PRO A CA 1
ATOM 4334 C C . PRO A 1 564 ? -0.227 -12.495 -14.146 1.00 91.62 564 PRO A C 1
ATOM 4336 O O . PRO A 1 564 ? -0.395 -12.078 -15.298 1.00 91.62 564 PRO A O 1
ATOM 4339 N N . THR A 1 565 ? 0.474 -11.807 -13.239 1.00 93.56 565 THR A N 1
ATOM 4340 C CA . THR A 1 565 ? 1.261 -10.599 -13.533 1.00 93.56 565 THR A CA 1
ATOM 4341 C C . THR A 1 565 ? 2.556 -10.886 -14.301 1.00 93.56 565 THR A C 1
ATOM 4343 O O . THR A 1 565 ? 3.108 -9.974 -14.922 1.00 93.56 565 THR A O 1
ATOM 4346 N N . TRP A 1 566 ? 3.019 -12.138 -14.314 1.00 95.38 566 TRP A N 1
ATOM 4347 C CA . TRP A 1 566 ? 4.216 -12.546 -15.040 1.00 95.38 566 TRP A CA 1
ATOM 4348 C C . TRP A 1 566 ? 3.964 -12.693 -16.540 1.00 95.38 566 TRP A C 1
ATOM 4350 O O . TRP A 1 566 ? 2.918 -13.164 -16.988 1.00 95.38 566 TRP A O 1
ATOM 4360 N N . GLN A 1 567 ? 4.961 -12.314 -17.331 1.00 96.12 567 GLN A N 1
ATOM 4361 C CA . GLN A 1 567 ? 4.947 -12.348 -18.791 1.00 96.12 567 GLN A CA 1
ATOM 4362 C C . GLN A 1 567 ? 6.170 -13.096 -19.315 1.00 96.12 567 GLN A C 1
ATOM 4364 O O . GLN A 1 567 ? 7.153 -13.257 -18.593 1.00 96.12 567 GLN A O 1
ATOM 4369 N N . ALA A 1 568 ? 6.104 -13.584 -20.555 1.00 95.94 568 ALA A N 1
ATOM 4370 C CA . ALA A 1 568 ? 7.209 -14.297 -21.182 1.00 95.94 568 ALA A CA 1
ATOM 4371 C C . ALA A 1 568 ? 7.354 -13.958 -22.671 1.00 95.94 568 ALA A C 1
ATOM 4373 O O . ALA A 1 568 ? 6.369 -13.696 -23.358 1.00 95.94 568 ALA A O 1
ATOM 4374 N N . MET A 1 569 ? 8.591 -14.004 -23.159 1.00 95.44 569 MET A N 1
ATOM 4375 C CA . MET A 1 569 ? 8.992 -13.733 -24.539 1.00 95.44 569 MET A CA 1
ATOM 4376 C C . MET A 1 569 ? 10.173 -14.629 -24.898 1.00 95.44 569 MET A C 1
ATOM 4378 O O . MET A 1 569 ? 11.098 -14.781 -24.105 1.00 95.44 569 MET A O 1
ATOM 4382 N N . THR A 1 570 ? 10.183 -15.186 -26.106 1.00 95.69 570 THR A N 1
ATOM 4383 C CA . THR A 1 570 ? 11.366 -15.872 -26.635 1.00 95.69 570 THR A CA 1
ATOM 4384 C C . THR A 1 570 ? 12.222 -14.888 -27.423 1.00 95.69 570 THR A C 1
ATOM 4386 O O . THR A 1 570 ? 11.718 -14.224 -28.325 1.00 95.69 570 THR A O 1
ATOM 4389 N N . ALA A 1 571 ? 13.510 -14.803 -27.093 1.00 93.94 571 ALA A N 1
ATOM 4390 C CA . ALA A 1 571 ? 14.468 -13.948 -27.784 1.00 93.94 571 ALA A CA 1
ATOM 4391 C C . ALA A 1 571 ? 15.845 -14.621 -27.866 1.00 93.94 571 ALA A C 1
ATOM 4393 O O . ALA A 1 571 ? 16.273 -15.306 -26.932 1.00 93.94 571 ALA A O 1
ATOM 4394 N N . SER A 1 572 ? 16.539 -14.403 -28.983 1.00 94.25 572 SER A N 1
ATOM 4395 C CA . SER A 1 572 ? 17.937 -14.788 -29.194 1.00 94.25 572 SER A CA 1
ATOM 4396 C C . SER A 1 572 ? 18.813 -13.543 -29.224 1.00 94.25 572 SER A C 1
ATOM 4398 O O . SER A 1 572 ? 18.517 -12.610 -29.969 1.00 94.25 572 SER A O 1
ATOM 4400 N N . ILE A 1 573 ? 19.896 -13.542 -28.450 1.00 95.50 573 ILE A N 1
ATOM 4401 C CA . ILE A 1 573 ? 20.786 -12.383 -28.329 1.00 95.50 573 ILE A CA 1
ATOM 4402 C C . ILE A 1 573 ? 22.020 -12.593 -29.196 1.00 95.50 573 ILE A C 1
ATOM 4404 O O . ILE A 1 573 ? 22.728 -13.589 -29.040 1.00 95.50 573 ILE A O 1
ATOM 4408 N N . ALA A 1 574 ? 22.275 -11.674 -30.124 1.00 94.19 574 ALA A N 1
ATOM 4409 C CA . ALA A 1 574 ? 23.382 -11.776 -31.064 1.00 94.19 574 ALA A CA 1
ATOM 4410 C C . ALA A 1 574 ? 24.718 -11.379 -30.426 1.00 94.19 574 ALA A C 1
ATOM 4412 O O . ALA A 1 574 ? 25.754 -11.890 -30.862 1.00 94.19 574 ALA A O 1
ATOM 4413 N N . GLY A 1 575 ? 24.692 -10.514 -29.405 1.00 94.81 575 GLY A N 1
ATOM 4414 C CA . GLY A 1 575 ? 25.864 -9.969 -28.722 1.00 94.81 575 GLY A CA 1
ATOM 4415 C C . GLY A 1 575 ? 26.514 -8.865 -29.551 1.00 94.81 575 GLY A C 1
ATOM 4416 O O . GLY A 1 575 ? 27.669 -8.993 -29.959 1.00 94.81 575 GLY A O 1
ATOM 4417 N N . ILE A 1 576 ? 25.752 -7.814 -29.864 1.00 94.88 576 ILE A N 1
ATOM 4418 C CA . ILE A 1 576 ? 26.134 -6.737 -30.790 1.00 94.88 576 ILE A CA 1
ATOM 4419 C C . ILE A 1 576 ? 27.388 -5.987 -30.325 1.00 94.88 576 ILE A C 1
ATOM 4421 O O . ILE A 1 576 ? 28.172 -5.560 -31.173 1.00 94.88 576 ILE A O 1
ATOM 4425 N N . GLY A 1 577 ? 27.660 -5.911 -29.021 1.00 94.00 577 GLY A N 1
ATOM 4426 C CA . GLY A 1 577 ? 28.908 -5.358 -28.481 1.00 94.00 577 GLY A CA 1
ATOM 4427 C C . GLY A 1 577 ? 30.179 -6.072 -28.957 1.00 94.00 577 GLY A C 1
ATOM 4428 O O . GLY A 1 577 ? 31.242 -5.455 -29.025 1.00 94.00 577 GLY A O 1
ATOM 4429 N N . LEU A 1 578 ? 30.096 -7.342 -29.370 1.00 94.19 578 LEU A N 1
ATOM 4430 C CA . LEU A 1 578 ? 31.225 -8.067 -29.962 1.00 94.19 578 LEU A CA 1
ATOM 4431 C C . LEU A 1 578 ? 31.435 -7.753 -31.451 1.00 94.19 578 LEU A C 1
ATOM 4433 O O . LEU A 1 578 ? 32.538 -7.986 -31.953 1.00 94.19 578 LEU A O 1
ATOM 4437 N N . ARG A 1 579 ? 30.419 -7.235 -32.155 1.00 94.62 579 ARG A N 1
ATOM 4438 C CA . ARG A 1 579 ? 30.433 -7.037 -33.611 1.00 94.62 579 ARG A CA 1
ATOM 4439 C C . ARG A 1 579 ? 31.409 -5.921 -34.013 1.00 94.62 579 ARG A C 1
ATOM 4441 O O . ARG A 1 579 ? 31.233 -4.785 -33.572 1.00 94.62 579 ARG A O 1
ATOM 4448 N N . PRO A 1 580 ? 32.390 -6.188 -34.897 1.00 94.88 580 PRO A N 1
ATOM 4449 C CA . PRO A 1 580 ? 33.237 -5.133 -35.445 1.00 94.88 580 PRO A CA 1
ATOM 4450 C C . PRO A 1 580 ? 32.430 -4.044 -36.162 1.00 94.88 580 PRO A C 1
ATOM 4452 O O . PRO A 1 580 ? 31.443 -4.336 -36.847 1.00 94.88 580 PRO A O 1
ATOM 4455 N N . LEU A 1 581 ? 32.883 -2.795 -36.037 1.00 94.12 581 LEU A N 1
ATOM 4456 C CA . LEU A 1 581 ? 32.288 -1.650 -36.729 1.00 94.12 581 LEU A CA 1
ATOM 4457 C C . LEU A 1 581 ? 32.499 -1.748 -38.245 1.00 94.12 581 LEU A C 1
ATOM 4459 O O . LEU A 1 581 ? 33.468 -2.343 -38.719 1.00 94.12 581 LEU A O 1
ATOM 4463 N N . SER A 1 582 ? 31.613 -1.122 -39.020 1.00 93.69 582 SER A N 1
ATOM 4464 C CA . SER A 1 582 ? 31.717 -1.141 -40.481 1.00 93.69 582 SER A CA 1
ATOM 4465 C C . SER A 1 582 ? 32.921 -0.313 -40.937 1.00 93.69 582 SER A C 1
ATOM 4467 O O . SER A 1 582 ? 33.014 0.844 -40.516 1.00 93.69 582 SER A O 1
ATOM 4469 N N . PRO A 1 583 ? 33.804 -0.798 -41.826 1.00 94.88 583 PRO A N 1
ATOM 4470 C CA . PRO A 1 583 ? 34.864 0.038 -42.389 1.00 94.88 583 PRO A CA 1
ATOM 4471 C C . PRO A 1 583 ? 34.312 1.288 -43.093 1.00 94.88 583 PRO A C 1
ATOM 4473 O O . PRO A 1 583 ? 33.141 1.345 -43.465 1.00 94.88 583 PRO A O 1
ATOM 4476 N N . VAL A 1 584 ? 35.144 2.311 -43.281 1.00 93.44 584 VAL A N 1
ATOM 4477 C CA . VAL A 1 584 ? 34.731 3.588 -43.897 1.00 93.44 584 VAL A CA 1
ATOM 4478 C C . VAL A 1 584 ? 35.664 4.003 -45.029 1.00 93.44 584 VAL A C 1
ATOM 4480 O O . VAL A 1 584 ? 36.714 3.403 -45.234 1.00 93.44 584 VAL A O 1
ATOM 4483 N N . HIS A 1 585 ? 35.270 5.031 -45.786 1.00 93.44 585 HIS A N 1
ATOM 4484 C CA . HIS A 1 585 ? 36.047 5.577 -46.906 1.00 93.44 585 HIS A CA 1
ATOM 4485 C C . HIS A 1 585 ? 36.460 4.528 -47.952 1.00 93.44 585 HIS A C 1
ATOM 4487 O O . HIS A 1 585 ? 37.601 4.524 -48.412 1.00 93.44 585 HIS A O 1
ATOM 4493 N N . LEU A 1 586 ? 35.520 3.656 -48.331 1.00 96.31 586 LEU A N 1
ATOM 4494 C CA . LEU A 1 586 ? 35.699 2.685 -49.409 1.00 96.31 586 LEU A CA 1
ATOM 4495 C C . LEU A 1 586 ? 36.058 3.410 -50.709 1.00 96.31 586 LEU A C 1
ATOM 4497 O O . LEU A 1 586 ? 35.357 4.332 -51.128 1.00 96.31 586 LEU A O 1
ATOM 4501 N N . LYS A 1 587 ? 37.143 2.978 -51.345 1.00 96.06 587 LYS A N 1
ATOM 4502 C CA . LYS A 1 587 ? 37.605 3.479 -52.640 1.00 96.06 587 LYS A CA 1
ATOM 4503 C C . LYS A 1 587 ? 37.964 2.303 -53.529 1.00 96.06 587 LYS A C 1
ATOM 4505 O O . LYS A 1 587 ? 38.714 1.426 -53.102 1.00 96.06 587 LYS A O 1
ATOM 4510 N N . ALA A 1 588 ? 37.467 2.329 -54.758 1.00 95.81 588 ALA A N 1
ATOM 4511 C CA . ALA A 1 588 ? 37.909 1.451 -55.827 1.00 95.81 588 ALA A CA 1
ATOM 4512 C C . ALA A 1 588 ? 38.642 2.291 -56.876 1.00 95.81 588 ALA A C 1
ATOM 4514 O O . ALA A 1 588 ? 38.217 3.402 -57.185 1.00 95.81 588 ALA A O 1
ATOM 4515 N N . ARG A 1 589 ? 39.761 1.785 -57.393 1.00 94.75 589 ARG A N 1
ATOM 4516 C CA . ARG A 1 589 ? 40.511 2.426 -58.475 1.00 94.75 589 ARG A CA 1
ATOM 4517 C C . ARG A 1 589 ? 41.005 1.373 -59.449 1.00 94.75 589 ARG A C 1
ATOM 4519 O O . ARG A 1 589 ? 41.698 0.445 -59.034 1.00 94.75 589 ARG A O 1
ATOM 4526 N N . LYS A 1 590 ? 40.703 1.544 -60.733 1.00 94.19 590 LYS A N 1
ATOM 4527 C CA . LYS A 1 590 ? 41.223 0.673 -61.786 1.00 94.19 590 LYS A CA 1
ATOM 4528 C C . LYS A 1 590 ? 42.669 1.027 -62.139 1.00 94.19 590 LYS A C 1
ATOM 4530 O O . LYS A 1 590 ? 43.004 2.200 -62.318 1.00 94.19 590 LYS A O 1
ATOM 4535 N N . ASP A 1 591 ? 43.527 0.019 -62.243 1.00 92.81 591 ASP A N 1
ATOM 4536 C CA . ASP A 1 591 ? 44.868 0.155 -62.805 1.00 92.81 591 ASP A CA 1
ATOM 4537 C C . ASP A 1 591 ? 44.771 0.126 -64.345 1.00 92.81 591 ASP A C 1
ATOM 4539 O O . ASP A 1 591 ? 44.297 -0.863 -64.912 1.00 92.81 591 ASP A O 1
ATOM 4543 N N . PRO A 1 592 ? 45.189 1.190 -65.054 1.00 88.12 592 PRO A N 1
ATOM 4544 C CA . PRO A 1 592 ? 45.083 1.254 -66.510 1.00 88.12 592 PRO A CA 1
ATOM 4545 C C . PRO A 1 592 ? 46.051 0.315 -67.249 1.00 88.12 592 PRO A C 1
ATOM 4547 O O . PRO A 1 592 ? 45.822 0.035 -68.424 1.00 88.12 592 PRO A O 1
ATOM 4550 N N . ALA A 1 593 ? 47.126 -0.153 -66.608 1.00 90.00 593 ALA A N 1
ATOM 4551 C CA . ALA A 1 593 ? 48.114 -1.039 -67.218 1.00 90.00 593 ALA A CA 1
ATOM 4552 C C . ALA A 1 593 ? 47.724 -2.520 -67.099 1.00 90.00 593 ALA A C 1
ATOM 4554 O O . ALA A 1 593 ? 47.934 -3.275 -68.048 1.00 90.00 593 ALA A O 1
ATOM 4555 N N . THR A 1 594 ? 47.156 -2.938 -65.961 1.00 91.50 594 THR A N 1
ATOM 4556 C CA . THR A 1 594 ? 46.782 -4.348 -65.722 1.00 91.50 594 THR A CA 1
ATOM 4557 C C . THR A 1 594 ? 45.284 -4.620 -65.857 1.00 91.50 594 THR A C 1
ATOM 4559 O O . THR A 1 594 ? 44.887 -5.754 -66.120 1.00 91.50 594 THR A O 1
ATOM 4562 N N . GLY A 1 595 ? 44.439 -3.597 -65.706 1.00 90.00 595 GLY A N 1
ATOM 4563 C CA . GLY A 1 595 ? 42.984 -3.736 -65.639 1.00 90.00 595 GLY A CA 1
ATOM 4564 C C . GLY A 1 595 ? 42.463 -4.210 -64.277 1.00 90.00 595 GLY A C 1
ATOM 4565 O O . GLY A 1 595 ? 41.250 -4.381 -64.127 1.00 90.00 595 GLY A O 1
ATOM 4566 N N . ASP A 1 596 ? 43.341 -4.409 -63.291 1.00 95.44 596 ASP A N 1
ATOM 4567 C CA . ASP A 1 596 ? 42.960 -4.798 -61.934 1.00 95.44 596 ASP A CA 1
ATOM 4568 C C . ASP A 1 596 ? 42.278 -3.643 -61.200 1.00 95.44 596 ASP A C 1
ATOM 4570 O O . ASP A 1 596 ? 42.559 -2.470 -61.441 1.00 95.44 596 ASP A O 1
ATOM 4574 N N . ILE A 1 597 ? 41.383 -3.967 -60.272 1.00 96.19 597 ILE A N 1
ATOM 4575 C CA . ILE A 1 597 ? 40.715 -2.974 -59.436 1.00 96.19 597 ILE A CA 1
ATOM 4576 C C . ILE A 1 597 ? 41.295 -3.055 -58.026 1.00 96.19 597 ILE A C 1
ATOM 4578 O O . ILE A 1 597 ? 41.156 -4.063 -57.331 1.00 96.19 597 ILE A O 1
ATOM 4582 N N . HIS A 1 598 ? 41.931 -1.969 -57.596 1.00 96.44 598 HIS A N 1
ATOM 4583 C CA . HIS A 1 598 ? 42.439 -1.801 -56.242 1.00 96.44 598 HIS A CA 1
ATOM 4584 C C . HIS A 1 598 ? 41.333 -1.274 -55.336 1.00 96.44 598 HIS A C 1
ATOM 4586 O O . HIS A 1 598 ? 40.838 -0.160 -55.518 1.00 96.44 598 HIS A O 1
ATOM 4592 N N . LEU A 1 599 ? 40.978 -2.075 -54.339 1.00 97.44 599 LEU A N 1
ATOM 4593 C CA . LEU A 1 599 ? 40.002 -1.756 -53.310 1.00 97.44 599 LEU A CA 1
ATOM 4594 C C . LEU A 1 599 ? 40.746 -1.352 -52.038 1.00 97.44 599 LEU A C 1
ATOM 4596 O O . LEU A 1 599 ? 41.710 -2.007 -51.645 1.00 97.44 599 LEU A O 1
ATOM 4600 N N . SER A 1 600 ? 40.312 -0.273 -51.393 1.00 97.25 600 SER A N 1
ATOM 4601 C CA . SER A 1 600 ? 40.889 0.207 -50.131 1.00 97.25 600 SER A CA 1
ATOM 4602 C C . SER A 1 600 ? 39.826 0.816 -49.226 1.00 97.25 600 SER A C 1
ATOM 4604 O O . SER A 1 600 ? 38.805 1.313 -49.707 1.00 97.25 600 SER A O 1
ATOM 4606 N N . TRP A 1 601 ? 40.056 0.763 -47.918 1.00 97.06 601 TRP A N 1
ATOM 4607 C CA . TRP A 1 601 ? 39.158 1.294 -46.890 1.00 97.06 601 TRP A CA 1
ATOM 4608 C C . TRP A 1 601 ? 39.946 1.716 -45.644 1.00 97.06 601 TRP A C 1
ATOM 4610 O O . TRP A 1 601 ? 41.153 1.511 -45.552 1.00 97.06 601 TRP A O 1
ATOM 4620 N N . ILE A 1 602 ? 39.260 2.325 -44.677 1.00 95.19 602 ILE A N 1
ATOM 4621 C CA . ILE A 1 602 ? 39.814 2.688 -43.369 1.00 95.19 602 ILE A CA 1
ATOM 4622 C C . ILE A 1 602 ? 39.109 1.870 -42.282 1.00 95.19 602 ILE A C 1
ATOM 4624 O O . ILE A 1 602 ? 37.876 1.805 -42.237 1.00 95.19 602 ILE A O 1
ATOM 4628 N N . ARG A 1 603 ? 39.906 1.243 -41.407 1.00 93.94 603 ARG A N 1
ATOM 4629 C CA . ARG A 1 603 ? 39.439 0.472 -40.246 1.00 93.94 603 ARG A CA 1
ATOM 4630 C C . ARG A 1 603 ? 38.764 1.385 -39.222 1.00 93.94 603 ARG A C 1
ATOM 4632 O O . ARG A 1 603 ? 39.249 2.478 -38.945 1.00 93.94 603 ARG A O 1
ATOM 4639 N N . ARG A 1 604 ? 37.687 0.901 -38.602 1.00 92.31 604 ARG A N 1
ATOM 4640 C CA . ARG A 1 604 ? 37.121 1.469 -37.368 1.00 92.31 604 ARG A CA 1
ATOM 4641 C C . ARG A 1 604 ? 37.351 0.490 -36.223 1.00 92.31 604 ARG A C 1
ATOM 4643 O O . ARG A 1 604 ? 37.342 -0.714 -36.447 1.00 92.31 604 ARG A O 1
ATOM 4650 N N . THR A 1 605 ? 37.533 0.996 -35.008 1.00 91.12 605 THR A N 1
ATOM 4651 C CA . THR A 1 605 ? 37.605 0.162 -33.800 1.00 91.12 605 THR A CA 1
ATOM 4652 C C . THR A 1 605 ? 36.499 0.545 -32.832 1.00 91.12 605 THR A C 1
ATOM 4654 O O . THR A 1 605 ? 36.143 1.717 -32.732 1.00 91.12 605 THR A O 1
ATOM 4657 N N . ARG A 1 606 ? 35.966 -0.450 -32.121 1.00 91.38 606 ARG A N 1
ATOM 4658 C CA . ARG A 1 606 ? 35.004 -0.256 -31.023 1.00 91.38 606 ARG A CA 1
ATOM 4659 C C . ARG A 1 606 ? 35.672 -0.164 -29.646 1.00 91.38 606 ARG A C 1
ATOM 4661 O O . ARG A 1 606 ? 35.038 0.268 -28.699 1.00 91.38 606 ARG A O 1
ATOM 4668 N N . ILE A 1 607 ? 36.933 -0.590 -29.518 1.00 89.69 607 ILE A N 1
ATOM 4669 C CA . ILE A 1 607 ? 37.672 -0.591 -28.246 1.00 89.69 607 ILE A CA 1
ATOM 4670 C C . ILE A 1 607 ? 38.804 0.424 -28.357 1.00 89.69 607 ILE A C 1
ATOM 4672 O O . ILE A 1 607 ? 39.664 0.279 -29.220 1.00 89.69 607 ILE A O 1
ATOM 4676 N N . GLY A 1 608 ? 38.815 1.433 -27.484 1.00 84.44 608 GLY A N 1
ATOM 4677 C CA . GLY A 1 608 ? 39.929 2.383 -27.360 1.00 84.44 608 GLY A CA 1
ATOM 4678 C C . GLY A 1 608 ? 40.123 3.335 -28.547 1.00 84.44 608 GLY A C 1
ATOM 4679 O O . GLY A 1 608 ? 41.207 3.894 -28.696 1.00 84.44 608 GLY A O 1
ATOM 4680 N N . GLY A 1 609 ? 39.101 3.520 -29.391 1.00 84.38 609 GLY A N 1
ATOM 4681 C CA . GLY A 1 609 ? 39.173 4.356 -30.597 1.00 84.38 609 GLY A CA 1
ATOM 4682 C C . GLY A 1 609 ? 39.318 5.859 -30.340 1.00 84.38 609 GLY A C 1
ATOM 4683 O O . GLY A 1 609 ? 39.800 6.570 -31.215 1.00 84.38 609 GLY A O 1
ATOM 4684 N N . ASP A 1 610 ? 38.975 6.324 -29.138 1.00 81.19 610 ASP A N 1
ATOM 4685 C CA . ASP A 1 610 ? 39.004 7.746 -28.765 1.00 81.19 610 ASP A CA 1
ATOM 4686 C C . ASP A 1 610 ? 40.332 8.194 -28.126 1.00 81.19 610 ASP A C 1
ATOM 4688 O O . ASP A 1 610 ? 40.456 9.320 -27.639 1.00 81.19 610 ASP A O 1
ATOM 4692 N N . ASN A 1 611 ? 41.354 7.331 -28.109 1.00 82.81 611 ASN A N 1
ATOM 4693 C CA . ASN A 1 611 ? 42.663 7.681 -27.566 1.00 82.81 611 ASN A CA 1
ATOM 4694 C C . ASN A 1 611 ? 43.525 8.446 -28.586 1.00 82.81 611 ASN A C 1
ATOM 4696 O O . ASN A 1 611 ? 44.227 7.853 -29.401 1.00 82.81 611 ASN A O 1
ATOM 4700 N N . TRP A 1 612 ? 43.549 9.773 -28.463 1.00 80.94 612 TRP A N 1
ATOM 4701 C CA . TRP A 1 612 ? 44.347 10.673 -29.309 1.00 80.94 612 TRP A CA 1
ATOM 4702 C C . TRP A 1 612 ? 45.859 10.658 -29.033 1.00 80.94 612 TRP A C 1
ATOM 4704 O O . TRP A 1 612 ? 46.616 11.302 -29.756 1.00 80.94 612 TRP A O 1
ATOM 4714 N N . GLN A 1 613 ? 46.312 9.973 -27.980 1.00 86.75 613 GLN A N 1
ATOM 4715 C CA . GLN A 1 613 ? 47.737 9.863 -27.645 1.00 86.75 613 GLN A CA 1
ATOM 4716 C C . GLN A 1 613 ? 48.398 8.630 -28.272 1.00 86.75 613 GLN A C 1
ATOM 4718 O O . GLN A 1 613 ? 49.627 8.552 -28.316 1.00 86.75 613 GLN A O 1
ATOM 4723 N N . ALA A 1 614 ? 47.608 7.655 -28.731 1.00 83.19 614 ALA A N 1
ATOM 4724 C CA . ALA A 1 614 ? 48.131 6.464 -29.383 1.00 83.19 614 ALA A CA 1
ATOM 4725 C C . ALA A 1 614 ? 48.627 6.795 -30.808 1.00 83.19 614 ALA A C 1
ATOM 4727 O O . ALA A 1 614 ? 48.011 7.607 -31.497 1.00 83.19 614 ALA A O 1
ATOM 4728 N N . PRO A 1 615 ? 49.723 6.169 -31.278 1.00 82.62 615 PRO A N 1
ATOM 4729 C CA . PRO A 1 615 ? 50.262 6.418 -32.618 1.00 82.62 615 PRO A CA 1
ATOM 4730 C C . PRO A 1 615 ? 49.373 5.868 -33.743 1.00 82.62 615 PRO A C 1
ATOM 4732 O O . PRO A 1 615 ? 49.472 6.330 -34.876 1.00 82.62 615 PRO A O 1
ATOM 4735 N N . ASP A 1 616 ? 48.532 4.881 -33.437 1.00 82.50 616 ASP A N 1
ATOM 4736 C CA . ASP A 1 616 ? 47.557 4.296 -34.351 1.00 82.50 616 ASP A CA 1
ATOM 4737 C C . ASP A 1 616 ? 46.326 3.832 -33.558 1.00 82.50 616 ASP A C 1
ATOM 4739 O O . ASP A 1 616 ? 46.395 3.588 -32.348 1.00 82.50 616 ASP A O 1
ATOM 4743 N N . VAL A 1 617 ? 45.198 3.707 -34.249 1.00 85.12 617 VAL A N 1
ATOM 4744 C CA . VAL A 1 617 ? 43.932 3.240 -33.690 1.00 85.12 617 VAL A CA 1
ATOM 4745 C C . VAL A 1 617 ? 44.078 1.763 -33.305 1.00 85.12 617 VAL A C 1
ATOM 4747 O O . VAL A 1 617 ? 44.412 0.952 -34.171 1.00 85.12 617 VAL A O 1
ATOM 4750 N N . PRO A 1 618 ? 43.805 1.361 -32.053 1.00 89.06 618 PRO A N 1
ATOM 4751 C CA . PRO A 1 618 ? 44.011 -0.015 -31.611 1.00 89.06 618 PRO A CA 1
ATOM 4752 C C . PRO A 1 618 ? 43.122 -1.012 -32.363 1.00 89.06 618 PRO A C 1
ATOM 4754 O O . PRO A 1 618 ? 41.958 -0.742 -32.672 1.00 89.06 618 PRO A O 1
ATOM 4757 N N . LEU A 1 619 ? 43.669 -2.199 -32.629 1.00 89.94 619 LEU A N 1
ATOM 4758 C CA . LEU A 1 619 ? 42.914 -3.322 -33.173 1.00 89.94 619 LEU A CA 1
ATOM 4759 C C . LEU A 1 619 ? 42.116 -3.984 -32.043 1.00 89.94 619 LEU A C 1
ATOM 4761 O O . LEU A 1 619 ? 42.692 -4.495 -31.088 1.00 89.94 619 LEU A O 1
ATOM 4765 N N . GLY A 1 620 ? 40.789 -3.979 -32.163 1.00 88.06 620 GLY A N 1
ATOM 4766 C CA . GLY A 1 620 ? 39.889 -4.569 -31.170 1.00 88.06 620 GLY A CA 1
ATOM 4767 C C . GLY A 1 620 ? 39.724 -6.089 -31.257 1.00 88.06 620 GLY A C 1
ATOM 4768 O O . GLY A 1 620 ? 38.945 -6.621 -30.471 1.00 88.06 620 GLY A O 1
ATOM 4769 N N . GLU A 1 621 ? 40.403 -6.751 -32.203 1.00 92.44 621 GLU A N 1
ATOM 4770 C CA . GLU A 1 621 ? 40.280 -8.181 -32.527 1.00 92.44 621 GLU A CA 1
ATOM 4771 C C . GLU A 1 621 ? 41.650 -8.883 -32.497 1.00 92.44 621 GLU A C 1
ATOM 4773 O O . GLU A 1 621 ? 42.685 -8.232 -32.610 1.00 92.44 621 GLU A O 1
ATOM 4778 N N . GLU A 1 622 ? 41.686 -10.217 -32.407 1.00 90.62 622 GLU A N 1
ATOM 4779 C CA . GLU A 1 622 ? 42.945 -10.991 -32.333 1.00 90.62 622 GLU A CA 1
ATOM 4780 C C . GLU A 1 622 ? 43.847 -10.827 -33.567 1.00 90.62 622 GLU A C 1
ATOM 4782 O O . GLU A 1 622 ? 45.071 -10.921 -33.476 1.00 90.62 622 GLU A O 1
ATOM 4787 N N . ARG A 1 623 ? 43.240 -10.608 -34.738 1.00 92.69 623 ARG A N 1
ATOM 4788 C CA . ARG A 1 623 ? 43.930 -10.368 -36.007 1.00 92.69 623 ARG A CA 1
ATOM 4789 C C . ARG A 1 623 ? 43.115 -9.441 -36.894 1.00 92.69 623 ARG A C 1
ATOM 4791 O O . ARG A 1 623 ? 41.886 -9.475 -36.881 1.00 92.69 623 ARG A O 1
ATOM 4798 N N . GLU A 1 624 ? 43.805 -8.646 -37.698 1.00 94.62 624 GLU A N 1
ATOM 4799 C CA . GLU A 1 624 ? 43.169 -7.845 -38.734 1.00 94.62 624 GLU A CA 1
ATOM 4800 C C . GLU A 1 624 ? 42.834 -8.739 -39.933 1.00 94.62 624 GLU A C 1
ATOM 4802 O O . GLU A 1 624 ? 43.714 -9.340 -40.548 1.00 94.62 624 GLU A O 1
ATOM 4807 N N . LEU A 1 625 ? 41.541 -8.880 -40.220 1.00 96.75 625 LEU A N 1
ATOM 4808 C CA . LEU A 1 625 ? 41.027 -9.702 -41.309 1.00 96.75 625 LEU A CA 1
ATOM 4809 C C . LEU A 1 625 ? 39.739 -9.079 -41.845 1.00 96.75 625 LEU A C 1
ATOM 4811 O O . LEU A 1 625 ? 38.879 -8.659 -41.071 1.00 96.75 625 LEU A O 1
ATOM 4815 N N . TYR A 1 626 ? 39.595 -9.068 -43.164 1.00 97.31 626 TYR A N 1
ATOM 4816 C CA . TYR A 1 626 ? 38.443 -8.531 -43.872 1.00 97.31 626 TYR A CA 1
ATOM 4817 C C . TYR A 1 626 ? 37.910 -9.532 -44.888 1.00 97.31 626 TYR A C 1
ATOM 4819 O O . TYR A 1 626 ? 38.677 -10.275 -45.507 1.00 97.31 626 TYR A O 1
ATOM 4827 N N . GLU A 1 627 ? 36.600 -9.488 -45.094 1.00 97.44 627 GLU A N 1
ATOM 4828 C CA . GLU A 1 627 ? 35.933 -10.084 -46.247 1.00 97.44 627 GLU A CA 1
ATOM 4829 C C . GLU A 1 627 ? 35.368 -8.970 -47.124 1.00 97.44 627 GLU A C 1
ATOM 4831 O O . GLU A 1 627 ? 34.715 -8.046 -46.630 1.00 97.44 627 GLU A O 1
ATOM 4836 N N . VAL A 1 628 ? 35.652 -9.062 -48.421 1.00 97.38 628 VAL A N 1
ATOM 4837 C CA . VAL A 1 628 ? 35.177 -8.147 -49.453 1.00 97.38 628 VAL A CA 1
ATOM 4838 C C . VAL A 1 628 ? 34.254 -8.914 -50.387 1.00 97.38 628 VAL A C 1
ATOM 4840 O O . VAL A 1 628 ? 34.718 -9.776 -51.132 1.00 97.38 628 VAL A O 1
ATOM 4843 N N . ASP A 1 629 ? 32.965 -8.603 -50.345 1.00 97.12 629 ASP A N 1
ATOM 4844 C CA . ASP A 1 629 ? 31.961 -9.217 -51.208 1.00 97.12 629 ASP A CA 1
ATOM 4845 C C . ASP A 1 629 ? 31.766 -8.349 -52.461 1.00 97.12 629 ASP A C 1
ATOM 4847 O O . ASP A 1 629 ? 31.557 -7.139 -52.366 1.00 97.12 629 ASP A O 1
ATOM 4851 N N . ILE A 1 630 ? 31.842 -8.969 -53.638 1.00 96.69 630 ILE A N 1
ATOM 4852 C CA . ILE A 1 630 ? 31.532 -8.363 -54.935 1.00 96.69 630 ILE A CA 1
ATOM 4853 C C . ILE A 1 630 ? 30.111 -8.757 -55.322 1.00 96.69 630 ILE A C 1
ATOM 4855 O O . ILE A 1 630 ? 29.769 -9.945 -55.302 1.00 96.69 630 ILE A O 1
ATOM 4859 N N . HIS A 1 631 ? 29.304 -7.766 -55.690 1.00 95.25 631 HIS A N 1
ATOM 4860 C CA . HIS A 1 631 ? 27.879 -7.928 -55.961 1.00 95.25 631 HIS A CA 1
ATOM 4861 C C . HIS A 1 631 ? 27.537 -7.600 -57.413 1.00 95.25 631 HIS A C 1
ATOM 4863 O O . HIS A 1 631 ? 28.191 -6.788 -58.062 1.00 95.25 631 HIS A O 1
ATOM 4869 N N . ASP A 1 632 ? 26.461 -8.214 -57.886 1.00 90.75 632 ASP A N 1
ATOM 4870 C CA . ASP A 1 632 ? 25.758 -7.896 -59.126 1.00 90.75 632 ASP A CA 1
ATOM 4871 C C . ASP A 1 632 ? 24.284 -7.695 -58.769 1.00 90.75 632 ASP A C 1
ATOM 4873 O O . ASP A 1 632 ? 23.539 -8.653 -58.546 1.00 90.75 632 ASP A O 1
ATOM 4877 N N . GLY A 1 633 ? 23.887 -6.441 -58.553 1.00 85.88 633 GLY A N 1
ATOM 4878 C CA . GLY A 1 633 ? 22.608 -6.141 -57.915 1.00 85.88 633 GLY A CA 1
ATOM 4879 C C . GLY A 1 633 ? 22.528 -6.758 -56.513 1.00 85.88 633 GLY A C 1
ATOM 4880 O O . GLY A 1 633 ? 23.274 -6.378 -55.611 1.00 85.88 633 GLY A O 1
ATOM 4881 N N . THR A 1 634 ? 21.607 -7.695 -56.298 1.00 84.62 634 THR A N 1
ATOM 4882 C CA . THR A 1 634 ? 21.456 -8.409 -55.016 1.00 84.62 634 THR A CA 1
ATOM 4883 C C . THR A 1 634 ? 22.310 -9.670 -54.909 1.00 84.62 634 THR A C 1
ATOM 4885 O O . THR A 1 634 ? 22.434 -10.214 -53.813 1.00 84.62 634 THR A O 1
ATOM 4888 N N . ASP A 1 635 ? 22.894 -10.135 -56.014 1.00 90.12 635 ASP A N 1
ATOM 4889 C CA . ASP A 1 635 ? 23.583 -11.420 -56.064 1.00 90.12 635 ASP A CA 1
ATOM 4890 C C . ASP A 1 635 ? 25.059 -11.269 -55.693 1.00 90.12 635 ASP A C 1
ATOM 4892 O O . ASP A 1 635 ? 25.802 -10.497 -56.300 1.00 90.12 635 ASP A O 1
ATOM 4896 N N . MET A 1 636 ? 25.512 -12.058 -54.717 1.00 93.56 636 MET A N 1
ATOM 4897 C CA . MET A 1 636 ? 26.921 -12.124 -54.332 1.00 93.56 636 MET A CA 1
ATOM 4898 C C . MET A 1 636 ? 27.689 -13.008 -55.324 1.00 93.56 636 MET A C 1
ATOM 4900 O O . MET A 1 636 ? 27.464 -14.217 -55.388 1.00 93.56 636 MET A O 1
ATOM 4904 N N . LYS A 1 637 ? 28.619 -12.421 -56.083 1.00 95.50 637 LYS A N 1
ATOM 4905 C CA . LYS A 1 637 ? 29.437 -13.136 -57.081 1.00 95.50 637 LYS A CA 1
ATOM 4906 C C . LYS A 1 637 ? 30.684 -13.759 -56.473 1.00 95.50 637 LYS A C 1
ATOM 4908 O O . LYS A 1 637 ? 31.055 -14.878 -56.821 1.00 95.50 637 LYS A O 1
ATOM 4913 N N . ARG A 1 638 ? 31.347 -13.027 -55.577 1.00 96.19 638 ARG A N 1
ATOM 4914 C CA . ARG A 1 638 ? 32.652 -13.414 -55.035 1.00 96.19 638 ARG A CA 1
ATOM 4915 C C . ARG A 1 638 ? 32.880 -12.818 -53.658 1.00 96.19 638 ARG A C 1
ATOM 4917 O O . ARG A 1 638 ? 32.513 -11.675 -53.424 1.00 96.19 638 ARG A O 1
ATOM 4924 N N . THR A 1 639 ? 33.589 -13.557 -52.813 1.00 96.88 639 THR A N 1
ATOM 4925 C CA . THR A 1 639 ? 34.172 -13.051 -51.566 1.00 96.88 639 THR A CA 1
ATOM 4926 C C . THR A 1 639 ? 35.693 -13.135 -51.652 1.00 96.88 639 THR A C 1
ATOM 4928 O O . THR A 1 639 ? 36.248 -14.194 -51.949 1.00 96.88 639 THR A O 1
ATOM 4931 N N . LEU A 1 640 ? 36.377 -12.020 -51.405 1.00 96.75 640 LEU A N 1
ATOM 4932 C CA . LEU A 1 640 ? 37.830 -11.936 -51.274 1.00 96.75 640 LEU A CA 1
ATOM 4933 C C . LEU A 1 640 ? 38.189 -11.793 -49.794 1.00 96.75 640 LEU A C 1
ATOM 4935 O O . LEU A 1 640 ? 37.579 -10.994 -49.087 1.00 96.75 640 LEU A O 1
ATOM 4939 N N . SER A 1 641 ? 39.206 -12.512 -49.327 1.00 96.00 641 SER A N 1
ATOM 4940 C CA . SER A 1 641 ? 39.749 -12.328 -47.976 1.00 96.00 641 SER A CA 1
ATOM 4941 C C . SER A 1 641 ? 41.001 -11.458 -48.019 1.00 96.00 641 SER A C 1
ATOM 4943 O O . SER A 1 641 ? 41.844 -11.634 -48.899 1.00 96.00 641 SER A O 1
ATOM 4945 N N . SER A 1 642 ? 41.155 -10.552 -47.053 1.00 96.56 642 SER A N 1
ATOM 4946 C CA . SER A 1 642 ? 42.361 -9.729 -46.921 1.00 96.56 642 SER A CA 1
ATOM 4947 C C . SER A 1 642 ? 42.794 -9.550 -45.471 1.00 96.56 642 SER A C 1
ATOM 4949 O O . SER A 1 642 ? 41.963 -9.332 -44.596 1.00 96.56 642 SER A O 1
ATOM 4951 N N . ALA A 1 643 ? 44.103 -9.615 -45.221 1.00 95.81 643 ALA A N 1
ATOM 4952 C CA . ALA A 1 643 ? 44.711 -9.346 -43.914 1.00 95.81 643 ALA A CA 1
ATOM 4953 C C . ALA A 1 643 ? 45.138 -7.873 -43.738 1.00 95.81 643 ALA A C 1
ATOM 4955 O O . ALA A 1 643 ? 45.692 -7.501 -42.708 1.00 95.81 643 ALA A O 1
ATOM 4956 N N . THR A 1 644 ? 44.910 -7.035 -44.751 1.00 94.69 644 THR A N 1
ATOM 4957 C CA . THR A 1 644 ? 45.218 -5.599 -44.756 1.00 94.69 644 THR A CA 1
ATOM 4958 C C . THR A 1 644 ? 43.987 -4.812 -45.207 1.00 94.69 644 THR A C 1
ATOM 4960 O O . THR A 1 644 ? 43.085 -5.397 -45.812 1.00 94.69 644 THR A O 1
ATOM 4963 N N . PRO A 1 645 ? 43.909 -3.487 -44.974 1.00 95.75 645 PRO A N 1
ATOM 4964 C CA . PRO A 1 645 ? 42.762 -2.672 -45.388 1.00 95.75 645 PRO A CA 1
ATOM 4965 C C . PRO A 1 645 ? 42.729 -2.378 -46.907 1.00 95.75 645 PRO A C 1
ATOM 4967 O O . PRO A 1 645 ? 42.378 -1.284 -47.357 1.00 95.75 645 PRO A O 1
ATOM 4970 N N . THR A 1 646 ? 43.151 -3.356 -47.706 1.00 96.88 646 THR A N 1
ATOM 4971 C CA . THR A 1 646 ? 43.241 -3.319 -49.163 1.00 96.88 646 THR A CA 1
ATOM 4972 C C . THR A 1 646 ? 42.936 -4.695 -49.748 1.00 96.88 646 THR A C 1
ATOM 4974 O O . THR A 1 646 ? 43.245 -5.715 -49.139 1.00 96.88 646 THR A O 1
ATOM 4977 N N . ALA A 1 647 ? 42.362 -4.746 -50.945 1.00 97.25 647 ALA A N 1
ATOM 4978 C CA . ALA A 1 647 ? 42.199 -5.972 -51.726 1.00 97.25 647 ALA A CA 1
ATOM 4979 C C . ALA A 1 647 ? 42.375 -5.670 -53.218 1.00 97.25 647 ALA A C 1
ATOM 4981 O O . ALA A 1 647 ? 42.200 -4.532 -53.653 1.00 97.25 647 ALA A O 1
ATOM 4982 N N . ILE A 1 648 ? 42.724 -6.687 -54.004 1.00 96.69 648 ILE A N 1
ATOM 4983 C CA . ILE A 1 648 ? 42.855 -6.566 -55.459 1.00 96.69 648 ILE A CA 1
ATOM 4984 C C . ILE A 1 648 ? 41.826 -7.484 -56.106 1.00 96.69 648 ILE A C 1
ATOM 4986 O O . ILE A 1 648 ? 41.849 -8.697 -55.893 1.00 96.69 648 ILE A O 1
ATOM 4990 N N . TYR A 1 649 ? 40.938 -6.899 -56.904 1.00 96.50 649 TYR A N 1
ATOM 4991 C CA . TYR A 1 649 ? 39.986 -7.623 -57.733 1.00 96.50 649 TYR A CA 1
ATOM 4992 C C . TYR A 1 649 ? 40.515 -7.674 -59.167 1.00 96.50 649 TYR A C 1
ATOM 4994 O O . TYR A 1 649 ? 40.467 -6.691 -59.914 1.00 96.50 649 TYR A O 1
ATOM 5002 N N . THR A 1 650 ? 41.118 -8.809 -59.520 1.00 96.31 650 THR A N 1
ATOM 5003 C CA . THR A 1 650 ? 41.944 -8.900 -60.728 1.00 96.31 650 THR A CA 1
ATOM 5004 C C . THR A 1 650 ? 41.114 -8.905 -62.007 1.00 96.31 650 THR A C 1
ATOM 5006 O O . THR A 1 650 ? 39.944 -9.296 -62.004 1.00 96.31 650 THR A O 1
ATOM 5009 N N . ALA A 1 651 ? 41.721 -8.530 -63.133 1.00 93.75 651 ALA A N 1
ATOM 5010 C CA . ALA A 1 651 ? 41.065 -8.571 -64.442 1.00 93.75 651 ALA A CA 1
ATOM 5011 C C . ALA A 1 651 ? 40.538 -9.979 -64.802 1.00 93.75 651 ALA A C 1
ATOM 5013 O O . ALA A 1 651 ? 39.488 -10.117 -65.427 1.00 93.75 651 ALA A O 1
ATOM 5014 N N . ALA A 1 652 ? 41.225 -11.038 -64.358 1.00 94.62 652 ALA A N 1
ATOM 5015 C CA . ALA A 1 652 ? 40.774 -12.417 -64.544 1.00 94.62 652 ALA A CA 1
ATOM 5016 C C . ALA A 1 652 ? 39.526 -12.747 -63.706 1.00 94.62 652 ALA A C 1
ATOM 5018 O O . ALA A 1 652 ? 38.638 -13.451 -64.182 1.00 94.62 652 ALA A O 1
ATOM 5019 N N . MET A 1 653 ? 39.439 -12.226 -62.476 1.00 96.00 653 MET A N 1
ATOM 5020 C CA . MET A 1 653 ? 38.245 -12.383 -61.641 1.00 96.00 653 MET A CA 1
ATOM 5021 C C . MET A 1 653 ? 37.056 -11.621 -62.237 1.00 96.00 653 MET A C 1
ATOM 5023 O O . MET A 1 653 ? 35.977 -12.192 -62.345 1.00 96.00 653 MET A O 1
ATOM 5027 N N . GLN A 1 654 ? 37.281 -10.398 -62.734 1.00 94.81 654 GLN A N 1
ATOM 5028 C CA . GLN A 1 654 ? 36.278 -9.626 -63.482 1.00 94.81 654 GLN A CA 1
ATOM 5029 C C . GLN A 1 654 ? 35.736 -10.404 -64.686 1.00 94.81 654 GLN A C 1
ATOM 5031 O O . GLN A 1 654 ? 34.524 -10.521 -64.853 1.00 94.81 654 GLN A O 1
ATOM 5036 N N . ALA A 1 655 ? 36.621 -10.989 -65.499 1.00 93.56 655 ALA A N 1
ATOM 5037 C CA . ALA A 1 655 ? 36.217 -11.798 -66.645 1.00 93.56 655 ALA A CA 1
ATOM 5038 C C . ALA A 1 655 ? 35.417 -13.048 -66.239 1.00 93.56 655 ALA A C 1
ATOM 5040 O O . ALA A 1 655 ? 34.479 -13.419 -66.940 1.00 93.56 655 ALA A O 1
ATOM 5041 N N . GLY A 1 656 ? 35.761 -13.678 -65.112 1.00 93.88 656 GLY A N 1
ATOM 5042 C CA . GLY A 1 656 ? 35.029 -14.830 -64.583 1.00 93.88 656 GLY A CA 1
ATOM 5043 C C . GLY A 1 656 ? 33.637 -14.480 -64.054 1.00 93.88 656 GLY A C 1
ATOM 5044 O O . GLY A 1 656 ? 32.695 -15.231 -64.293 1.00 93.88 656 GLY A O 1
ATOM 5045 N N . ASP A 1 657 ? 33.501 -13.344 -63.370 1.00 93.81 657 ASP A N 1
ATOM 5046 C CA . ASP A 1 657 ? 32.265 -12.981 -62.667 1.00 93.81 657 ASP A CA 1
ATOM 5047 C C . ASP A 1 657 ? 31.288 -12.191 -63.560 1.00 93.81 657 ASP A C 1
ATOM 5049 O O . ASP A 1 657 ? 30.073 -12.348 -63.431 1.00 93.81 657 ASP A O 1
ATOM 5053 N N . PHE A 1 658 ? 31.812 -11.374 -64.486 1.00 92.81 658 PHE A N 1
ATOM 5054 C CA . PHE A 1 658 ? 31.045 -10.444 -65.331 1.00 92.81 658 PHE A CA 1
ATOM 5055 C C . PHE A 1 658 ? 31.287 -10.611 -66.843 1.00 92.81 658 PHE A C 1
ATOM 5057 O O . PHE A 1 658 ? 30.711 -9.877 -67.644 1.00 92.81 658 PHE A O 1
ATOM 5064 N N . GLY A 1 659 ? 32.138 -11.550 -67.272 1.00 90.50 659 GLY A N 1
ATOM 5065 C CA . GLY A 1 659 ? 32.425 -11.790 -68.695 1.00 90.50 659 GLY A CA 1
ATOM 5066 C C . GLY A 1 659 ? 33.372 -10.774 -69.350 1.00 90.50 659 GLY A C 1
ATOM 5067 O O . GLY A 1 659 ? 33.651 -10.880 -70.544 1.00 90.50 659 GLY A O 1
ATOM 5068 N N . GLY A 1 660 ? 33.896 -9.804 -68.595 1.00 89.00 660 GLY A N 1
ATOM 5069 C CA . GLY A 1 660 ? 34.853 -8.808 -69.075 1.00 89.00 660 GLY A CA 1
ATOM 5070 C C . GLY A 1 660 ? 35.150 -7.718 -68.038 1.00 89.00 660 GLY A C 1
ATOM 5071 O O . GLY A 1 660 ? 34.694 -7.813 -66.899 1.00 89.00 660 GLY A O 1
ATOM 5072 N N . PRO A 1 661 ? 35.926 -6.682 -68.406 1.00 87.75 661 PRO A N 1
ATOM 5073 C CA . PRO A 1 661 ? 36.219 -5.563 -67.516 1.00 87.75 661 PRO A CA 1
ATOM 5074 C C . PRO A 1 661 ? 34.954 -4.777 -67.161 1.00 87.75 661 PRO A C 1
ATOM 5076 O O . PRO A 1 661 ? 34.187 -4.408 -68.049 1.00 87.75 661 PRO A O 1
ATOM 5079 N N . VAL A 1 662 ? 34.787 -4.444 -65.883 1.00 90.56 662 VAL A N 1
ATOM 5080 C CA . VAL A 1 662 ? 33.661 -3.627 -65.406 1.00 90.56 662 VAL A CA 1
ATOM 5081 C C . VAL A 1 662 ? 34.009 -2.131 -65.390 1.00 90.56 662 VAL A C 1
ATOM 5083 O O . VAL A 1 662 ? 35.189 -1.750 -65.338 1.00 90.56 662 VAL A O 1
ATOM 5086 N N . THR A 1 663 ? 32.978 -1.285 -65.480 1.00 88.75 663 THR A N 1
ATOM 5087 C CA . THR A 1 663 ? 33.056 0.191 -65.387 1.00 88.75 663 THR A CA 1
ATOM 5088 C C . THR A 1 663 ? 32.482 0.729 -64.082 1.00 88.75 663 THR A C 1
ATOM 5090 O O . THR A 1 663 ? 32.889 1.792 -63.627 1.00 88.75 663 THR A O 1
ATOM 5093 N N . THR A 1 664 ? 31.564 -0.019 -63.476 1.00 92.06 664 THR A N 1
ATOM 5094 C CA . THR A 1 664 ? 31.015 0.230 -62.147 1.00 92.06 664 THR A CA 1
ATOM 5095 C C . THR A 1 664 ? 31.157 -1.042 -61.322 1.00 92.06 664 THR A C 1
ATOM 5097 O O . THR A 1 664 ? 31.091 -2.150 -61.859 1.00 92.06 664 THR A O 1
ATOM 5100 N N . LEU A 1 665 ? 31.405 -0.895 -60.025 1.00 93.62 665 LEU A N 1
ATOM 5101 C CA . LEU A 1 665 ? 31.556 -2.021 -59.111 1.00 93.62 665 LEU A CA 1
ATOM 5102 C C . LEU A 1 665 ? 30.723 -1.799 -57.856 1.00 93.62 665 LEU A C 1
ATOM 5104 O O . LEU A 1 665 ? 31.000 -0.878 -57.084 1.00 93.62 665 LEU A O 1
ATOM 5108 N N . ASP A 1 666 ? 29.770 -2.697 -57.628 1.00 95.56 666 ASP A N 1
ATOM 5109 C CA . ASP A 1 666 ? 29.083 -2.831 -56.352 1.00 95.56 666 ASP A CA 1
ATOM 5110 C C . ASP A 1 666 ? 29.848 -3.809 -55.473 1.00 95.56 666 ASP A C 1
ATOM 5112 O O . ASP A 1 666 ? 30.025 -4.983 -55.802 1.00 95.56 666 ASP A O 1
ATOM 5116 N N . TRP A 1 667 ? 30.316 -3.325 -54.332 1.00 96.31 667 TRP A N 1
ATOM 5117 C CA . TRP A 1 667 ? 31.088 -4.140 -53.410 1.00 96.31 667 TRP A CA 1
ATOM 5118 C C . TRP A 1 667 ? 30.830 -3.729 -51.972 1.00 96.31 667 TRP A C 1
ATOM 5120 O O . TRP A 1 667 ? 30.396 -2.611 -51.676 1.00 96.31 667 TRP A O 1
ATOM 5130 N N . SER A 1 668 ? 31.095 -4.647 -51.058 1.00 96.62 668 SER A N 1
ATOM 5131 C CA . SER A 1 668 ? 31.043 -4.364 -49.639 1.00 96.62 668 SER A CA 1
ATOM 5132 C C . SER A 1 668 ? 32.209 -4.972 -48.896 1.00 96.62 668 SER A C 1
ATOM 5134 O O . SER A 1 668 ? 32.831 -5.924 -49.352 1.00 96.62 668 SER A O 1
ATOM 5136 N N . VAL A 1 669 ? 32.531 -4.386 -47.749 1.00 97.12 669 VAL A N 1
ATOM 5137 C CA . VAL A 1 669 ? 33.602 -4.861 -46.881 1.00 97.12 669 VAL A CA 1
ATOM 5138 C C . VAL A 1 669 ? 33.115 -4.965 -45.445 1.00 97.12 669 VAL A C 1
ATOM 5140 O O . VAL A 1 669 ? 32.341 -4.131 -44.962 1.00 97.12 669 VAL A O 1
ATOM 5143 N N . ARG A 1 670 ? 33.587 -6.006 -44.761 1.00 96.62 670 ARG A N 1
ATOM 5144 C CA . ARG A 1 670 ? 33.356 -6.264 -43.338 1.00 96.62 670 ARG A CA 1
ATOM 5145 C C . ARG A 1 670 ? 34.673 -6.652 -42.687 1.00 96.62 670 ARG A C 1
ATOM 5147 O O . ARG A 1 670 ? 35.454 -7.398 -43.274 1.00 96.62 670 ARG A O 1
ATOM 5154 N N . GLN A 1 671 ? 34.904 -6.177 -41.468 1.00 96.31 671 GLN A N 1
ATOM 5155 C CA . GLN A 1 671 ? 35.964 -6.724 -40.627 1.00 96.31 671 GLN A CA 1
ATOM 5156 C C . GLN A 1 671 ? 35.474 -8.021 -39.977 1.00 96.31 671 GLN A C 1
ATOM 5158 O O . GLN A 1 671 ? 34.326 -8.110 -39.541 1.00 96.31 671 GLN A O 1
ATOM 5163 N N . MET A 1 672 ? 36.340 -9.026 -39.918 1.00 96.12 672 MET A N 1
ATOM 5164 C CA . MET A 1 672 ? 36.040 -10.326 -39.333 1.00 96.12 672 MET A CA 1
ATOM 5165 C C . MET A 1 672 ? 36.467 -10.372 -37.870 1.00 96.12 672 MET A C 1
ATOM 5167 O O . MET A 1 672 ? 37.527 -9.872 -37.501 1.00 96.12 672 MET A O 1
ATOM 5171 N N . SER A 1 673 ? 35.654 -11.026 -37.050 1.00 94.06 673 SER A N 1
ATOM 5172 C CA . SER A 1 673 ? 35.936 -11.318 -35.648 1.00 94.06 673 SER A CA 1
ATOM 5173 C C . SER A 1 673 ? 35.922 -12.827 -35.426 1.00 94.06 673 SER A C 1
ATOM 5175 O O . SER A 1 673 ? 35.033 -13.520 -35.922 1.00 94.06 673 SER A O 1
ATOM 5177 N N . SER A 1 674 ? 36.886 -13.345 -34.662 1.00 90.62 674 SER A N 1
ATOM 5178 C CA . SER A 1 674 ? 36.903 -14.754 -34.249 1.00 90.62 674 SER A CA 1
ATOM 5179 C C . SER A 1 674 ? 35.776 -15.094 -33.267 1.00 90.62 674 SER A C 1
ATOM 5181 O O . SER A 1 674 ? 35.363 -16.248 -33.198 1.00 90.62 674 SER A O 1
ATOM 5183 N N . THR A 1 675 ? 35.236 -14.103 -32.548 1.00 90.12 675 THR A N 1
ATOM 5184 C CA . THR A 1 675 ? 34.188 -14.290 -31.531 1.00 90.12 675 THR A CA 1
ATOM 5185 C C . THR A 1 675 ? 32.780 -13.996 -32.053 1.00 90.12 675 THR A C 1
ATOM 5187 O O . THR A 1 675 ? 31.825 -14.665 -31.648 1.00 90.12 675 THR A O 1
ATOM 5190 N N . PHE A 1 676 ? 32.633 -13.034 -32.973 1.00 92.00 676 PHE A N 1
ATOM 5191 C CA . PHE A 1 676 ? 31.340 -12.657 -33.558 1.00 92.00 676 PHE A CA 1
ATOM 5192 C C . PHE A 1 676 ? 31.105 -13.239 -34.962 1.00 92.00 676 PHE A C 1
ATOM 5194 O O . PHE A 1 676 ? 29.976 -13.605 -35.287 1.00 92.00 676 PHE A O 1
ATOM 5201 N N . GLY A 1 677 ? 32.153 -13.359 -35.784 1.00 93.44 677 GLY A N 1
ATOM 5202 C CA . GLY A 1 677 ? 32.060 -13.689 -37.208 1.00 93.44 677 GLY A CA 1
ATOM 5203 C C . GLY A 1 677 ? 32.126 -12.444 -38.099 1.00 93.44 677 GLY A C 1
ATOM 5204 O O . GLY A 1 677 ? 32.990 -11.585 -37.908 1.00 93.44 677 GLY A O 1
ATOM 5205 N N . ARG A 1 678 ? 31.231 -12.346 -39.092 1.00 94.56 678 ARG A N 1
ATOM 5206 C CA . ARG A 1 678 ? 31.142 -11.183 -39.994 1.00 94.56 678 ARG A CA 1
ATOM 5207 C C . ARG A 1 678 ? 30.731 -9.930 -39.211 1.00 94.56 678 ARG A C 1
ATOM 5209 O O . ARG A 1 678 ? 29.675 -9.909 -38.584 1.00 94.56 678 ARG A O 1
ATOM 5216 N N . GLY A 1 679 ? 31.564 -8.891 -39.254 1.00 94.44 679 GLY A N 1
ATOM 5217 C CA . GLY A 1 679 ? 31.261 -7.582 -38.678 1.00 94.44 679 GLY A CA 1
ATOM 5218 C C . GLY A 1 679 ? 30.217 -6.801 -39.468 1.00 94.44 679 GLY A C 1
ATOM 5219 O O . GLY A 1 679 ? 29.587 -7.313 -40.394 1.00 94.44 679 GLY A O 1
ATOM 5220 N N . MET A 1 680 ? 30.030 -5.537 -39.098 1.00 94.62 680 MET A N 1
ATOM 5221 C CA . MET A 1 680 ? 29.052 -4.685 -39.761 1.00 94.62 680 MET A CA 1
ATOM 5222 C C . MET A 1 680 ? 29.467 -4.360 -41.202 1.00 94.62 680 MET A C 1
ATOM 5224 O O . MET A 1 680 ? 30.634 -4.085 -41.485 1.00 94.62 680 MET A O 1
ATOM 5228 N N . GLU A 1 681 ? 28.508 -4.397 -42.126 1.00 94.06 681 GLU A N 1
ATOM 5229 C CA . GLU A 1 681 ? 28.750 -4.144 -43.546 1.00 94.06 681 GLU A CA 1
ATOM 5230 C C . GLU A 1 681 ? 28.919 -2.667 -43.857 1.00 94.06 681 GLU A C 1
ATOM 5232 O O . GLU A 1 681 ? 28.120 -1.833 -43.432 1.00 94.06 681 GLU A O 1
ATOM 5237 N N . ARG A 1 682 ? 29.906 -2.359 -44.702 1.00 94.50 682 ARG A N 1
ATOM 5238 C CA . ARG A 1 682 ? 29.883 -1.142 -45.505 1.00 94.50 682 ARG A CA 1
ATOM 5239 C C . ARG A 1 682 ? 29.811 -1.504 -46.977 1.00 94.50 682 ARG A C 1
ATOM 5241 O O . ARG A 1 682 ? 30.724 -2.147 -47.482 1.00 94.50 682 ARG A O 1
ATOM 5248 N N . ARG A 1 683 ? 28.755 -1.063 -47.657 1.00 93.25 683 ARG A N 1
ATOM 5249 C CA . ARG A 1 683 ? 28.557 -1.237 -49.101 1.00 93.25 683 ARG A CA 1
ATOM 5250 C C . ARG A 1 683 ? 28.811 0.074 -49.842 1.00 93.25 683 ARG A C 1
ATOM 5252 O O . ARG A 1 683 ? 28.511 1.145 -49.314 1.00 93.25 683 ARG A O 1
ATOM 5259 N N . ASN A 1 684 ? 29.383 -0.011 -51.038 1.00 93.00 684 ASN A N 1
ATOM 5260 C CA . ASN A 1 684 ? 29.594 1.124 -51.926 1.00 93.00 684 ASN A CA 1
ATOM 5261 C C . ASN A 1 684 ? 29.408 0.708 -53.390 1.00 93.00 684 ASN A C 1
ATOM 5263 O O . ASN A 1 684 ? 29.802 -0.393 -53.772 1.00 93.00 684 ASN A O 1
ATOM 5267 N N . SER A 1 685 ? 28.872 1.621 -54.198 1.00 92.06 685 SER A N 1
ATOM 5268 C CA . SER A 1 685 ? 28.915 1.536 -55.658 1.00 92.06 685 SER A CA 1
ATOM 5269 C C . SER A 1 685 ? 29.992 2.496 -56.146 1.00 92.06 685 SER A C 1
ATOM 5271 O O . SER A 1 685 ? 30.002 3.662 -55.750 1.00 92.06 685 SER A O 1
ATOM 5273 N N . SER A 1 686 ? 30.977 1.999 -56.890 1.00 88.50 686 SER A N 1
ATOM 5274 C CA . SER A 1 686 ? 32.135 2.789 -57.330 1.00 88.50 686 SER A CA 1
ATOM 5275 C C . SER A 1 686 ? 32.212 2.847 -58.849 1.00 88.50 686 SER A C 1
ATOM 5277 O O . SER A 1 686 ? 32.288 1.799 -59.487 1.00 88.50 686 SER A O 1
ATOM 5279 N N . ASP A 1 687 ? 32.275 4.057 -59.400 1.00 87.56 687 ASP A N 1
ATOM 5280 C CA . ASP A 1 687 ? 32.684 4.294 -60.787 1.00 87.56 687 ASP A CA 1
ATOM 5281 C C . ASP A 1 687 ? 34.219 4.189 -60.878 1.00 87.56 687 ASP A C 1
ATOM 5283 O O . ASP A 1 687 ? 34.926 4.753 -60.034 1.00 87.56 687 ASP A O 1
ATOM 5287 N N . LEU A 1 688 ? 34.730 3.412 -61.842 1.00 84.69 688 LEU A N 1
ATOM 5288 C CA . LEU A 1 688 ? 36.108 2.881 -61.850 1.00 84.69 688 LEU A CA 1
ATOM 5289 C C . LEU A 1 688 ? 37.138 3.643 -62.686 1.00 84.69 688 LEU A C 1
ATOM 5291 O O . LEU A 1 688 ? 36.799 4.081 -63.809 1.00 84.69 688 LEU A O 1
#

Foldseek 3Di:
DLPVQADFAFDQVVHRTDPDTDPDDRLQDADFAQEFWFWQFVVRVQPRPAAADPVDPSHDDHPPTPRFGHLQVGVVSVCVVLVCCCVPFDAGPNPGGGNYDSVRYDYPDEDPDAPPCAPQVCVVPVCRVRNRGGGYCHLSPPWDWPLVVLVVLCPPVPFAEASVQGGDTFSDFDDPDDDHSVVSCVLVCLLQAWDWFDDPRYTYIHHALDDAPEEDELVQFDDDPDPVDDQKDKAAADLQVAAQKEKEWEFEPLAVRDIDIDMDGDPDDDHPHYHYYYHRTYDAPQSRHQSRNLVNVFSNQQRIKMKHKGAQVVVVDTQQHWYFYCPPNDTFTWGWNDWDPDRTIITITTGDHSVSSPGDGGDHDSDNHPDPPDWAQKDKDWALDADDPQPDDLQWTWIAIATVVDQKKWKWKDLDDDDTDTWDIQRFHWWKWWFQAWFAQADAPAWGAPTKTKIATDQVDDDAADDPVVVVVVPQWKWWQAPVRHTKIKHFRHWDDPDRRIIIGGRMHTRPLQNNVRCDNIRGGGIMMTTDDPSIDTTNDDLVQAQRWMKMKMARPPDDSPDPSIDIDIDGRLSLNQFFHFWADWDWDADPVFRKIKIATHGDGSPQQPDPPDPDGDDPAPAWKKWKFWDDVPDTQDIDIDRDRMDICGQVNCCVRPVGRDQKTWMWMFTAHPSNGTHDIDIDIDGD

Solvent-accessible surface area (backbone atoms only — not comparable to full-atom values): 38112 Å² total; per-residue (Å²): 108,70,68,66,47,64,37,73,44,56,55,46,75,95,74,47,71,49,94,59,62,52,93,60,60,50,38,66,65,68,55,67,36,82,67,40,55,26,14,14,21,38,52,14,78,71,32,36,86,48,44,45,38,98,90,47,94,80,43,42,75,29,68,91,35,86,76,35,72,21,66,55,59,29,50,52,50,51,49,54,53,49,60,47,38,68,76,65,40,57,64,23,92,75,74,72,44,48,38,41,49,66,94,40,54,34,65,36,37,74,59,90,65,55,62,66,57,47,43,38,45,46,92,81,37,87,62,22,80,33,48,63,40,19,37,56,34,70,85,59,69,88,58,42,44,42,32,56,54,53,52,58,57,52,59,85,71,87,62,55,72,44,40,86,53,44,83,50,70,41,77,39,75,64,81,93,62,96,72,54,56,64,70,66,41,48,49,50,30,65,65,72,43,37,50,76,38,73,56,95,84,25,40,38,30,36,53,60,49,64,72,63,81,45,77,41,46,73,87,58,37,45,65,55,97,48,87,89,52,70,50,56,47,78,49,69,63,58,67,73,78,35,66,22,27,22,37,36,32,32,28,20,66,74,59,82,60,36,83,41,77,40,73,29,68,62,94,73,84,86,31,81,37,72,43,76,48,78,36,62,37,34,42,50,68,20,59,50,34,26,42,23,42,35,53,46,50,47,54,64,50,42,33,35,33,37,42,37,27,37,37,61,89,55,69,90,66,51,50,70,43,25,32,31,38,47,50,97,95,41,77,41,48,26,29,25,74,40,62,50,90,57,74,65,20,48,32,38,26,30,31,55,61,43,78,62,65,51,90,60,79,33,78,71,79,85,66,69,62,81,77,85,73,74,63,49,64,52,48,75,48,81,44,63,49,50,54,83,85,74,84,66,65,42,51,33,33,34,39,37,38,36,52,79,58,74,62,38,38,31,34,27,38,16,81,51,95,59,80,68,41,83,49,47,73,38,81,46,70,27,58,59,32,25,26,76,44,59,36,66,66,70,54,67,96,44,76,23,80,82,62,58,50,38,34,39,42,52,85,90,59,85,76,71,57,49,59,69,68,49,34,77,71,64,39,57,34,30,34,38,36,21,91,88,67,40,56,18,29,34,29,36,30,41,43,43,80,78,52,93,45,23,35,40,31,31,50,25,40,40,31,46,74,70,18,56,85,28,53,25,90,53,18,51,57,64,27,48,30,36,56,64,56,90,42,44,41,71,44,66,63,52,77,89,55,51,61,45,64,27,30,38,36,36,22,38,57,86,52,65,88,83,44,89,45,41,48,73,49,77,52,57,48,80,20,42,28,54,45,42,36,39,41,41,78,75,44,58,43,56,40,90,89,74,56,26,31,42,35,35,47,42,87,54,46,81,45,70,57,82,53,86,86,52,96,63,77,45,77,72,52,100,56,69,37,32,43,35,39,35,40,59,88,90,44,78,74,45,75,47,80,27,71,54,66,45,48,76,52,42,42,68,55,33,32,71,73,69,74,36,88,74,59,64,47,42,35,32,36,21,33,45,35,97,88,62,37,80,22,35,76,30,74,50,78,35,75,85

Nearest PDB structures (foldseek):
  8gtc-assembly1_O  TM=6.259E-01  e=4.657E-48  Dinoroseobacter phage vB_DshS-R4C
  6tba-assembly1_8A  TM=9.373E-01  e=2.070E-16  Rhodobacter capsulatus SB 1003
  8xcg-assembly1_Z  TM=4.963E-01  e=1.918E-09  Escherichia phage Lambda
  3th2-assembly1_T  TM=4.026E-01  e=1.788E-04  Homo sapiens
  1jps-assembly1_T  TM=3.911E-01  e=1.687E-03  Homo sapiens

pLDDT: mean 91.82, std 6.89, range [49.81, 98.38]

Radius of gyration: 44.14 Å; Cα contacts (8 Å, |Δi|>4): 1495; chains: 1; bounding box: 112×56×142 Å

Secondary structure (DSSP, 8-state):
-HHHHHS-----GGGPPPSS--SPPTTSS---EEEE---SBTTGGGSTT----TT-TT--PPTT----B-HHHHHHHHHHHHHHHHHHPPBPTTTSSBSS-GGGEEETT---SPTTHHHH-TTT-TTGGGGGTSS--TTTTTPEEHHHHHHHHTTTSSS-EEEEE---EESEE---S---HHHHHHHHHHHHTEEEEEETTEEEEEES-PPPSEEE-GGGBPPPSSTTS-SEEEEE--GGGS-SEEEEEEEETTTTT-EEEEEEE-SSSS---EEEEEEEEEE-HHHHHHHHHHHHHHHHHTTEEEEEEE-GGGTT--TT-EEEEEETTEEEEEEEEEE-SSSSEEEEEEE--GGGSSPP------PPP---------EEEEE----SSSSS-TTSPEEEEE-SS---EEEEEESSSS--EEEEEE-S---EEEESS-B----BSS-B-S--EEEE--TT-------HHHHHTT-SEEEEE-TTSPEEEEEEEEEEEEETTEEEEEEEEBSGGGTGGG--TTBPTT-EEEE-STTSEE----GGGTT-EEEEEEEETTS-TTSTT-EEEEEE---GGGSPPPPEEEEEEE-TTT--EEEEEE---SSSTT-TTSSSPPP-SSS--EEEEEEETTEEEEEEEESSSEEEE-HHHHHHHHSS--SEEEEEEEEEETTTEE---EEEEEE-

Mean predicted aligned error: 14.14 Å

Sequence (688 aa):
IRGWWANPHYERPGGVRSATPTSWQPRSKPIWLTELGCPAIDMGTNQPNVFYDPKSSESALPYYSKGIRDDLIQRLYHEAMLDYWQTHAPVSSVYGGPMLEPANMFAWTWDARPYPDFPLRTSVWRDGPNWRLGHWLPGRLGLVTLADVVRDLTKGLGVPVDVSGLSGLVTGFVIERIMSARDALEPLMMAYAFDGFESEGVIRFRHRGSAPVMTLQPGDLIAPDDDTRSTFTITRAQESELPGSVKLRAIDGDGDYQQQAVEAKRLKGQSVRVSETTLAVVMDRGQAQGIADRLLIDAHVMRERAEFVCAPSALNLDPGDVVALQASGRTYDLRLEAIGYEHVRPAKAVRTDASVYDRTAGPVATPEPVAATEAGKPLLEILDLPLLRGDEAPHAPLLAAYASPWNGVAVYRSPGSSGFVLDSTIENPATIGRLVAPLDPGPTSRWDRANEIIVELPSTETLESRDRLLVLGGANLGAVKNAEGHWEVVQWQNAELVGSSQYRLSLLLRGQAGTEAAMGDPTPIGSTFAVIDPSLVQSSLAPSERGLAFTWKWGPAIKPIDDPTWQAMTASIAGIGLRPLSPVHLKARKDPATGDIHLSWIRRTRIGGDNWQAPDVPLGEERELYEVDIHDGTDMKRTLSSATPTAIYTAAMQAGDFGGPVTTLDWSVRQMSSTFGRGMERRNSSDL